Protein 7T1S (pdb70)

Solvent-accessible surface area: 22592 Å² total

Structure (mmCIF, N/CA/C/O backbone):
data_7T1S
#
_entry.id   7T1S
#
_cell.length_a   55.083
_cell.length_b   57.257
_cell.length_c   85.825
_cell.angle_alpha   90.00
_cell.angle_beta   97.26
_cell.angle_gamma   90.00
#
_symmetry.space_group_name_H-M   'P 1 21 1'
#
loop_
_entity.id
_entity.type
_entity.pdbx_description
1 polymer BstC
2 non-polymer DI(HYDROXYETHYL)ETHER
3 non-polymer 'CITRIC ACID'
4 water water
#
loop_
_atom_site.group_PDB
_atom_site.id
_atom_site.type_symbol
_atom_site.label_atom_id
_atom_site.label_alt_id
_atom_site.label_comp_id
_atom_site.label_asym_id
_atom_site.label_entity_id
_atom_site.label_seq_id
_atom_site.pdbx_PDB_ins_code
_atom_site.Cartn_x
_atom_site.Cartn_y
_atom_site.Cartn_z
_atom_site.occupancy
_atom_site.B_iso_or_equiv
_atom_site.auth_seq_id
_atom_site.auth_comp_id
_atom_site.auth_asym_id
_atom_site.auth_atom_id
_atom_site.pdbx_PDB_model_num
ATOM 1 N N . GLY A 1 13 ? -18.796 60.270 0.478 1.00 47.18 27 GLY A N 1
ATOM 2 C CA . GLY A 1 13 ? -18.823 59.040 -0.296 1.00 31.97 27 GLY A CA 1
ATOM 3 C C . GLY A 1 13 ? -18.213 59.248 -1.666 1.00 21.99 27 GLY A C 1
ATOM 4 O O . GLY A 1 13 ? -17.673 60.330 -1.940 1.00 29.74 27 GLY A O 1
ATOM 7 N N . PRO A 1 14 ? -18.287 58.237 -2.538 1.00 22.89 28 PRO A N 1
ATOM 8 C CA . PRO A 1 14 ? -17.684 58.386 -3.870 1.00 23.11 28 PRO A CA 1
ATOM 9 C C . PRO A 1 14 ? -18.209 59.644 -4.555 1.00 29.33 28 PRO A C 1
ATOM 10 O O . PRO A 1 14 ? -19.399 59.971 -4.473 1.00 22.34 28 PRO A O 1
ATOM 21 N N . SER A 1 15 ? -17.315 60.349 -5.243 1.00 23.41 29 SER A N 1
ATOM 22 C CA . SER A 1 15 ? -17.755 61.536 -5.966 1.00 30.26 29 SER A CA 1
ATOM 23 C C . SER A 1 15 ? -18.575 61.148 -7.198 1.00 30.71 29 SER A C 1
ATOM 24 O O . SER A 1 15 ? -18.572 60.000 -7.662 1.00 27.66 29 SER A O 1
ATOM 32 N N . ALA A 1 16 ? -19.258 62.148 -7.753 1.00 33.28 30 ALA A N 1
ATOM 33 C CA . ALA A 1 16 ? -20.257 61.887 -8.783 1.00 39.99 30 ALA A CA 1
ATOM 34 C C . ALA A 1 16 ? -19.639 61.401 -10.086 1.00 32.09 30 ALA A C 1
ATOM 35 O O . ALA A 1 16 ? -20.298 60.684 -10.848 1.00 41.43 30 ALA A O 1
ATOM 42 N N . GLY A 1 17 ? -18.397 61.772 -10.363 1.00 29.84 31 GLY A N 1
ATOM 43 C CA . GLY A 1 17 ? -17.737 61.338 -11.577 1.00 34.14 31 GLY A CA 1
ATOM 44 C C . GLY A 1 17 ? -17.076 59.972 -11.518 1.00 28.91 31 GLY A C 1
ATOM 45 O O . GLY A 1 17 ? -16.428 59.570 -12.483 1.00 26.20 31 GLY A O 1
ATOM 49 N N . CYS A 1 18 ? -17.225 59.234 -10.427 1.00 20.75 32 CYS A N 1
ATOM 50 C CA . CYS A 1 18 ? -16.573 57.937 -10.319 1.00 22.17 32 CYS A CA 1
ATOM 51 C C . CYS A 1 18 ? -17.258 56.880 -11.182 1.00 20.41 32 CYS A C 1
ATOM 52 O O . CYS A 1 18 ? -18.484 56.860 -11.287 1.00 16.97 32 CYS A O 1
ATOM 59 N N . PRO A 1 19 ? -16.489 55.954 -11.759 1.00 19.34 33 PRO A N 1
ATOM 60 C CA . PRO A 1 19 ? -17.105 54.822 -12.473 1.00 22.44 33 PRO A CA 1
ATOM 61 C C . PRO A 1 19 ? -18.037 54.038 -11.563 1.00 20.05 33 PRO A C 1
ATOM 62 O O . PRO A 1 19 ? -17.910 54.055 -10.334 1.00 20.48 33 PRO A O 1
ATOM 73 N N . ARG A 1 20 ? -18.999 53.355 -12.181 1.00 16.06 34 ARG A N 1
ATOM 74 C CA . ARG A 1 20 ? -19.823 52.428 -11.428 1.00 19.15 34 ARG A CA 1
ATOM 75 C C . ARG A 1 20 ? -18.922 51.398 -10.762 1.00 18.83 34 ARG A C 1
ATOM 76 O O . ARG A 1 20 ? -17.966 50.901 -11.372 1.00 18.81 34 ARG A O 1
ATOM 86 N N . LEU A 1 21 ? -19.185 51.107 -9.492 1.00 18.08 35 LEU A N 1
ATOM 87 C CA . LEU A 1 21 ? -18.303 50.196 -8.770 1.00 15.77 35 LEU A CA 1
ATOM 88 C C . LEU A 1 21 ? -19.131 49.232 -7.952 1.00 16.56 35 LEU A C 1
ATOM 89 O O . LEU A 1 21 ? -20.187 49.600 -7.438 1.00 18.52 35 LEU A O 1
ATOM 105 N N . THR A 1 22 ? -18.662 47.994 -7.849 1.00 17.83 36 THR A N 1
ATOM 106 C CA . THR A 1 22 ? -19.233 47.009 -6.948 1.00 16.58 36 THR A CA 1
ATOM 107 C C . THR A 1 22 ? -18.094 46.421 -6.138 1.00 13.16 36 THR A C 1
ATOM 108 O O . THR A 1 22 ? -16.930 46.516 -6.524 1.00 14.92 36 THR A O 1
ATOM 119 N N . ALA A 1 23 ? -18.420 45.813 -4.995 1.00 15.56 37 ALA A N 1
ATOM 120 C CA . ALA A 1 23 ? -17.369 45.202 -4.191 1.00 15.70 37 ALA A CA 1
ATOM 121 C C . ALA A 1 23 ? -16.663 44.096 -4.976 1.00 13.67 37 ALA A C 1
ATOM 122 O O . ALA A 1 23 ? -15.429 43.965 -4.930 1.00 13.34 37 ALA A O 1
ATOM 129 N N . ALA A 1 24 ? -17.427 43.296 -5.696 1.00 14.38 38 ALA A N 1
ATOM 130 C CA . ALA A 1 24 ? -16.822 42.213 -6.462 1.00 20.44 38 ALA A CA 1
ATOM 131 C C . ALA A 1 24 ? -15.817 42.754 -7.473 1.00 17.23 38 ALA A C 1
ATOM 132 O O . ALA A 1 24 ? -14.702 42.238 -7.573 1.00 14.00 38 ALA A O 1
ATOM 139 N N . ALA A 1 25 ? -16.177 43.830 -8.195 1.00 16.20 39 ALA A N 1
ATOM 140 C CA . ALA A 1 25 ? -15.268 44.396 -9.187 1.00 16.55 39 ALA A CA 1
ATOM 141 C C . ALA A 1 25 ? -14.034 44.993 -8.536 1.00 14.26 39 ALA A C 1
ATOM 142 O O . ALA A 1 25 ? -12.911 44.838 -9.039 1.00 12.84 39 ALA A O 1
ATOM 149 N N . LEU A 1 26 ? -14.212 45.677 -7.402 1.00 15.11 40 LEU A N 1
ATOM 150 C CA . LEU A 1 26 ? -13.055 46.235 -6.709 1.00 11.95 40 LEU A CA 1
ATOM 151 C C . LEU A 1 26 ? -12.110 45.144 -6.222 1.00 13.12 40 LEU A C 1
ATOM 152 O O . LEU A 1 26 ? -10.882 45.262 -6.341 1.00 13.49 40 LEU A O 1
ATOM 168 N N . SER A 1 27 ? -12.658 44.092 -5.621 1.00 15.48 41 SER A N 1
ATOM 169 C CA . SER A 1 27 ? -11.826 42.971 -5.191 1.00 13.83 41 SER A CA 1
ATOM 170 C C . SER A 1 27 ? -11.099 42.329 -6.372 1.00 12.49 41 SER A C 1
ATOM 171 O O . SER A 1 27 ? -9.879 42.126 -6.336 1.00 12.29 41 SER A O 1
ATOM 179 N N . ALA A 1 28 ? -11.830 42.045 -7.449 1.00 13.31 42 ALA A N 1
ATOM 180 C CA . ALA A 1 28 ? -11.203 41.418 -8.604 1.00 15.28 42 ALA A CA 1
ATOM 181 C C . ALA A 1 28 ? -10.121 42.309 -9.200 1.00 16.69 42 ALA A C 1
ATOM 182 O O . ALA A 1 28 ? -9.085 41.818 -9.672 1.00 15.13 42 ALA A O 1
ATOM 189 N N . GLY A 1 29 ? -10.333 43.618 -9.178 1.00 13.91 43 GLY A N 1
ATOM 190 C CA . GLY A 1 29 ? -9.426 44.567 -9.785 1.00 10.84 43 GLY A CA 1
ATOM 191 C C . GLY A 1 29 ? -8.458 45.249 -8.839 1.00 11.14 43 GLY A C 1
ATOM 192 O O . GLY A 1 29 ? -7.813 46.232 -9.238 1.00 10.35 43 GLY A O 1
ATOM 196 N N . GLN A 1 30 ? -8.307 44.751 -7.609 1.00 10.37 44 GLN A N 1
ATOM 197 C CA . GLN A 1 30 ? -7.649 45.547 -6.572 1.00 11.77 44 GLN A CA 1
ATOM 198 C C . GLN A 1 30 ? -6.207 45.860 -6.921 1.00 11.76 44 GLN A C 1
ATOM 199 O O . GLN A 1 30 ? -5.694 46.897 -6.496 1.00 10.13 44 GLN A O 1
ATOM 213 N N . ASP A 1 31 ? -5.542 45.006 -7.701 1.00 10.85 45 ASP A N 1
ATOM 214 C CA . ASP A 1 31 ? -4.146 45.244 -8.056 1.00 11.66 45 ASP A CA 1
ATOM 215 C C . ASP A 1 31 ? -3.958 46.161 -9.264 1.00 10.85 45 ASP A C 1
ATOM 216 O O . ASP A 1 31 ? -2.809 46.549 -9.559 1.00 11.65 45 ASP A O 1
ATOM 225 N N . ALA A 1 32 ? -5.044 46.551 -9.929 1.00 10.49 46 ALA A N 1
ATOM 226 C CA . ALA A 1 32 ? -5.005 47.610 -10.918 1.00 12.13 46 ALA A CA 1
ATOM 227 C C . ALA A 1 32 ? -4.897 48.978 -10.265 1.00 14.00 46 ALA A C 1
ATOM 228 O O . ALA A 1 32 ? -4.685 49.975 -10.959 1.00 16.74 46 ALA A O 1
ATOM 235 N N . LEU A 1 33 ? -5.080 49.061 -8.966 1.00 10.07 47 LEU A N 1
ATOM 236 C CA . LEU A 1 33 ? -4.874 50.309 -8.229 1.00 10.16 47 LEU A CA 1
ATOM 237 C C . LEU A 1 33 ? -3.512 50.250 -7.548 1.00 12.32 47 LEU A C 1
ATOM 238 O O . LEU A 1 33 ? -3.128 49.221 -6.971 1.00 9.10 47 LEU A O 1
ATOM 254 N N . GLY A 1 34 ? -2.776 51.338 -7.623 1.00 10.14 48 GLY A N 1
ATOM 255 C CA . GLY A 1 34 ? -1.451 51.351 -7.053 1.00 12.43 48 GLY A CA 1
ATOM 256 C C . GLY A 1 34 ? -0.838 52.714 -7.066 1.00 11.19 48 GLY A C 1
ATOM 257 O O . GLY A 1 34 ? -1.514 53.702 -7.373 1.00 9.13 48 GLY A O 1
ATOM 261 N N . PRO A 1 35 ? 0.462 52.800 -6.763 1.00 8.78 49 PRO A N 1
ATOM 262 C CA . PRO A 1 35 ? 1.126 54.117 -6.728 1.00 9.70 49 PRO A CA 1
ATOM 263 C C . PRO A 1 35 ? 1.050 54.872 -8.044 1.00 10.01 49 PRO A C 1
ATOM 264 O O . PRO A 1 35 ? 1.170 56.107 -8.039 1.00 11.44 49 PRO A O 1
ATOM 275 N N . SER A 1 36 ? 0.834 54.191 -9.171 1.00 8.77 50 SER A N 1
ATOM 276 C CA . SER A 1 36 ? 0.715 54.904 -10.437 1.00 11.91 50 SER A CA 1
ATOM 277 C C . SER A 1 36 ? -0.691 55.368 -10.733 1.00 12.28 50 SER A C 1
ATOM 278 O O . SER A 1 36 ? -0.874 56.128 -11.691 1.00 11.38 50 SER A O 1
ATOM 286 N N . SER A 1 37 ? -1.671 54.969 -9.928 1.00 9.03 51 SER A N 1
ATOM 287 C CA . SER A 1 37 ? -3.042 55.410 -10.158 1.00 11.20 51 SER A CA 1
ATOM 288 C C . SER A 1 37 ? -3.170 56.900 -9.862 1.00 12.05 51 SER A C 1
ATOM 289 O O . SER A 1 37 ? -2.542 57.414 -8.937 1.00 9.08 51 SER A O 1
ATOM 297 N N . GLU A 1 38 ? -4.032 57.588 -10.625 1.00 10.47 52 GLU A N 1
ATOM 298 C CA . GLU A 1 38 ? -4.321 58.982 -10.311 1.00 12.96 52 GLU A CA 1
ATOM 299 C C . GLU A 1 38 ? -5.137 59.086 -9.025 1.00 11.31 52 GLU A C 1
ATOM 300 O O . GLU A 1 38 ? -5.914 58.199 -8.682 1.00 9.92 52 GLU A O 1
ATOM 312 N N . THR A 1 39 ? -5.013 60.238 -8.352 1.00 9.44 53 THR A N 1
ATOM 313 C CA . THR A 1 39 ? -5.675 60.434 -7.065 1.00 9.50 53 THR A CA 1
ATOM 314 C C . THR A 1 39 ? -7.168 60.216 -7.171 1.00 10.13 53 THR A C 1
ATOM 315 O O . THR A 1 39 ? -7.772 59.643 -6.250 1.00 9.81 53 THR A O 1
ATOM 326 N N . GLN A 1 40 ? -7.779 60.655 -8.273 1.00 9.89 54 GLN A N 1
ATOM 327 C CA . GLN A 1 40 ? -9.234 60.535 -8.416 1.00 10.39 54 GLN A CA 1
ATOM 328 C C . GLN A 1 40 ? -9.639 59.046 -8.409 1.00 10.15 54 GLN A C 1
ATOM 329 O O . GLN A 1 40 ? -10.671 58.659 -7.840 1.00 10.34 54 GLN A O 1
ATOM 343 N N . GLU A 1 41 ? -8.880 58.215 -9.114 1.00 13.26 55 GLU A N 1
ATOM 344 C CA . GLU A 1 41 ? -9.135 56.765 -9.170 1.00 10.24 55 GLU A CA 1
ATOM 345 C C . GLU A 1 41 ? -9.026 56.127 -7.791 1.00 9.97 55 GLU A C 1
ATOM 346 O O . GLU A 1 41 ? -9.893 55.349 -7.368 1.00 11.87 55 GLU A O 1
ATOM 358 N N . LEU A 1 42 ? -7.963 56.456 -7.079 1.00 11.85 56 LEU A N 1
ATOM 359 C CA . LEU A 1 42 ? -7.734 55.914 -5.744 1.00 9.81 56 LEU A CA 1
ATOM 360 C C . LEU A 1 42 ? -8.849 56.312 -4.791 1.00 9.85 56 LEU A C 1
ATOM 361 O O . LEU A 1 42 ? -9.366 55.479 -4.040 1.00 9.94 56 LEU A O 1
ATOM 377 N N . GLU A 1 43 ? -9.262 57.581 -4.826 1.00 9.97 57 GLU A N 1
ATOM 378 C CA . GLU A 1 43 ? -10.310 58.030 -3.908 1.00 11.61 57 GLU A CA 1
ATOM 379 C C . GLU A 1 43 ? -11.677 57.457 -4.259 1.00 10.48 57 GLU A C 1
ATOM 380 O O . GLU A 1 43 ? -12.477 57.178 -3.352 1.00 12.68 57 GLU A O 1
ATOM 392 N N . CYS A 1 44 ? -11.957 57.233 -5.551 1.00 10.94 58 CYS A N 1
ATOM 393 C CA . CYS A 1 44 ? -13.213 56.566 -5.910 1.00 10.86 58 CYS A CA 1
ATOM 394 C C . CYS A 1 44 ? -13.309 55.215 -5.210 1.00 10.87 58 CYS A C 1
ATOM 395 O O . CYS A 1 44 ? -14.348 54.867 -4.629 1.00 11.14 58 CYS A O 1
ATOM 402 N N . ALA A 1 45 ? -12.217 54.471 -5.218 1.00 10.60 59 ALA A N 1
ATOM 403 C CA . ALA A 1 45 ? -12.189 53.142 -4.615 1.00 10.60 59 ALA A CA 1
ATOM 404 C C . ALA A 1 45 ? -12.203 53.212 -3.092 1.00 10.58 59 ALA A C 1
ATOM 405 O O . ALA A 1 45 ? -12.951 52.479 -2.429 1.00 10.78 59 ALA A O 1
ATOM 412 N N . LEU A 1 46 ? -11.377 54.087 -2.517 1.00 10.37 60 LEU A N 1
ATOM 413 C CA . LEU A 1 46 ? -11.371 54.269 -1.065 1.00 11.74 60 LEU A CA 1
ATOM 414 C C . LEU A 1 46 ? -12.738 54.699 -0.553 1.00 11.86 60 LEU A C 1
ATOM 415 O O . LEU A 1 46 ? -13.250 54.166 0.443 1.00 12.99 60 LEU A O 1
ATOM 431 N N . ASP A 1 47 ? -13.347 55.680 -1.218 1.00 12.66 61 ASP A N 1
ATOM 432 C CA . ASP A 1 47 ? -14.606 56.195 -0.688 1.00 13.61 61 ASP A CA 1
ATOM 433 C C . ASP A 1 47 ? -15.713 55.149 -0.797 1.00 14.47 61 ASP A C 1
ATOM 434 O O . ASP A 1 47 ? -16.637 55.108 0.034 1.00 14.92 61 ASP A O 1
ATOM 443 N N . PHE A 1 48 ? -15.662 54.326 -1.837 1.00 11.53 62 PHE A N 1
ATOM 444 C CA . PHE A 1 48 ? -16.591 53.208 -1.966 1.00 14.12 62 PHE A CA 1
ATOM 445 C C . PHE A 1 48 ? -16.440 52.213 -0.813 1.00 14.29 62 PHE A C 1
ATOM 446 O O . PHE A 1 48 ? -17.408 51.889 -0.114 1.00 12.14 62 PHE A O 1
ATOM 463 N N . LEU A 1 49 ? -15.220 51.722 -0.580 1.00 12.08 63 LEU A N 1
ATOM 464 C CA . LEU A 1 49 ? -15.073 50.648 0.405 1.00 15.12 63 LEU A CA 1
ATOM 465 C C . LEU A 1 49 ? -15.377 51.103 1.825 1.00 14.52 63 LEU A C 1
ATOM 466 O O . LEU A 1 49 ? -15.792 50.284 2.652 1.00 15.87 63 LEU A O 1
ATOM 473 N N . ARG A 1 50 ? -15.199 52.387 2.148 1.00 16.86 64 ARG A N 1
ATOM 474 C CA . ARG A 1 50 ? -15.580 52.815 3.489 1.00 18.84 64 ARG A CA 1
ATOM 475 C C . ARG A 1 50 ? -17.032 52.496 3.790 1.00 21.72 64 ARG A C 1
ATOM 476 O O . ARG A 1 50 ? -17.393 52.266 4.957 1.00 22.13 64 ARG A O 1
ATOM 497 N N . GLY A 1 51 ? -17.887 52.556 2.780 1.00 16.67 65 GLY A N 1
ATOM 498 C CA . GLY A 1 51 ? -19.313 52.282 2.921 1.00 19.91 65 GLY A CA 1
ATOM 499 C C . GLY A 1 51 ? -19.764 50.872 2.561 1.00 17.99 65 GLY A C 1
ATOM 500 O O . GLY A 1 51 ? -20.976 50.610 2.541 1.00 18.38 65 GLY A O 1
ATOM 504 N N . SER A 1 52 ? -18.841 49.966 2.262 1.00 12.77 66 SER A N 1
ATOM 505 C CA . SER A 1 52 ? -19.187 48.634 1.789 1.00 18.71 66 SER A CA 1
ATOM 506 C C . SER A 1 52 ? -19.321 47.679 2.969 1.00 18.94 66 SER A C 1
ATOM 507 O O . SER A 1 52 ? -18.510 47.703 3.898 1.00 18.54 66 SER A O 1
ATOM 515 N N . ASP A 1 53 ? -20.358 46.843 2.938 1.00 14.93 67 ASP A N 1
ATOM 516 C CA . ASP A 1 53 ? -20.491 45.772 3.921 1.00 19.07 67 ASP A CA 1
ATOM 517 C C . ASP A 1 53 ? -20.012 44.407 3.405 1.00 20.97 67 ASP A C 1
ATOM 518 O O . ASP A 1 53 ? -20.249 43.381 4.068 1.00 17.06 67 ASP A O 1
ATOM 527 N N . ASP A 1 54 ? -19.348 44.365 2.262 1.00 15.28 68 ASP A N 1
ATOM 528 C CA . ASP A 1 54 ? -18.793 43.118 1.719 1.00 16.17 68 ASP A CA 1
ATOM 529 C C . ASP A 1 54 ? -17.778 42.537 2.699 1.00 17.82 68 ASP A C 1
ATOM 530 O O . ASP A 1 54 ? -16.785 43.209 3.026 1.00 15.07 68 ASP A O 1
ATOM 539 N N . PRO A 1 55 ? -17.963 41.305 3.173 1.00 21.84 69 PRO A N 1
ATOM 540 C CA . PRO A 1 55 ? -17.058 40.794 4.226 1.00 24.97 69 PRO A CA 1
ATOM 541 C C . PRO A 1 55 ? -15.583 40.834 3.849 1.00 20.82 69 PRO A C 1
ATOM 542 O O . PRO A 1 55 ? -14.749 41.298 4.640 1.00 20.59 69 PRO A O 1
ATOM 553 N N . ALA A 1 56 ? -15.239 40.337 2.660 1.00 20.06 70 ALA A N 1
ATOM 554 C CA . ALA A 1 56 ? -13.854 40.375 2.203 1.00 19.56 70 ALA A CA 1
ATOM 555 C C . ALA A 1 56 ? -13.279 41.786 2.189 1.00 20.60 70 ALA A C 1
ATOM 556 O O . ALA A 1 56 ? -12.188 42.019 2.712 1.00 15.39 70 ALA A O 1
ATOM 563 N N . LEU A 1 57 ? -13.948 42.724 1.511 1.00 17.07 71 LEU A N 1
ATOM 564 C CA . LEU A 1 57 ? -13.411 44.080 1.441 1.00 16.34 71 LEU A CA 1
ATOM 565 C C . LEU A 1 57 ? -13.287 44.702 2.834 1.00 15.54 71 LEU A C 1
ATOM 566 O O . LEU A 1 57 ? -12.285 45.347 3.154 1.00 13.15 71 LEU A O 1
ATOM 582 N N . ARG A 1 58 ? -14.275 44.488 3.692 1.00 14.55 72 ARG A N 1
ATOM 583 C CA . ARG A 1 58 ? -14.215 45.034 5.044 1.00 18.00 72 ARG A CA 1
ATOM 584 C C . ARG A 1 58 ? -12.980 44.557 5.814 1.00 18.81 72 ARG A C 1
ATOM 585 O O . ARG A 1 58 ? -12.489 45.273 6.697 1.00 18.37 72 ARG A O 1
ATOM 606 N N . ARG A 1 59 ? -12.485 43.353 5.522 1.00 12.86 73 ARG A N 1
ATOM 607 C CA . ARG A 1 59 ? -11.297 42.800 6.168 1.00 13.90 73 ARG A CA 1
ATOM 608 C C . ARG A 1 59 ? -10.009 43.089 5.413 1.00 12.28 73 ARG A C 1
ATOM 609 O O . ARG A 1 59 ? -8.925 42.774 5.922 1.00 14.77 73 ARG A O 1
ATOM 630 N N . SER A 1 60 ? -10.100 43.653 4.216 1.00 11.36 74 SER A N 1
ATOM 631 C CA . SER A 1 60 ? -8.969 43.818 3.325 1.00 11.27 74 SER A CA 1
ATOM 632 C C . SER A 1 60 ? -8.074 44.967 3.756 1.00 10.73 74 SER A C 1
ATOM 633 O O . SER A 1 60 ? -8.501 45.910 4.420 1.00 11.61 74 SER A O 1
ATOM 641 N N . SER A 1 61 ? -6.814 44.884 3.328 1.00 13.16 75 SER A N 1
ATOM 642 C CA . SER A 1 61 ? -5.834 45.949 3.500 1.00 12.32 75 SER A CA 1
ATOM 643 C C . SER A 1 61 ? -5.983 47.053 2.469 1.00 10.51 75 SER A C 1
ATOM 644 O O . SER A 1 61 ? -5.285 48.069 2.575 1.00 11.53 75 SER A O 1
ATOM 652 N N . LEU A 1 62 ? -6.889 46.883 1.510 1.00 10.58 76 LEU A N 1
ATOM 653 C CA . LEU A 1 62 ? -6.941 47.770 0.352 1.00 11.68 76 LEU A CA 1
ATOM 654 C C . LEU A 1 62 ? -7.138 49.223 0.760 1.00 10.94 76 LEU A C 1
ATOM 655 O O . LEU A 1 62 ? -6.442 50.113 0.268 1.00 10.10 76 LEU A O 1
ATOM 671 N N . GLY A 1 63 ? -8.110 49.488 1.636 1.00 12.39 77 GLY A N 1
ATOM 672 C CA . GLY A 1 63 ? -8.369 50.865 2.036 1.00 9.88 77 GLY A CA 1
ATOM 673 C C . GLY A 1 63 ? -7.163 51.508 2.681 1.00 9.47 77 GLY A C 1
ATOM 674 O O . GLY A 1 63 ? -6.826 52.664 2.399 1.00 9.41 77 GLY A O 1
ATOM 678 N N . SER A 1 64 ? -6.476 50.760 3.532 1.00 9.34 78 SER A N 1
ATOM 679 C CA . SER A 1 64 ? -5.290 51.291 4.177 1.00 9.14 78 SER A CA 1
ATOM 680 C C . SER A 1 64 ? -4.176 51.504 3.169 1.00 8.92 78 SER A C 1
ATOM 681 O O . SER A 1 64 ? -3.472 52.525 3.219 1.00 8.95 78 SER A O 1
ATOM 689 N N . ARG A 1 65 ? -4.027 50.580 2.229 1.00 8.87 79 ARG A N 1
ATOM 690 C CA . ARG A 1 65 ? -3.001 50.751 1.211 1.00 8.71 79 ARG A CA 1
ATOM 691 C C . ARG A 1 65 ? -3.265 51.988 0.362 1.00 8.77 79 ARG A C 1
ATOM 692 O O . ARG A 1 65 ? -2.341 52.731 0.043 1.00 8.65 79 ARG A O 1
ATOM 713 N N . ILE A 1 66 ? -4.524 52.210 -0.025 1.00 8.97 80 ILE A N 1
ATOM 714 C CA . ILE A 1 66 ? -4.852 53.369 -0.832 1.00 9.04 80 ILE A CA 1
ATOM 715 C C . ILE A 1 66 ? -4.466 54.637 -0.095 1.00 9.01 80 ILE A C 1
ATOM 716 O O . ILE A 1 66 ? -3.899 55.568 -0.684 1.00 8.97 80 ILE A O 1
ATOM 732 N N . CYS A 1 67 ? -4.802 54.703 1.190 1.00 9.08 81 CYS A N 1
ATOM 733 C CA . CYS A 1 67 ? -4.401 55.844 2.002 1.00 9.08 81 CYS A CA 1
ATOM 734 C C . CYS A 1 67 ? -2.891 56.041 1.991 1.00 9.35 81 CYS A C 1
ATOM 735 O O . CYS A 1 67 ? -2.409 57.186 1.944 1.00 8.87 81 CYS A O 1
ATOM 743 N N . LEU A 1 68 ? -2.127 54.964 2.033 1.00 8.71 82 LEU A N 1
ATOM 744 C CA . LEU A 1 68 ? -0.661 55.147 1.984 1.00 8.54 82 LEU A CA 1
ATOM 745 C C . LEU A 1 68 ? -0.228 55.699 0.627 1.00 8.50 82 LEU A C 1
ATOM 746 O O . LEU A 1 68 ? 0.629 56.584 0.558 1.00 10.21 82 LEU A O 1
ATOM 762 N N . HIS A 1 69 ? -0.815 55.210 -0.467 1.00 8.54 83 HIS A N 1
ATOM 763 C CA . HIS A 1 69 ? -0.501 55.783 -1.773 1.00 8.85 83 HIS A CA 1
ATOM 764 C C . HIS A 1 69 ? -0.786 57.291 -1.781 1.00 12.00 83 HIS A C 1
ATOM 765 O O . HIS A 1 69 ? -0.014 58.095 -2.338 1.00 9.67 83 HIS A O 1
ATOM 779 N N . LEU A 1 70 ? -1.909 57.697 -1.192 1.00 8.79 84 LEU A N 1
ATOM 780 C CA . LEU A 1 70 ? -2.229 59.117 -1.156 1.00 8.92 84 LEU A CA 1
ATOM 781 C C . LEU A 1 70 ? -1.270 59.883 -0.244 1.00 8.89 84 LEU A C 1
ATOM 782 O O . LEU A 1 70 ? -0.853 61.000 -0.568 1.00 8.94 84 LEU A O 1
ATOM 798 N N . ALA A 1 71 ? -0.900 59.299 0.892 1.00 8.83 85 ALA A N 1
ATOM 799 C CA . ALA A 1 71 ? 0.054 59.963 1.776 1.00 8.82 85 ALA A CA 1
ATOM 800 C C . ALA A 1 71 ? 1.388 60.168 1.071 1.00 9.95 85 ALA A C 1
ATOM 801 O O . ALA A 1 71 ? 1.936 61.281 1.057 1.00 10.78 85 ALA A O 1
ATOM 808 N N . GLU A 1 72 ? 1.892 59.119 0.425 1.00 8.56 86 GLU A N 1
ATOM 809 C CA . GLU A 1 72 ? 3.243 59.171 -0.122 1.00 8.88 86 GLU A CA 1
ATOM 810 C C . GLU A 1 72 ? 3.377 60.227 -1.201 1.00 12.89 86 GLU A C 1
ATOM 811 O O . GLU A 1 72 ? 4.468 60.778 -1.403 1.00 10.01 86 GLU A O 1
ATOM 823 N N . ARG A 1 73 ? 2.293 60.489 -1.944 1.00 10.31 87 ARG A N 1
ATOM 824 C CA . ARG A 1 73 ? 2.349 61.431 -3.044 1.00 10.88 87 ARG A CA 1
ATOM 825 C C . ARG A 1 73 ? 2.269 62.876 -2.607 1.00 13.28 87 ARG A C 1
ATOM 826 O O . ARG A 1 73 ? 2.388 63.752 -3.461 1.00 12.32 87 ARG A O 1
ATOM 847 N N . ASN A 1 74 ? 2.049 63.155 -1.327 1.00 9.14 88 ASN A N 1
ATOM 848 C CA . ASN A 1 74 ? 1.865 64.515 -0.835 1.00 11.27 88 ASN A CA 1
ATOM 849 C C . ASN A 1 74 ? 3.116 64.988 -0.114 1.00 13.63 88 ASN A C 1
ATOM 850 O O . ASN A 1 74 ? 3.504 64.436 0.928 1.00 12.42 88 ASN A O 1
ATOM 861 N N . SER A 1 75 ? 3.759 65.988 -0.701 1.00 10.19 89 SER A N 1
ATOM 862 C CA . SER A 1 75 ? 5.007 66.516 -0.175 1.00 13.85 89 SER A CA 1
ATOM 863 C C . SER A 1 75 ? 4.785 67.359 1.075 1.00 14.13 89 SER A C 1
ATOM 864 O O . SER A 1 75 ? 5.662 67.411 1.950 1.00 13.69 89 SER A O 1
ATOM 872 N N . ASP A 1 76 ? 3.634 67.999 1.208 1.00 12.17 90 ASP A N 1
ATOM 873 C CA . ASP A 1 76 ? 3.379 68.767 2.429 1.00 12.30 90 ASP A CA 1
ATOM 874 C C . ASP A 1 76 ? 3.270 67.822 3.621 1.00 11.35 90 ASP A C 1
ATOM 875 O O . ASP A 1 76 ? 2.497 66.865 3.566 1.00 11.48 90 ASP A O 1
ATOM 884 N N . PRO A 1 77 ? 3.996 68.062 4.718 1.00 10.57 91 PRO A N 1
ATOM 885 C CA . PRO A 1 77 ? 3.971 67.075 5.822 1.00 10.08 91 PRO A CA 1
ATOM 886 C C . PRO A 1 77 ? 2.612 66.936 6.489 1.00 12.71 91 PRO A C 1
ATOM 887 O O . PRO A 1 77 ? 2.192 65.818 6.827 1.00 11.96 91 PRO A O 1
ATOM 898 N N . ALA A 1 78 ? 1.907 68.040 6.696 1.00 10.52 92 ALA A N 1
ATOM 899 C CA . ALA A 1 78 ? 0.614 67.964 7.352 1.00 11.21 92 ALA A CA 1
ATOM 900 C C . ALA A 1 78 ? -0.389 67.226 6.477 1.00 10.19 92 ALA A C 1
ATOM 901 O O . ALA A 1 78 ? -1.193 66.432 6.975 1.00 12.69 92 ALA A O 1
ATOM 908 N N . GLU A 1 79 ? -0.354 67.462 5.165 1.00 10.11 93 GLU A N 1
ATOM 909 C CA . GLU A 1 79 ? -1.298 66.815 4.263 1.00 10.00 93 GLU A CA 1
ATOM 910 C C . GLU A 1 79 ? -0.997 65.314 4.166 1.00 10.10 93 GLU A C 1
ATOM 911 O O . GLU A 1 79 ? -1.912 64.477 4.192 1.00 10.31 93 GLU A O 1
ATOM 923 N N . ARG A 1 80 ? 0.290 64.956 4.108 1.00 9.55 94 ARG A N 1
ATOM 924 C CA . ARG A 1 80 ? 0.682 63.559 4.099 1.00 12.43 94 ARG A CA 1
ATOM 925 C C . ARG A 1 80 ? 0.229 62.863 5.376 1.00 9.89 94 ARG A C 1
ATOM 926 O O . ARG A 1 80 ? -0.312 61.746 5.337 1.00 10.05 94 ARG A O 1
ATOM 947 N N . ALA A 1 81 ? 0.443 63.515 6.530 1.00 9.50 95 ALA A N 1
ATOM 948 C CA . ALA A 1 81 ? 0.064 62.900 7.796 1.00 11.73 95 ALA A CA 1
ATOM 949 C C . ALA A 1 81 ? -1.443 62.706 7.879 1.00 10.63 95 ALA A C 1
ATOM 950 O O . ALA A 1 81 ? -1.919 61.754 8.516 1.00 11.09 95 ALA A O 1
ATOM 957 N N . ARG A 1 82 ? -2.206 63.630 7.289 1.00 11.12 96 ARG A N 1
ATOM 958 C CA . ARG A 1 82 ? -3.669 63.522 7.282 1.00 13.01 96 ARG A CA 1
ATOM 959 C C . ARG A 1 82 ? -4.123 62.241 6.581 1.00 12.10 96 ARG A C 1
ATOM 960 O O . ARG A 1 82 ? -4.958 61.484 7.098 1.00 14.23 96 ARG A O 1
ATOM 981 N N . PHE A 1 83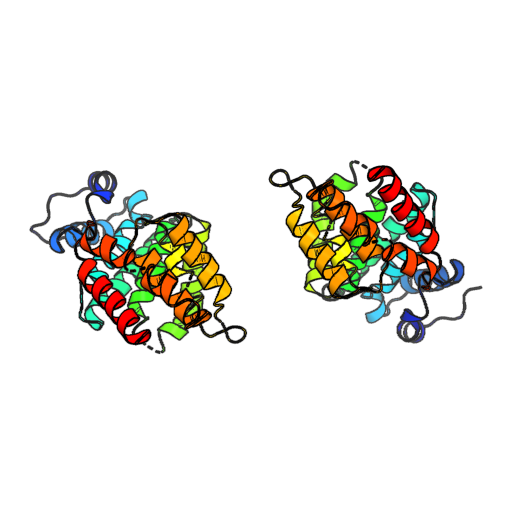 ? -3.585 61.980 5.395 1.00 9.67 97 PHE A N 1
ATOM 982 C CA . PHE A 1 83 ? -3.912 60.743 4.699 1.00 9.52 97 PHE A CA 1
ATOM 983 C C . PHE A 1 83 ? -3.403 59.509 5.439 1.00 9.37 97 PHE A C 1
ATOM 984 O O . PHE A 1 83 ? -4.110 58.497 5.545 1.00 9.39 97 PHE A O 1
ATOM 1001 N N . ALA A 1 84 ? -2.186 59.578 5.981 1.00 9.25 98 ALA A N 1
ATOM 1002 C CA . ALA A 1 84 ? -1.672 58.484 6.790 1.00 9.32 98 ALA A CA 1
ATOM 1003 C C . ALA A 1 84 ? -2.584 58.188 7.972 1.00 10.83 98 ALA A C 1
ATOM 1004 O O . ALA A 1 84 ? -2.807 57.020 8.284 1.00 9.82 98 ALA A O 1
ATOM 1011 N N . ARG A 1 85 ? -3.111 59.221 8.657 1.00 11.03 99 ARG A N 1
ATOM 1012 C CA . ARG A 1 85 ? -4.041 58.959 9.763 1.00 10.00 99 ARG A CA 1
ATOM 1013 C C . ARG A 1 85 ? -5.296 58.251 9.271 1.00 14.48 99 ARG A C 1
ATOM 1014 O O . ARG A 1 85 ? -5.816 57.359 9.953 1.00 9.95 99 ARG A O 1
ATOM 1035 N N . GLU A 1 86 ? -5.807 58.633 8.097 1.00 11.74 100 GLU A N 1
ATOM 1036 C CA . GLU A 1 86 ? -6.914 57.876 7.507 1.00 10.63 100 GLU A CA 1
ATOM 1037 C C . GLU A 1 86 ? -6.522 56.420 7.257 1.00 10.19 100 GLU A C 1
ATOM 1038 O O . GLU A 1 86 ? -7.342 55.507 7.411 1.00 12.64 100 GLU A O 1
ATOM 1050 N N . GLY A 1 87 ? -5.299 56.155 6.808 1.00 11.44 101 GLY A N 1
ATOM 1051 C CA . GLY A 1 87 ? -4.844 54.762 6.574 1.00 9.30 101 GLY A CA 1
ATOM 1052 C C . GLY A 1 87 ? -4.828 53.962 7.875 1.00 9.72 101 GLY A C 1
ATOM 1053 O O . GLY A 1 87 ? -5.257 52.832 7.903 1.00 10.20 101 GLY A O 1
ATOM 1057 N N . VAL A 1 88 ? -4.381 54.575 8.960 1.00 9.37 102 VAL A N 1
ATOM 1058 C CA . VAL A 1 88 ? -4.366 53.898 10.290 1.00 10.83 102 VAL A CA 1
ATOM 1059 C C . VAL A 1 88 ? -5.829 53.483 10.586 1.00 12.78 102 VAL A C 1
ATOM 1060 O O . VAL A 1 88 ? -6.063 52.338 10.941 1.00 13.26 102 VAL A O 1
ATOM 1073 N N . GLU A 1 89 ? -6.773 54.409 10.447 1.00 13.74 103 GLU A N 1
ATOM 1074 C CA . GLU A 1 89 ? -8.228 54.167 10.731 1.00 13.15 103 GLU A CA 1
ATOM 1075 C C . GLU A 1 89 ? -8.731 53.002 9.847 1.00 13.62 103 GLU A C 1
ATOM 1076 O O . GLU A 1 89 ? -9.425 52.131 10.350 1.00 11.56 103 GLU A O 1
ATOM 1088 N N . ARG A 1 90 ? -8.361 52.990 8.567 1.00 11.90 104 ARG A N 1
ATOM 1089 C CA . ARG A 1 90 ? -8.814 51.939 7.607 1.00 13.64 104 ARG A CA 1
ATOM 1090 C C . ARG A 1 90 ? -8.253 50.562 8.040 1.00 12.98 104 ARG A C 1
ATOM 1091 O O . ARG A 1 90 ? -8.983 49.565 7.982 1.00 10.07 104 ARG A O 1
ATOM 1112 N N . ALA A 1 91 ? -6.994 50.501 8.455 1.00 10.56 105 ALA A N 1
ATOM 1113 C CA . ALA A 1 91 ? -6.361 49.223 8.888 1.00 10.85 105 ALA A CA 1
ATOM 1114 C C . ALA A 1 91 ? -7.013 48.774 10.217 1.00 10.02 105 ALA A C 1
ATOM 1115 O O . ALA A 1 91 ? -7.306 47.600 10.358 1.00 10.99 105 ALA A O 1
ATOM 1122 N N . GLU A 1 92 ? -7.205 49.686 11.167 1.00 10.18 106 GLU A N 1
ATOM 1123 C CA . GLU A 1 92 ? -7.845 49.384 12.479 1.00 15.65 106 GLU A CA 1
ATOM 1124 C C . GLU A 1 92 ? -9.247 48.807 12.171 1.00 18.77 106 GLU A C 1
ATOM 1125 O O . GLU A 1 92 ? -9.606 47.778 12.731 1.00 14.84 106 GLU A O 1
ATOM 1137 N N . ALA A 1 93 ? -9.998 49.447 11.276 1.00 12.74 107 ALA A N 1
ATOM 1138 C CA . ALA A 1 93 ? -11.354 48.991 10.871 1.00 14.90 107 ALA A CA 1
ATOM 1139 C C . ALA A 1 93 ? -11.240 47.544 10.339 1.00 14.20 107 ALA A C 1
ATOM 1140 O O . ALA A 1 93 ? -12.055 46.688 10.703 1.00 12.93 107 ALA A O 1
ATOM 1147 N N . ALA A 1 94 ? -10.256 47.281 9.475 1.00 11.54 108 ALA A N 1
ATOM 1148 C CA . ALA A 1 94 ? -10.064 45.950 8.850 1.00 15.06 108 ALA A CA 1
ATOM 1149 C C . ALA A 1 94 ? -9.807 44.929 9.970 1.00 12.90 108 ALA A C 1
ATOM 1150 O O . ALA A 1 94 ? -10.445 43.917 9.956 1.00 13.67 108 ALA A O 1
ATOM 1157 N N . LEU A 1 95 ? -8.960 45.258 10.944 1.00 11.92 109 LEU A N 1
ATOM 1158 C CA . LEU A 1 95 ? -8.610 44.349 12.073 1.00 15.22 109 LEU A CA 1
ATOM 1159 C C . LEU A 1 95 ? -9.873 44.065 12.920 1.00 18.10 109 LEU A C 1
ATOM 1160 O O . LEU A 1 95 ? -10.056 42.941 13.342 1.00 15.18 109 LEU A O 1
ATOM 1176 N N . ALA A 1 96 ? -10.700 45.071 13.179 1.00 15.84 110 ALA A N 1
ATOM 1177 C CA . ALA A 1 96 ? -11.943 44.931 13.987 1.00 17.84 110 ALA A CA 1
ATOM 1178 C C . ALA A 1 96 ? -12.948 44.043 13.228 1.00 16.44 110 ALA A C 1
ATOM 1179 O O . ALA A 1 96 ? -13.791 43.432 13.892 1.00 18.79 110 ALA A O 1
ATOM 1186 N N . GLN A 1 97 ? -12.915 44.029 11.895 1.00 13.91 111 GLN A N 1
ATOM 1187 C CA . GLN A 1 97 ? -13.880 43.264 11.045 1.00 15.44 111 GLN A CA 1
ATOM 1188 C C . GLN A 1 97 ? -13.334 41.846 10.788 1.00 17.84 111 GLN A C 1
ATOM 1189 O O . GLN A 1 97 ? -14.016 41.125 10.042 1.00 18.05 111 GLN A O 1
ATOM 1203 N N . GLY A 1 98 ? -12.178 41.455 11.356 1.00 14.16 112 GLY A N 1
ATOM 1204 C CA . GLY A 1 98 ? -11.676 40.107 11.225 1.00 23.67 112 GLY A CA 1
ATOM 1205 C C . GLY A 1 98 ? -10.450 39.908 10.354 1.00 20.56 112 GLY A C 1
ATOM 1206 O O . GLY A 1 98 ? -10.178 38.763 9.968 1.00 19.14 112 GLY A O 1
ATOM 1210 N N . GLY A 1 99 ? -9.719 40.970 10.028 1.00 13.40 113 GLY A N 1
ATOM 1211 C CA . GLY A 1 99 ? -8.516 40.871 9.212 1.00 14.23 113 GLY A CA 1
ATOM 1212 C C . GLY A 1 99 ? -7.224 40.601 9.961 1.00 14.78 113 GLY A C 1
ATOM 1213 O O . GLY A 1 99 ? -6.140 40.797 9.410 1.00 13.07 113 GLY A O 1
ATOM 1217 N N . GLU A 1 100 ? -7.310 40.072 11.189 1.00 13.29 114 GLU A N 1
ATOM 1218 C CA . GLU A 1 100 ? -6.129 39.968 12.045 1.00 14.92 114 GLU A CA 1
ATOM 1219 C C . GLU A 1 100 ? -5.075 39.023 11.483 1.00 15.33 114 GLU A C 1
ATOM 1220 O O . GLU A 1 100 ? -3.894 39.206 11.743 1.00 12.01 114 GLU A O 1
ATOM 1232 N N . ASP A 1 101 ? -5.471 37.988 10.735 1.00 13.68 115 ASP A N 1
ATOM 1233 C CA . ASP A 1 101 ? -4.499 37.063 10.178 1.00 15.16 115 ASP A CA 1
ATOM 1234 C C . ASP A 1 101 ? -3.845 37.557 8.883 1.00 17.57 115 ASP A C 1
ATOM 1235 O O . ASP A 1 101 ? -2.969 36.869 8.354 1.00 16.45 115 ASP A O 1
ATOM 1244 N N . ASP A 1 102 ? -4.274 38.698 8.344 1.00 14.57 116 ASP A N 1
ATOM 1245 C CA . ASP A 1 102 ? -3.756 39.230 7.103 1.00 13.92 116 ASP A CA 1
ATOM 1246 C C . ASP A 1 102 ? -2.552 40.098 7.425 1.00 11.98 116 ASP A C 1
ATOM 1247 O O . ASP A 1 102 ? -2.691 41.204 7.951 1.00 12.73 116 ASP A O 1
ATOM 1256 N N . GLY A 1 103 ? -1.360 39.600 7.104 1.00 12.76 117 GLY A N 1
ATOM 1257 C CA . GLY A 1 103 ? -0.157 40.395 7.329 1.00 10.54 117 GLY A CA 1
ATOM 1258 C C . GLY A 1 103 ? -0.181 41.755 6.644 1.00 9.81 117 GLY A C 1
ATOM 1259 O O . GLY A 1 103 ? 0.384 42.729 7.154 1.00 10.15 117 GLY A O 1
ATOM 1263 N N . ALA A 1 104 ? -0.847 41.860 5.505 1.00 9.23 118 ALA A N 1
ATOM 1264 C CA . ALA A 1 104 ? -0.893 43.156 4.813 1.00 8.87 118 ALA A CA 1
ATOM 1265 C C . ALA A 1 104 ? -1.704 44.203 5.567 1.00 10.72 118 ALA A C 1
ATOM 1266 O O . ALA A 1 104 ? -1.417 45.400 5.469 1.00 9.35 118 ALA A O 1
ATOM 1273 N N . VAL A 1 105 ? -2.710 43.799 6.335 1.00 8.79 119 VAL A N 1
ATOM 1274 C CA . VAL A 1 105 ? -3.424 44.782 7.138 1.00 8.89 119 VAL A CA 1
ATOM 1275 C C . VAL A 1 105 ? -2.512 45.368 8.194 1.00 9.29 119 VAL A C 1
ATOM 1276 O O . VAL A 1 105 ? -2.452 46.594 8.371 1.00 10.61 119 VAL A O 1
ATOM 1289 N N . HIS A 1 106 ? -1.774 44.508 8.916 1.00 8.84 120 HIS A N 1
ATOM 1290 C CA . HIS A 1 106 ? -0.844 45.024 9.912 1.00 8.54 120 HIS A CA 1
ATOM 1291 C C . HIS A 1 106 ? 0.245 45.855 9.270 1.00 8.35 120 HIS A C 1
ATOM 1292 O O . HIS A 1 106 ? 0.659 46.879 9.828 1.00 8.32 120 HIS A O 1
ATOM 1307 N N . TYR A 1 107 ? 0.758 45.404 8.117 1.00 8.71 121 TYR A N 1
ATOM 1308 C CA . TYR A 1 107 ? 1.779 46.156 7.398 1.00 9.16 121 TYR A CA 1
ATOM 1309 C C . TYR A 1 107 ? 1.329 47.581 7.107 1.00 8.89 121 TYR A C 1
ATOM 1310 O O . TYR A 1 107 ? 2.055 48.536 7.375 1.00 8.11 121 TYR A O 1
ATOM 1328 N N . TYR A 1 108 ? 0.155 47.744 6.479 1.00 11.87 122 TYR A N 1
ATOM 1329 C CA . TYR A 1 108 ? -0.280 49.103 6.138 1.00 10.19 122 TYR A CA 1
ATOM 1330 C C . TYR A 1 108 ? -0.681 49.911 7.361 1.00 8.51 122 TYR A C 1
ATOM 1331 O O . TYR A 1 108 ? -0.545 51.144 7.352 1.00 8.49 122 TYR A O 1
ATOM 1349 N N . LEU A 1 109 ? -1.087 49.253 8.451 1.00 8.59 123 LEU A N 1
ATOM 1350 C CA . LEU A 1 109 ? -1.361 49.979 9.730 1.00 9.04 123 LEU A CA 1
ATOM 1351 C C . LEU A 1 109 ? -0.015 50.583 10.166 1.00 9.76 123 LEU A C 1
ATOM 1352 O O . LEU A 1 109 ? -0.016 51.682 10.539 1.00 8.94 123 LEU A O 1
ATOM 1368 N N . ALA A 1 110 ? 1.060 49.799 10.223 1.00 8.50 124 ALA A N 1
ATOM 1369 C CA . ALA A 1 110 ? 2.365 50.274 10.679 1.00 10.14 124 ALA A CA 1
ATOM 1370 C C . ALA A 1 110 ? 2.976 51.282 9.703 1.00 11.04 124 ALA A C 1
ATOM 1371 O O . ALA A 1 110 ? 3.607 52.273 10.119 1.00 9.01 124 ALA A O 1
ATOM 1378 N N . ALA A 1 111 ? 2.814 51.049 8.402 1.00 11.11 125 ALA A N 1
ATOM 1379 C CA . ALA A 1 111 ? 3.387 51.971 7.431 1.00 10.95 125 ALA A CA 1
ATOM 1380 C C . ALA A 1 111 ? 2.712 53.337 7.522 1.00 11.38 125 ALA A C 1
ATOM 1381 O O . ALA A 1 111 ? 3.393 54.364 7.526 1.00 11.48 125 ALA A O 1
ATOM 1388 N N . ASN A 1 112 ? 1.361 53.366 7.570 1.00 8.39 126 ASN A N 1
ATOM 1389 C CA . ASN A 1 112 ? 0.640 54.626 7.696 1.00 8.56 126 ASN A CA 1
ATOM 1390 C C . ASN A 1 112 ? 0.928 55.294 9.041 1.00 11.61 126 ASN A C 1
ATOM 1391 O O . ASN A 1 112 ? 1.077 56.528 9.123 1.00 11.41 126 ASN A O 1
ATOM 1402 N N . LEU A 1 113 ? 0.959 54.504 10.112 1.00 10.77 127 LEU A N 1
ATOM 1403 C CA . LEU A 1 113 ? 1.251 55.054 11.424 1.00 12.03 127 LEU A CA 1
ATOM 1404 C C . LEU A 1 113 ? 2.631 55.704 11.430 1.00 9.73 127 LEU A C 1
ATOM 1405 O O . LEU A 1 113 ? 2.808 56.820 11.930 1.00 11.86 127 LEU A O 1
ATOM 1421 N N . GLY A 1 114 ? 3.605 55.041 10.818 1.00 11.04 128 GLY A N 1
ATOM 1422 C CA . GLY A 1 114 ? 4.922 55.641 10.702 1.00 15.41 128 GLY A CA 1
ATOM 1423 C C . GLY A 1 114 ? 4.895 56.982 9.990 1.00 12.93 128 GLY A C 1
ATOM 1424 O O . GLY A 1 114 ? 5.495 57.943 10.452 1.00 10.73 128 GLY A O 1
ATOM 1428 N N . LEU A 1 115 ? 4.195 57.065 8.848 1.00 12.32 129 LEU A N 1
ATOM 1429 C CA . LEU A 1 115 ? 4.142 58.343 8.146 1.00 11.62 129 LEU A CA 1
ATOM 1430 C C . LEU A 1 115 ? 3.434 59.385 8.978 1.00 11.63 129 LEU A C 1
ATOM 1431 O O . LEU A 1 115 ? 3.804 60.565 8.961 1.00 14.97 129 LEU A O 1
ATOM 1447 N N . ALA A 1 116 ? 2.404 58.972 9.705 1.00 9.67 130 ALA A N 1
ATOM 1448 C CA . ALA A 1 116 ? 1.647 59.917 10.487 1.00 11.63 130 ALA A CA 1
ATOM 1449 C C . ALA A 1 116 ? 2.434 60.513 11.654 1.00 12.22 130 ALA A C 1
ATOM 1450 O O . ALA A 1 116 ? 2.096 61.628 12.079 1.00 15.01 130 ALA A O 1
ATOM 1457 N N . VAL A 1 117 ? 3.478 59.841 12.149 1.00 12.60 131 VAL A N 1
ATOM 1458 C CA . VAL A 1 117 ? 4.166 60.293 13.353 1.00 13.62 131 VAL A CA 1
ATOM 1459 C C . VAL A 1 117 ? 5.627 60.632 13.133 1.00 15.74 131 VAL A C 1
ATOM 1460 O O . VAL A 1 117 ? 6.225 61.312 13.991 1.00 18.87 131 VAL A O 1
ATOM 1473 N N . ARG A 1 118 ? 6.240 60.231 12.028 1.00 15.34 132 ARG A N 1
ATOM 1474 C CA . ARG A 1 118 ? 7.697 60.252 11.993 1.00 23.75 132 ARG A CA 1
ATOM 1475 C C . ARG A 1 118 ? 8.260 61.662 11.843 1.00 25.37 132 ARG A C 1
ATOM 1476 O O . ARG A 1 118 ? 9.450 61.870 12.121 1.00 22.79 132 ARG A O 1
ATOM 1497 N N . ASP A 1 119 ? 7.442 62.647 11.488 1.00 19.76 133 ASP A N 1
ATOM 1498 C CA . ASP A 1 119 ? 7.928 64.010 11.479 1.00 22.68 133 ASP A CA 1
ATOM 1499 C C . ASP A 1 119 ? 7.677 64.724 12.807 1.00 29.23 133 ASP A C 1
ATOM 1500 O O . ASP A 1 119 ? 8.010 65.901 12.917 1.00 26.95 133 ASP A O 1
ATOM 1509 N N . ASP A 1 120 ? 7.147 64.034 13.825 1.00 20.95 134 ASP A N 1
ATOM 1510 C CA . ASP A 1 120 ? 6.824 64.635 15.112 1.00 21.14 134 ASP A CA 1
ATOM 1511 C C . ASP A 1 120 ? 7.414 63.733 16.188 1.00 23.36 134 ASP A C 1
ATOM 1512 O O . ASP A 1 120 ? 6.920 62.618 16.394 1.00 19.53 134 ASP A O 1
ATOM 1538 N N . THR A 1 122 ? 7.435 63.701 19.501 1.00 21.12 136 THR A N 1
ATOM 1539 C CA . THR A 1 122 ? 6.548 63.311 20.584 1.00 19.05 136 THR A CA 1
ATOM 1540 C C . THR A 1 122 ? 5.618 62.184 20.150 1.00 22.67 136 THR A C 1
AT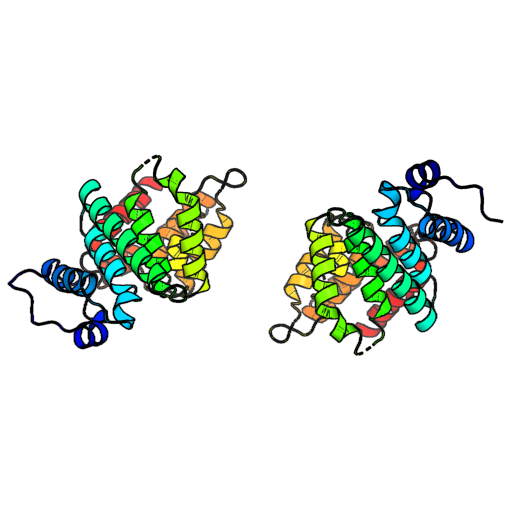OM 1541 O O . THR A 1 122 ? 5.441 61.187 20.867 1.00 16.69 136 THR A O 1
ATOM 1552 N N . ALA A 1 123 ? 4.990 62.336 18.988 1.00 18.54 137 ALA A N 1
ATOM 1553 C CA . ALA A 1 123 ? 4.083 61.304 18.502 1.00 18.48 137 ALA A CA 1
ATOM 1554 C C . ALA A 1 123 ? 4.828 60.022 18.164 1.00 14.83 137 ALA A C 1
ATOM 1555 O O . ALA A 1 123 ? 4.312 58.922 18.376 1.00 17.57 137 ALA A O 1
ATOM 1562 N N . ALA A 1 124 ? 6.020 60.146 17.577 1.00 15.40 138 ALA A N 1
ATOM 1563 C CA . ALA A 1 124 ? 6.791 58.956 17.240 1.00 16.91 138 ALA A CA 1
ATOM 1564 C C . ALA A 1 124 ? 7.099 58.146 18.486 1.00 20.27 138 ALA A C 1
ATOM 1565 O O . ALA A 1 124 ? 6.968 56.914 18.483 1.00 13.82 138 ALA A O 1
ATOM 1572 N N . LEU A 1 125 ? 7.527 58.820 19.561 1.00 16.30 139 LEU A N 1
ATOM 1573 C CA . LEU A 1 125 ? 7.849 58.112 20.795 1.00 18.49 139 LEU A CA 1
ATOM 1574 C C . LEU A 1 125 ? 6.596 57.549 21.432 1.00 16.67 139 LEU A C 1
ATOM 1575 O O . LEU A 1 125 ? 6.602 56.418 21.938 1.00 19.07 139 LEU A O 1
ATOM 1591 N N . ALA A 1 126 ? 5.489 58.277 21.326 1.00 14.53 140 ALA A N 1
ATOM 1592 C CA . ALA A 1 126 ? 4.263 57.815 21.950 1.00 17.70 140 ALA A CA 1
ATOM 1593 C C . ALA A 1 126 ? 3.699 56.584 21.255 1.00 19.20 140 ALA A C 1
ATOM 1594 O O . ALA A 1 126 ? 2.982 55.794 21.879 1.00 18.63 140 ALA A O 1
ATOM 1601 N N . ASN A 1 127 ? 4.030 56.383 19.995 1.00 16.38 141 ASN A N 1
ATOM 1602 C CA . ASN A 1 127 ? 3.481 55.276 19.217 1.00 19.32 141 ASN A CA 1
ATOM 1603 C C . ASN A 1 127 ? 4.458 54.155 18.926 1.00 16.82 141 ASN A C 1
ATOM 1604 O O . ASN A 1 127 ? 4.151 53.289 18.100 1.00 15.47 141 ASN A O 1
ATOM 1615 N N . LEU A 1 128 ? 5.603 54.129 19.605 1.00 17.19 142 LEU A N 1
ATOM 1616 C CA . LEU A 1 128 ? 6.655 53.172 19.285 1.00 19.26 142 LEU A CA 1
ATOM 1617 C C . LEU A 1 128 ? 6.240 51.742 19.631 1.00 18.99 142 LEU A C 1
ATOM 1618 O O . LEU A 1 128 ? 6.572 50.804 18.901 1.00 16.43 142 LEU A O 1
ATOM 1634 N N . HIS A 1 129 ? 5.517 51.543 20.727 1.00 16.29 143 HIS A N 1
ATOM 1635 C CA . HIS A 1 129 ? 5.083 50.184 21.050 1.00 20.88 143 HIS A CA 1
ATOM 1636 C C . HIS A 1 129 ? 4.078 49.651 20.020 1.00 17.80 143 HIS A C 1
ATOM 1637 O O . HIS A 1 129 ? 4.145 48.477 19.613 1.00 16.33 143 HIS A O 1
ATOM 1651 N N . ARG A 1 130 ? 3.155 50.512 19.604 1.00 13.11 144 ARG A N 1
ATOM 1652 C CA . ARG A 1 130 ? 2.116 50.136 18.623 1.00 15.05 144 ARG A CA 1
ATOM 1653 C C . ARG A 1 130 ? 2.829 49.849 17.288 1.00 13.16 144 ARG A C 1
ATOM 1654 O O . ARG A 1 130 ? 2.426 48.954 16.637 1.00 11.14 144 ARG A O 1
ATOM 1675 N N . LEU A 1 131 ? 3.729 50.718 16.831 1.00 10.43 145 LEU A N 1
ATOM 1676 C CA . LEU A 1 131 ? 4.550 50.468 15.648 1.00 11.74 145 LEU A CA 1
ATOM 1677 C C . LEU A 1 131 ? 5.294 49.136 15.740 1.00 14.77 145 LEU A C 1
ATOM 1678 O O . LEU A 1 131 ? 5.377 48.383 14.761 1.00 12.25 145 LEU A O 1
ATOM 1694 N N . GLU A 1 132 ? 5.913 48.861 16.887 1.00 12.42 146 GLU A N 1
ATOM 1695 C CA . GLU A 1 132 ? 6.647 47.610 17.046 1.00 13.12 146 GLU A CA 1
ATOM 1696 C C . GLU A 1 132 ? 5.707 46.415 16.947 1.00 14.23 146 GLU A C 1
ATOM 1697 O O . GLU A 1 132 ? 5.987 45.434 16.252 1.00 12.46 146 GLU A O 1
ATOM 1709 N N . HIS A 1 133 ? 4.572 46.482 17.631 1.00 11.06 147 HIS A N 1
ATOM 1710 C CA . HIS A 1 133 ? 3.633 45.365 17.595 1.00 12.62 147 HIS A CA 1
ATOM 1711 C C . HIS A 1 133 ? 3.125 45.107 16.176 1.00 12.34 147 HIS A C 1
ATOM 1712 O O . HIS A 1 133 ? 3.062 43.955 15.724 1.00 9.59 147 HIS A O 1
ATOM 1726 N N . GLU A 1 134 ? 2.785 46.163 15.451 1.00 9.30 148 GLU A N 1
ATOM 1727 C CA . GLU A 1 134 ? 2.203 45.968 14.129 1.00 8.42 148 GLU A CA 1
ATOM 1728 C C . GLU A 1 134 ? 3.257 45.566 13.112 1.00 9.74 148 GLU A C 1
ATOM 1729 O O . GLU A 1 134 ? 2.993 44.710 12.259 1.00 8.66 148 GLU A O 1
ATOM 1741 N N . SER A 1 135 ? 4.466 46.119 13.220 1.00 8.05 149 SER A N 1
ATOM 1742 C CA . SER A 1 135 ? 5.537 45.698 12.316 1.00 7.91 149 SER A CA 1
ATOM 1743 C C . SER A 1 135 ? 5.923 44.243 12.552 1.00 9.17 149 SER A C 1
ATOM 1744 O O . SER A 1 135 ? 6.128 43.488 11.597 1.00 8.15 149 SER A O 1
ATOM 1752 N N . GLU A 1 136 ? 6.007 43.821 13.820 1.00 9.34 150 GLU A N 1
ATOM 1753 C CA . GLU A 1 136 ? 6.261 42.412 14.117 1.00 9.96 150 GLU A CA 1
ATOM 1754 C C . GLU A 1 136 ? 5.158 41.504 13.585 1.00 9.11 150 GLU A C 1
ATOM 1755 O O . GLU A 1 136 ? 5.441 40.430 13.046 1.00 9.74 150 GLU A O 1
ATOM 1767 N N . ALA A 1 137 ? 3.891 41.901 13.732 1.00 10.16 151 ALA A N 1
ATOM 1768 C CA . ALA A 1 137 ? 2.809 41.084 13.197 1.00 10.42 151 ALA A CA 1
ATOM 1769 C C . ALA A 1 137 ? 2.929 40.930 11.683 1.00 9.56 151 ALA A C 1
ATOM 1770 O O . ALA A 1 137 ? 2.733 39.826 11.139 1.00 11.31 151 ALA A O 1
ATOM 1777 N N . ALA A 1 138 ? 3.248 42.027 10.985 1.00 8.31 152 ALA A N 1
ATOM 1778 C CA . ALA A 1 138 ? 3.441 41.967 9.541 1.00 10.59 152 ALA A CA 1
ATOM 1779 C C . ALA A 1 138 ? 4.600 41.050 9.166 1.00 12.01 152 ALA A C 1
ATOM 1780 O O . ALA A 1 138 ? 4.504 40.276 8.200 1.00 7.99 152 ALA A O 1
ATOM 1787 N N . VAL A 1 139 ? 5.727 41.163 9.884 1.00 10.99 153 VAL A N 1
ATOM 1788 C CA . VAL A 1 139 ? 6.872 40.303 9.595 1.00 9.23 153 VAL A CA 1
ATOM 1789 C C . VAL A 1 139 ? 6.524 38.846 9.867 1.00 11.46 153 VAL A C 1
ATOM 1790 O O . VAL A 1 139 ? 6.931 37.939 9.130 1.00 9.32 153 VAL A O 1
ATOM 1803 N N . LYS A 1 140 ? 5.771 38.584 10.938 1.00 12.42 154 LYS A N 1
ATOM 1804 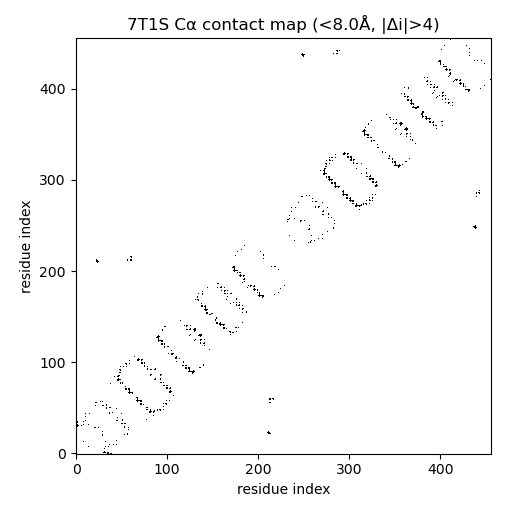C CA . LYS A 1 140 ? 5.383 37.203 11.203 1.00 11.69 154 LYS A CA 1
ATOM 1805 C C . LYS A 1 140 ? 4.480 36.655 10.110 1.00 9.28 154 LYS A C 1
ATOM 1806 O O . LYS A 1 140 ? 4.654 35.511 9.670 1.00 9.95 154 LYS A O 1
ATOM 1825 N N . LEU A 1 141 ? 3.497 37.446 9.659 1.00 10.86 155 LEU A N 1
ATOM 1826 C CA . LEU A 1 141 ? 2.434 36.906 8.814 1.00 9.56 155 LEU A CA 1
ATOM 1827 C C . LEU A 1 141 ? 2.764 36.934 7.321 1.00 11.54 155 LEU A C 1
ATOM 1828 O O . LEU A 1 141 ? 2.537 35.944 6.627 1.00 12.28 155 LEU A O 1
ATOM 1844 N N . SER A 1 142 ? 3.340 38.035 6.820 1.00 10.86 156 SER A N 1
ATOM 1845 C CA . SER A 1 142 ? 3.614 38.169 5.399 1.00 9.27 156 SER A CA 1
ATOM 1846 C C . SER A 1 142 ? 4.904 39.020 5.205 1.00 11.14 156 SER A C 1
ATOM 1847 O O . SER A 1 142 ? 4.856 40.123 4.682 1.00 9.51 156 SER A O 1
ATOM 1855 N N . PRO A 1 143 ? 6.029 38.419 5.597 1.00 9.11 157 PRO A N 1
ATOM 1856 C CA . PRO A 1 143 ? 7.293 39.205 5.518 1.00 9.93 157 PRO A CA 1
ATOM 1857 C C . PRO A 1 143 ? 7.677 39.632 4.120 1.00 8.53 157 PRO A C 1
ATOM 1858 O O . PRO A 1 143 ? 8.381 40.641 3.969 1.00 9.17 157 PRO A O 1
ATOM 1869 N N . ASP A 1 144 ? 7.233 38.926 3.095 1.00 8.08 158 ASP A N 1
ATOM 1870 C CA . ASP A 1 144 ? 7.591 39.261 1.721 1.00 9.97 158 ASP A CA 1
ATOM 1871 C C . ASP A 1 144 ? 6.698 40.310 1.089 1.00 11.40 158 ASP A C 1
ATOM 1872 O O . ASP A 1 144 ? 7.045 40.793 0.011 1.00 8.32 158 ASP A O 1
ATOM 1881 N N . PHE A 1 145 ? 5.587 40.670 1.726 1.00 9.02 159 PHE A N 1
ATOM 1882 C CA . PHE A 1 145 ? 4.614 41.546 1.107 1.00 8.32 159 PHE A CA 1
ATOM 1883 C C . PHE A 1 145 ? 5.266 42.860 0.699 1.00 12.14 159 PHE A C 1
ATOM 1884 O O . PHE A 1 145 ? 6.132 43.378 1.400 1.00 10.00 159 PHE A O 1
ATOM 1901 N N . ASP A 1 146 ? 4.902 43.360 -0.493 1.00 10.16 160 ASP A N 1
ATOM 1902 C CA . ASP A 1 146 ? 5.400 44.650 -0.988 1.00 12.26 160 ASP A CA 1
ATOM 1903 C C . ASP A 1 146 ? 6.918 44.616 -1.110 1.00 11.36 160 ASP A C 1
ATOM 1904 O O . ASP A 1 146 ? 7.633 45.550 -0.727 1.00 11.25 160 ASP A O 1
ATOM 1913 N N . ASP A 1 147 ? 7.419 43.506 -1.628 1.00 9.55 161 ASP A N 1
ATOM 1914 C CA . ASP A 1 147 ? 8.849 43.322 -1.787 1.00 12.12 161 ASP A CA 1
ATOM 1915 C C . ASP A 1 147 ? 9.594 43.456 -0.472 1.00 10.94 161 ASP A C 1
ATOM 1916 O O . ASP A 1 147 ? 10.601 44.157 -0.397 1.00 11.73 161 ASP A O 1
ATOM 1925 N N . GLY A 1 148 ? 9.065 42.844 0.580 1.00 10.64 162 GLY A N 1
ATOM 1926 C CA . GLY A 1 148 ? 9.733 42.875 1.865 1.00 11.57 162 GLY A CA 1
ATOM 1927 C C . GLY A 1 148 ? 9.446 44.087 2.697 1.00 11.72 162 GLY A C 1
ATOM 1928 O O . GLY A 1 148 ? 10.246 44.430 3.575 1.00 9.84 162 GLY A O 1
ATOM 1932 N N . GLY A 1 149 ? 8.326 44.760 2.453 1.00 10.85 163 GLY A N 1
ATOM 1933 C CA . GLY A 1 149 ? 7.953 45.926 3.221 1.00 10.20 163 GLY A CA 1
ATOM 1934 C C . GLY A 1 149 ? 7.971 45.749 4.736 1.00 11.73 163 GLY A C 1
ATOM 1935 O O . GLY A 1 149 ? 8.479 46.603 5.485 1.00 10.62 163 GLY A O 1
ATOM 1939 N N . PRO A 1 150 ? 7.412 44.646 5.233 1.00 10.36 164 PRO A N 1
ATOM 1940 C CA . PRO A 1 150 ? 7.450 44.438 6.700 1.00 9.28 164 PRO A CA 1
ATOM 1941 C C . PRO A 1 150 ? 8.866 44.352 7.259 1.00 7.64 164 PRO A C 1
ATOM 1942 O O . PRO A 1 150 ? 9.141 44.918 8.315 1.00 7.63 164 PRO A O 1
ATOM 1953 N N . LEU A 1 151 ? 9.805 43.769 6.525 1.00 8.31 165 LEU A N 1
ATOM 1954 C CA . LEU A 1 151 ? 11.199 43.816 6.961 1.00 9.34 165 LEU A CA 1
ATOM 1955 C C . LEU A 1 151 ? 11.733 45.241 6.982 1.00 9.58 165 LEU A C 1
ATOM 1956 O O . LEU A 1 151 ? 12.508 45.611 7.876 1.00 9.13 165 LEU A O 1
ATOM 1972 N N . ARG A 1 152 ? 11.381 46.042 5.969 1.00 8.52 166 ARG A N 1
ATOM 1973 C CA . ARG A 1 152 ? 11.750 47.457 5.970 1.00 8.82 166 ARG A CA 1
ATOM 1974 C C . ARG A 1 152 ? 11.274 48.174 7.226 1.00 9.28 166 ARG A C 1
ATOM 1975 O O . ARG A 1 152 ? 12.050 48.881 7.887 1.00 10.39 166 ARG A O 1
ATOM 1996 N N . LEU A 1 153 ? 9.982 48.046 7.546 1.00 7.68 167 LEU A N 1
ATOM 1997 C CA . LEU A 1 153 ? 9.422 48.743 8.689 1.00 8.59 167 LEU A CA 1
ATOM 1998 C C . LEU A 1 153 ? 10.076 48.296 9.996 1.00 9.61 167 LEU A C 1
ATOM 1999 O O . LEU A 1 153 ? 10.502 49.126 10.797 1.00 10.67 167 LEU A O 1
ATOM 2015 N N . LEU A 1 154 ? 10.160 46.986 10.235 1.00 7.68 168 LEU A N 1
ATOM 2016 C CA . LEU A 1 154 ? 10.714 46.503 11.494 1.00 7.69 168 LEU A CA 1
ATOM 2017 C C . LEU A 1 154 ? 12.198 46.824 11.583 1.00 9.66 168 LEU A C 1
ATOM 2018 O O . LEU A 1 154 ? 12.697 47.180 12.649 1.00 8.08 168 LEU A O 1
ATOM 2034 N N . GLY A 1 155 ? 12.930 46.665 10.477 1.00 9.72 169 GLY A N 1
ATOM 2035 C CA . GLY A 1 155 ? 14.343 46.973 10.519 1.00 10.57 169 GLY A CA 1
ATOM 2036 C C . GLY A 1 155 ? 14.595 48.442 10.811 1.00 12.26 169 GLY A C 1
ATOM 2037 O O . GLY A 1 155 ? 15.543 48.795 11.525 1.00 10.39 169 GLY A O 1
ATOM 2058 N N . LEU A 1 157 ? 12.663 50.424 12.426 1.00 9.96 171 LEU A N 1
ATOM 2059 C CA . LEU A 1 157 ? 12.352 50.628 13.837 1.00 10.39 171 LEU A CA 1
ATOM 2060 C C . LEU A 1 157 ? 13.501 50.196 14.732 1.00 8.81 171 LEU A C 1
ATOM 2061 O O . LEU A 1 157 ? 13.795 50.861 15.718 1.00 12.45 171 LEU A O 1
ATOM 2077 N N . TYR A 1 158 ? 14.138 49.066 14.428 1.00 10.84 172 TYR A N 1
ATOM 2078 C CA . TYR A 1 158 ? 15.326 48.680 15.189 1.00 12.33 172 TYR A CA 1
ATOM 2079 C C . TYR A 1 158 ? 16.447 49.687 15.039 1.00 12.17 172 TYR A C 1
ATOM 2080 O O . TYR A 1 158 ? 17.285 49.825 15.941 1.00 12.70 172 TYR A O 1
ATOM 2098 N N . LEU A 1 159 ? 16.504 50.370 13.899 1.00 12.11 173 LEU A N 1
ATOM 2099 C CA . LEU A 1 159 ? 17.545 51.366 13.674 1.00 15.78 173 LEU A CA 1
ATOM 2100 C C . LEU A 1 159 ? 17.236 52.679 14.366 1.00 15.55 173 LEU A C 1
ATOM 2101 O O . LEU A 1 159 ? 18.164 53.349 14.832 1.00 17.03 173 LEU A O 1
ATOM 2117 N N . LYS A 1 160 ? 15.956 53.054 14.446 1.00 13.42 174 LYS A N 1
ATOM 2118 C CA . LYS A 1 160 ? 15.556 54.392 14.879 1.00 17.28 174 LYS A CA 1
ATOM 2119 C C . LYS A 1 160 ? 15.010 54.450 16.302 1.00 16.57 174 LYS A C 1
ATOM 2120 O O . LYS A 1 160 ? 15.021 55.526 16.902 1.00 15.02 174 LYS A O 1
ATOM 2139 N N . ALA A 1 161 ? 14.539 53.343 16.867 1.00 15.59 175 ALA A N 1
ATOM 2140 C CA . ALA A 1 161 ? 13.980 53.405 18.215 1.00 17.22 175 ALA A CA 1
ATOM 2141 C C . ALA A 1 161 ? 15.084 53.688 19.235 1.00 15.68 175 ALA A C 1
ATOM 2142 O O . ALA A 1 161 ? 16.262 53.407 18.984 1.00 14.05 175 ALA A O 1
ATOM 2149 N N . PRO A 1 162 ? 14.723 54.226 20.404 1.00 15.16 176 PRO A N 1
ATOM 2150 C CA . PRO A 1 162 ? 15.728 54.443 21.455 1.00 20.57 176 PRO A CA 1
ATOM 2151 C C . PRO A 1 162 ? 16.572 53.196 21.676 1.00 14.28 176 PRO A C 1
ATOM 2152 O O . PRO A 1 162 ? 16.066 52.084 21.738 1.00 13.68 176 PRO A O 1
ATOM 2163 N N . ALA A 1 163 ? 17.882 53.392 21.783 1.00 17.49 177 ALA A N 1
ATOM 2164 C CA . ALA A 1 163 ? 18.791 52.257 21.751 1.00 14.96 177 ALA A CA 1
ATOM 2165 C C . ALA A 1 163 ? 18.680 51.408 23.012 1.00 15.49 177 ALA A C 1
ATOM 2166 O O . ALA A 1 163 ? 18.513 51.933 24.114 1.00 15.18 177 ALA A O 1
ATOM 2173 N N . TRP A 1 164 ? 18.805 50.095 22.832 1.00 13.83 178 TRP A N 1
ATOM 2174 C CA . TRP A 1 164 ? 18.815 49.167 23.949 1.00 16.37 178 TRP A CA 1
ATOM 2175 C C . TRP A 1 164 ? 19.905 49.577 24.937 1.00 12.75 178 TRP A C 1
ATOM 2176 O O . TRP A 1 164 ? 21.033 49.886 24.532 1.00 13.30 178 TRP A O 1
ATOM 2197 N N . PRO A 1 165 ? 19.625 49.583 26.234 1.00 16.29 179 PRO A N 1
ATOM 2198 C CA . PRO A 1 165 ? 18.429 49.047 26.903 1.00 11.15 179 PRO A CA 1
ATOM 2199 C C . PRO A 1 165 ? 17.247 49.992 27.102 1.00 16.02 179 PRO A C 1
ATOM 2200 O O . PRO A 1 165 ? 16.205 49.585 27.629 1.00 15.35 179 PRO A O 1
ATOM 2211 N N . ALA A 1 166 ? 17.387 51.253 26.703 1.00 15.49 180 ALA A N 1
ATOM 2212 C CA . ALA A 1 166 ? 16.314 52.231 26.854 1.00 15.82 180 ALA A CA 1
ATOM 2213 C C . ALA A 1 166 ? 15.096 51.902 25.999 1.00 16.29 180 ALA A C 1
ATOM 2214 O O . ALA A 1 166 ? 13.973 52.188 26.400 1.00 17.67 180 ALA A O 1
ATOM 2221 N N . GLY A 1 167 ? 15.293 51.320 24.827 1.00 18.98 181 GLY A N 1
ATOM 2222 C CA . GLY A 1 167 ? 14.183 50.825 24.021 1.00 17.99 181 GLY A CA 1
ATOM 2223 C C . GLY A 1 167 ? 14.620 49.629 23.199 1.00 16.27 181 GLY A C 1
ATOM 2224 O O . GLY A 1 167 ? 15.610 48.976 23.520 1.00 15.03 181 GLY A O 1
ATOM 2245 N N . GLY A 1 169 ? 15.904 49.647 20.222 1.00 12.86 183 GLY A N 1
ATOM 2246 C CA . GLY A 1 169 ? 16.918 49.951 19.240 1.00 13.88 183 GLY A CA 1
ATOM 2247 C C . GLY A 1 169 ? 18.066 48.975 19.266 1.00 14.31 183 GLY A C 1
ATOM 2248 O O . GLY A 1 169 ? 18.643 48.727 20.330 1.00 12.63 183 GLY A O 1
ATOM 2252 N N . ASP A 1 170 ? 18.403 48.410 18.107 1.00 11.76 184 ASP A N 1
ATOM 2253 C CA . ASP A 1 170 ? 19.463 47.407 18.008 1.00 16.57 184 ASP A CA 1
ATOM 2254 C C . ASP A 1 170 ? 19.970 47.397 16.567 1.00 16.71 184 ASP A C 1
ATOM 2255 O O . ASP A 1 170 ? 19.274 46.924 15.664 1.00 10.16 184 ASP A O 1
ATOM 2264 N N . GLY A 1 171 ? 21.163 47.947 16.363 1.00 15.29 185 GLY A N 1
ATOM 2265 C CA . GLY A 1 171 ? 21.696 48.078 15.015 1.00 17.99 185 GLY A CA 1
ATOM 2266 C C . GLY A 1 171 ? 21.983 46.757 14.339 1.00 15.40 185 GLY A C 1
ATOM 2267 O O . GLY A 1 171 ? 21.892 46.650 13.103 1.00 16.54 185 GLY A O 1
ATOM 2271 N N . ASP A 1 172 ? 22.325 45.731 15.118 1.00 17.31 186 ASP A N 1
ATOM 2272 C CA . ASP A 1 172 ? 22.585 44.427 14.530 1.00 16.82 186 ASP A CA 1
ATOM 2273 C C . ASP A 1 172 ? 21.304 43.811 14.006 1.00 16.64 186 ASP A C 1
ATOM 2274 O O . ASP A 1 172 ? 21.297 43.212 12.933 1.00 14.31 186 ASP A O 1
ATOM 2283 N N . LYS A 1 173 ? 20.195 43.963 14.745 1.00 14.77 187 LYS A N 1
ATOM 2284 C CA . LYS A 1 173 ? 18.930 43.459 14.235 1.00 15.84 187 LYS A CA 1
ATOM 2285 C C . LYS A 1 173 ? 18.479 44.261 13.030 1.00 15.87 187 LYS A C 1
ATOM 2286 O O . LYS A 1 173 ? 17.859 43.704 12.113 1.00 11.43 187 LYS A O 1
ATOM 2305 N N . ALA A 1 174 ? 18.729 45.584 13.047 1.00 11.93 188 ALA A N 1
ATOM 2306 C CA . ALA A 1 174 ? 18.409 46.405 11.884 1.00 11.90 188 ALA A CA 1
ATOM 2307 C C . ALA A 1 174 ? 19.128 45.881 10.654 1.00 13.29 188 ALA A C 1
ATOM 2308 O O . ALA A 1 174 ? 18.524 45.688 9.593 1.00 11.02 188 ALA A O 1
ATOM 2315 N N . LEU A 1 175 ? 20.433 45.659 10.787 1.00 11.73 189 LEU A N 1
ATOM 2316 C CA . LEU A 1 175 ? 21.233 45.135 9.693 1.00 13.87 189 LEU A CA 1
ATOM 2317 C C . LEU A 1 175 ? 20.775 43.746 9.260 1.00 12.91 189 LEU A C 1
ATOM 2318 O O . LEU A 1 175 ? 20.770 43.438 8.068 1.00 10.74 189 LEU A O 1
ATOM 2334 N N . ASP A 1 176 ? 20.372 42.902 10.217 1.00 14.38 190 ASP A N 1
ATOM 2335 C CA . ASP A 1 176 ? 19.898 41.574 9.867 1.00 13.75 190 ASP A CA 1
ATOM 2336 C C . ASP A 1 176 ? 18.641 41.656 9.024 1.00 13.03 190 ASP A C 1
ATOM 2337 O O . ASP A 1 176 ? 18.572 41.047 7.953 1.00 9.82 190 ASP A O 1
ATOM 2346 N N . LEU A 1 177 ? 17.663 42.454 9.465 1.00 9.48 191 LEU A N 1
ATOM 2347 C CA . LEU A 1 177 ? 16.383 42.532 8.764 1.00 10.77 191 LEU A CA 1
ATOM 2348 C C . LEU A 1 177 ? 16.499 43.245 7.420 1.00 10.48 191 LEU A C 1
ATOM 2349 O O . LEU A 1 177 ? 15.923 42.791 6.421 1.00 10.68 191 LEU A O 1
ATOM 2365 N N . LEU A 1 178 ? 17.221 44.367 7.373 1.00 10.68 192 LEU A N 1
ATOM 2366 C CA . LEU A 1 178 ? 17.304 45.117 6.128 1.00 11.26 192 LEU A CA 1
ATOM 2367 C C . LEU A 1 178 ? 18.227 44.418 5.136 1.00 14.92 192 LEU A C 1
ATOM 2368 O O . LEU A 1 178 ? 17.983 44.480 3.924 1.00 11.67 192 LEU A O 1
ATOM 2384 N N . GLY A 1 179 ? 19.265 43.721 5.626 1.00 11.76 193 GLY A N 1
ATOM 2385 C CA . GLY A 1 179 ? 20.050 42.854 4.741 1.00 11.46 193 GLY A CA 1
ATOM 2386 C C . GLY A 1 179 ? 19.224 41.722 4.164 1.00 12.59 193 GLY A C 1
ATOM 2387 O O . GLY A 1 179 ? 19.337 41.381 2.972 1.00 13.23 193 GLY A O 1
ATOM 2391 N N . GLN A 1 180 ? 18.340 41.155 4.981 1.00 14.06 194 GLN A N 1
ATOM 2392 C CA . GLN A 1 180 ? 17.457 40.114 4.481 1.00 11.94 194 GLN A CA 1
ATOM 2393 C C . GLN A 1 180 ? 16.481 40.659 3.431 1.00 11.24 194 GLN A C 1
ATOM 2394 O O . GLN A 1 180 ? 16.166 39.971 2.453 1.00 10.74 194 GLN A O 1
ATOM 2408 N N . ALA A 1 181 ? 15.984 41.881 3.619 1.00 10.66 195 ALA A N 1
ATOM 2409 C CA . ALA A 1 181 ? 15.135 42.493 2.595 1.00 9.35 195 ALA A CA 1
ATOM 2410 C C . ALA A 1 181 ? 15.869 42.641 1.268 1.00 11.21 195 ALA A C 1
ATOM 2411 O O . ALA A 1 181 ? 15.327 42.304 0.209 1.00 11.42 195 ALA A O 1
ATOM 2418 N N . VAL A 1 182 ? 17.117 43.122 1.308 1.00 11.20 196 VAL A N 1
ATOM 2419 C CA . VAL A 1 182 ? 17.889 43.281 0.093 1.00 12.79 196 VAL A CA 1
ATOM 2420 C C . VAL A 1 182 ? 18.162 41.930 -0.551 1.00 14.51 196 VAL A C 1
ATOM 2421 O O . VAL A 1 182 ? 18.043 41.772 -1.769 1.00 15.16 196 VAL A O 1
ATOM 2434 N N . GLU A 1 183 ? 18.571 40.944 0.255 1.00 12.05 197 GLU A N 1
ATOM 2435 C CA . GLU A 1 183 ? 18.890 39.621 -0.280 1.00 13.41 197 GLU A CA 1
ATOM 2436 C C . GLU A 1 183 ? 17.660 38.978 -0.915 1.00 15.41 197 GLU A C 1
ATOM 2437 O O . GLU A 1 183 ? 17.716 38.447 -2.027 1.00 12.58 197 GLU A O 1
ATOM 2449 N N . ARG A 1 184 ? 16.529 39.030 -0.234 1.00 11.12 198 ARG A N 1
ATOM 2450 C CA . ARG A 1 184 ? 15.370 38.280 -0.685 1.00 13.11 198 ARG A CA 1
ATOM 2451 C C . ARG A 1 184 ? 14.502 39.047 -1.652 1.00 13.33 198 ARG A C 1
ATOM 2452 O O . ARG A 1 184 ? 13.742 38.422 -2.402 1.00 11.73 198 ARG A O 1
ATOM 2473 N N . HIS A 1 185 ? 14.612 40.370 -1.680 1.00 12.58 199 HIS A N 1
ATOM 2474 C CA . HIS A 1 185 ? 13.761 41.217 -2.516 1.00 12.54 199 HIS A CA 1
ATOM 2475 C C . HIS A 1 185 ? 14.583 42.346 -3.083 1.00 13.87 199 HIS A C 1
ATOM 2476 O O . HIS A 1 185 ? 14.390 43.526 -2.744 1.00 9.77 199 HIS A O 1
ATOM 2490 N N . PRO A 1 186 ? 15.513 42.027 -3.975 1.00 12.62 200 PRO A N 1
ATOM 2491 C CA . PRO A 1 186 ? 16.454 43.047 -4.481 1.00 15.61 200 PRO A CA 1
ATOM 2492 C C . PRO A 1 186 ? 15.834 44.064 -5.431 1.00 14.00 200 PRO A C 1
ATOM 2493 O O . PRO A 1 186 ? 16.499 45.066 -5.748 1.00 11.70 200 PRO A O 1
ATOM 2504 N N . GLY A 1 187 ? 14.578 43.875 -5.858 1.00 12.72 201 GLY A N 1
ATOM 2505 C CA . GLY A 1 187 ? 13.974 44.781 -6.795 1.00 13.88 201 GLY A CA 1
ATOM 2506 C C . GLY A 1 187 ? 13.432 46.089 -6.227 1.00 13.97 201 GLY A C 1
ATOM 2507 O O . GLY A 1 187 ? 13.085 46.978 -7.016 1.00 13.75 201 GLY A O 1
ATOM 2511 N N . HIS A 1 188 ? 13.352 46.238 -4.912 1.00 8.74 202 HIS A N 1
ATOM 2512 C CA . HIS A 1 188 ? 12.725 47.430 -4.323 1.00 11.88 202 HIS A CA 1
ATOM 2513 C C . HIS A 1 188 ? 13.771 48.496 -3.967 1.00 8.53 202 HIS A C 1
ATOM 2514 O O . HIS A 1 188 ? 14.714 48.216 -3.221 1.00 8.61 202 HIS A O 1
ATOM 2528 N N . PRO A 1 189 ? 13.605 49.731 -4.425 1.00 8.44 203 PRO A N 1
ATOM 2529 C CA . PRO A 1 189 ? 14.617 50.764 -4.108 1.00 12.69 203 PRO A CA 1
ATOM 2530 C C . PRO A 1 189 ? 14.859 50.991 -2.619 1.00 9.10 203 PRO A C 1
ATOM 2531 O O . PRO A 1 189 ? 15.999 51.241 -2.187 1.00 8.44 203 PRO A O 1
ATOM 2542 N N . LEU A 1 190 ? 13.803 50.948 -1.808 1.00 8.21 204 LEU A N 1
ATOM 2543 C CA . LEU A 1 190 ? 13.987 51.275 -0.404 1.00 9.90 204 LEU A CA 1
ATOM 2544 C C . LEU A 1 190 ? 14.677 50.169 0.403 1.00 9.44 204 LEU A C 1
ATOM 2545 O O . LEU A 1 190 ? 15.132 50.449 1.524 1.00 8.10 204 LEU A O 1
ATOM 2561 N N . ASN A 1 191 ? 14.650 48.905 -0.061 1.00 8.76 205 ASN A N 1
ATOM 2562 C CA . ASN A 1 191 ? 15.410 47.880 0.632 1.00 10.02 205 ASN A CA 1
ATOM 2563 C C . ASN A 1 191 ? 16.879 48.241 0.608 1.00 9.64 205 ASN A C 1
ATOM 2564 O O . ASN A 1 191 ? 17.553 48.201 1.641 1.00 11.01 205 ASN A O 1
ATOM 2575 N N . HIS A 1 192 ? 17.365 48.698 -0.555 1.00 9.74 206 HIS A N 1
ATOM 2576 C CA . HIS A 1 192 ? 18.754 49.121 -0.688 1.00 8.74 206 HIS A CA 1
ATOM 2577 C C . HIS A 1 192 ? 19.013 50.420 0.073 1.00 9.16 206 HIS A C 1
ATOM 2578 O O . HIS A 1 192 ? 20.042 50.550 0.741 1.00 10.42 206 HIS A O 1
ATOM 2593 N N . LEU A 1 193 ? 18.096 51.385 0.001 1.00 9.68 207 LEU A N 1
ATOM 2594 C CA . LEU A 1 193 ? 18.335 52.658 0.688 1.00 10.88 207 LEU A CA 1
ATOM 2595 C C . LEU A 1 193 ? 18.435 52.450 2.196 1.00 9.72 207 LEU A C 1
ATOM 2596 O O . LEU A 1 193 ? 19.359 52.955 2.856 1.00 10.24 207 LEU A O 1
ATOM 2612 N N . PHE A 1 194 ? 17.495 51.693 2.755 1.00 10.38 208 PHE A N 1
ATOM 2613 C CA . PHE A 1 194 ? 17.412 51.530 4.197 1.00 9.72 208 PHE A CA 1
ATOM 2614 C C . PHE A 1 194 ? 18.561 50.672 4.717 1.00 10.36 208 PHE A C 1
ATOM 2615 O O . PHE A 1 194 ? 19.136 50.946 5.786 1.00 11.84 208 PHE A O 1
ATOM 2632 N N . TYR A 1 195 ? 18.925 49.646 3.957 1.00 11.43 209 TYR A N 1
ATOM 2633 C CA . TYR A 1 195 ? 20.090 48.857 4.312 1.00 10.46 209 TYR A CA 1
ATOM 2634 C C . TYR A 1 195 ? 21.321 49.738 4.320 1.00 9.78 209 TYR A C 1
ATOM 2635 O O . TYR A 1 195 ? 22.094 49.710 5.279 1.00 9.86 209 TYR A O 1
ATOM 2653 N N . ALA A 1 196 ? 21.456 50.605 3.306 1.00 9.52 210 ALA A N 1
ATOM 2654 C CA . ALA A 1 196 ? 22.579 51.535 3.251 1.00 9.73 210 ALA A CA 1
ATOM 2655 C C . ALA A 1 196 ? 22.603 52.447 4.470 1.00 15.57 210 ALA A C 1
ATOM 2656 O O . ALA A 1 196 ? 23.664 52.687 5.054 1.00 10.99 210 ALA A O 1
ATOM 2663 N N . GLU A 1 197 ? 21.440 52.958 4.877 1.00 11.97 211 GLU A N 1
ATOM 2664 C CA . GLU A 1 197 ? 21.416 53.799 6.060 1.00 10.26 211 GLU A CA 1
ATOM 2665 C C . GLU A 1 197 ? 21.883 53.036 7.297 1.00 10.67 211 GLU A C 1
ATOM 2666 O O . GLU A 1 197 ? 22.627 53.584 8.119 1.00 14.04 211 GLU A O 1
ATOM 2678 N N . ALA A 1 198 ? 21.438 51.787 7.458 1.00 12.34 212 ALA A N 1
ATOM 2679 C CA . ALA A 1 198 ? 21.828 50.982 8.613 1.00 12.33 212 ALA A CA 1
ATOM 2680 C C . ALA A 1 198 ? 23.329 50.726 8.615 1.00 12.80 212 ALA A C 1
ATOM 2681 O O . ALA A 1 198 ? 23.993 50.838 9.655 1.00 13.29 212 ALA A O 1
ATOM 2688 N N . LEU A 1 199 ? 23.875 50.386 7.448 1.00 13.97 213 LEU A N 1
ATOM 2689 C CA . LEU A 1 199 ? 25.303 50.115 7.345 1.00 13.56 213 LEU A CA 1
ATOM 2690 C C . LEU A 1 199 ? 26.103 51.325 7.805 1.00 15.57 213 LEU A C 1
ATOM 2691 O O . LEU A 1 199 ? 27.071 51.196 8.557 1.00 15.52 213 LEU A O 1
ATOM 2707 N N . TRP A 1 200 ? 25.702 52.511 7.351 1.00 12.93 214 TRP A N 1
ATOM 2708 C CA . TRP A 1 200 ? 26.381 53.746 7.715 1.00 13.98 214 TRP A CA 1
ATOM 2709 C C . TRP A 1 200 ? 26.236 54.038 9.202 1.00 21.64 214 TRP A C 1
ATOM 2710 O O . TRP A 1 200 ? 27.209 54.387 9.870 1.00 13.94 214 TRP A O 1
ATOM 2731 N N . GLU A 1 201 ? 25.013 53.945 9.727 1.00 13.63 215 GLU A N 1
ATOM 2732 C CA . GLU A 1 201 ? 24.785 54.405 11.085 1.00 13.68 215 GLU A CA 1
ATOM 2733 C C . GLU A 1 201 ? 25.310 53.416 12.098 1.00 16.08 215 GLU A C 1
ATOM 2734 O O . GLU A 1 201 ? 25.720 53.824 13.184 1.00 14.79 215 GLU A O 1
ATOM 2746 N N . VAL A 1 202 ? 25.322 52.127 11.770 1.00 13.80 216 VAL A N 1
ATOM 2747 C CA . VAL A 1 202 ? 25.798 51.125 12.709 1.00 17.51 216 VAL A CA 1
ATOM 2748 C C . VAL A 1 202 ? 27.302 50.908 12.560 1.00 27.48 216 VAL A C 1
ATOM 2749 O O . VAL A 1 202 ? 28.011 50.780 13.561 1.00 24.57 216 VAL A O 1
ATOM 2762 N N . ASN A 1 203 ? 27.826 50.901 11.327 1.00 19.06 217 ASN A N 1
ATOM 2763 C CA . ASN A 1 203 ? 29.225 50.554 11.096 1.00 25.22 217 ASN A CA 1
ATOM 2764 C C . ASN A 1 203 ? 30.088 51.724 10.660 1.00 24.89 217 ASN A C 1
ATOM 2765 O O . ASN A 1 203 ? 31.293 51.702 10.897 1.00 32.77 217 ASN A O 1
ATOM 2776 N N . GLY A 1 204 ? 29.522 52.731 10.009 1.00 25.24 218 GLY A N 1
ATOM 2777 C CA . GLY A 1 204 ? 30.287 53.928 9.713 1.00 24.93 218 GLY A CA 1
ATOM 2778 C C . GLY A 1 204 ? 31.171 53.833 8.473 1.00 29.82 218 GLY A C 1
ATOM 2779 O O . GLY A 1 204 ? 30.899 53.095 7.514 1.00 19.08 218 GLY A O 1
ATOM 2783 N N . GLU A 1 205 ? 32.263 54.606 8.521 1.00 23.27 219 GLU A N 1
ATOM 2784 C CA . GLU A 1 205 ? 33.193 54.798 7.405 1.00 27.68 219 GLU A CA 1
ATOM 2785 C C . GLU A 1 205 ? 33.686 53.470 6.839 1.00 24.33 219 GLU A C 1
ATOM 2786 O O . GLU A 1 205 ? 33.978 53.374 5.644 1.00 25.37 219 GLU A O 1
ATOM 2798 N N . SER A 1 206 ? 33.772 52.436 7.663 1.00 21.79 220 SER A N 1
ATOM 2799 C CA . SER A 1 206 ? 34.296 51.161 7.182 1.00 24.33 220 SER A CA 1
ATOM 2800 C C . SER A 1 206 ? 33.381 50.496 6.171 1.00 27.16 220 SER A C 1
ATOM 2801 O O . SER A 1 206 ? 33.823 49.575 5.477 1.00 28.00 220 SER A O 1
ATOM 2809 N N . GLU A 1 207 ? 32.102 50.883 6.122 1.00 22.86 221 GLU A N 1
ATOM 2810 C CA . GLU A 1 207 ? 31.152 50.364 5.151 1.00 16.74 221 GLU A CA 1
ATOM 2811 C C . GLU A 1 207 ? 30.839 51.359 4.027 1.00 17.45 221 GLU A C 1
ATOM 2812 O O . GLU A 1 207 ? 29.850 51.164 3.313 1.00 15.51 221 GLU A O 1
ATOM 2824 N N . SER A 1 208 ? 31.626 52.440 3.884 1.00 13.40 222 SER A N 1
ATOM 2825 C CA . SER A 1 208 ? 31.320 53.486 2.909 1.00 17.67 222 SER A CA 1
ATOM 2826 C C . SER A 1 208 ? 31.104 52.944 1.504 1.00 16.52 222 SER A C 1
ATOM 2827 O O . SER A 1 208 ? 30.214 53.408 0.791 1.00 15.35 222 SER A O 1
ATOM 2835 N N . ARG A 1 209 ? 31.990 52.055 1.034 1.00 16.89 223 ARG A N 1
ATOM 2836 C CA . ARG A 1 209 ? 31.861 51.536 -0.334 1.00 16.31 223 ARG A CA 1
ATOM 2837 C C . ARG A 1 209 ? 30.534 50.805 -0.502 1.00 14.53 223 ARG A C 1
ATOM 2838 O O . ARG A 1 209 ? 29.823 51.002 -1.488 1.00 15.35 223 ARG A O 1
ATOM 2859 N N . ARG A 1 210 ? 30.195 49.954 0.466 1.00 15.36 224 ARG A N 1
ATOM 2860 C CA . ARG A 1 210 ? 28.950 49.200 0.413 1.00 14.44 224 ARG A CA 1
ATOM 2861 C C . ARG A 1 210 ? 27.746 50.131 0.527 1.00 16.29 224 ARG A C 1
ATOM 2862 O O . ARG A 1 210 ? 26.775 49.998 -0.221 1.00 13.93 224 ARG A O 1
ATOM 2883 N N . VAL A 1 211 ? 27.799 51.093 1.449 1.00 14.77 225 VAL A N 1
ATOM 2884 C CA . VAL A 1 211 ? 26.738 52.080 1.552 1.00 14.43 225 VAL A CA 1
ATOM 2885 C C . VAL A 1 211 ? 26.527 52.743 0.213 1.00 16.15 225 VAL A C 1
ATOM 2886 O O . VAL A 1 211 ? 25.402 52.842 -0.270 1.00 12.62 225 VAL A O 1
ATOM 2899 N N . GLU A 1 212 ? 27.616 53.165 -0.440 1.00 11.18 226 GLU A N 1
ATOM 2900 C CA . GLU A 1 212 ? 27.466 53.866 -1.697 1.00 13.80 226 GLU A CA 1
ATOM 2901 C C . GLU A 1 212 ? 26.919 52.952 -2.786 1.00 13.86 226 GLU A C 1
ATOM 2902 O O . GLU A 1 212 ? 26.084 53.376 -3.600 1.00 12.49 226 GLU A O 1
ATOM 2914 N N . GLU A 1 213 ? 27.409 51.715 -2.861 1.00 17.50 227 GLU A N 1
ATOM 2915 C CA . GLU A 1 213 ? 26.899 50.813 -3.889 1.00 16.02 227 GLU A CA 1
ATOM 2916 C C . GLU A 1 213 ? 25.421 50.497 -3.660 1.00 13.28 227 GLU A C 1
ATOM 2917 O O . GLU A 1 213 ? 24.652 50.361 -4.612 1.00 12.65 227 GLU A O 1
ATOM 2929 N N . GLU A 1 214 ? 25.003 50.371 -2.407 1.00 14.77 228 GLU A N 1
ATOM 2930 C CA . GLU A 1 214 ? 23.593 50.089 -2.142 1.00 12.53 228 GLU A CA 1
ATOM 2931 C C . GLU A 1 214 ? 22.712 51.282 -2.502 1.00 12.26 228 GLU A C 1
ATOM 2932 O O . GLU A 1 214 ? 21.633 51.111 -3.079 1.00 13.89 228 GLU A O 1
ATOM 2961 N N . ALA A 1 216 ? 23.463 53.479 -4.809 1.00 14.47 230 ALA A N 1
ATOM 2962 C CA . ALA A 1 216 ? 23.438 53.568 -6.260 1.00 14.95 230 ALA A CA 1
ATOM 2963 C C . ALA A 1 216 ? 22.462 52.551 -6.841 1.00 14.94 230 ALA A C 1
ATOM 2964 O O . ALA A 1 216 ? 21.759 52.833 -7.816 1.00 11.48 230 ALA A O 1
ATOM 2971 N N . ALA A 1 217 ? 22.454 51.325 -6.305 1.00 13.14 231 ALA A N 1
ATOM 2972 C CA . ALA A 1 217 ? 21.528 50.324 -6.841 1.00 12.82 231 ALA A CA 1
ATOM 2973 C C . ALA A 1 217 ? 20.076 50.733 -6.585 1.00 15.04 231 ALA A C 1
ATOM 2974 O O . ALA A 1 217 ? 19.206 50.600 -7.459 1.00 11.20 231 ALA A O 1
ATOM 2981 N N . GLY A 1 218 ? 19.784 51.217 -5.376 1.00 12.07 232 GLY A N 1
ATOM 2982 C CA . GLY A 1 218 ? 18.437 51.688 -5.100 1.00 11.17 232 GLY A CA 1
ATOM 2983 C C . GLY A 1 218 ? 18.029 52.812 -6.035 1.00 10.52 232 GLY A C 1
ATOM 2984 O O . GLY A 1 218 ? 16.897 52.851 -6.520 1.00 10.22 232 GLY A O 1
ATOM 2988 N N . TRP A 1 219 ? 18.952 53.732 -6.306 1.00 12.21 233 TRP A N 1
ATOM 2989 C CA . TRP A 1 219 ? 18.633 54.855 -7.190 1.00 14.68 233 TRP A CA 1
ATOM 2990 C C . TRP A 1 219 ? 18.339 54.375 -8.595 1.00 16.00 233 TRP A C 1
ATOM 2991 O O . TRP A 1 219 ? 17.447 54.906 -9.256 1.00 13.84 233 TRP A O 1
ATOM 3012 N N . ARG A 1 220 ? 19.149 53.439 -9.095 1.00 16.25 234 ARG A N 1
ATOM 3013 C CA . ARG A 1 220 ? 18.919 52.870 -10.425 1.00 19.31 234 ARG A CA 1
ATOM 3014 C C . ARG A 1 220 ? 17.529 52.257 -10.496 1.00 16.16 234 ARG A C 1
ATOM 3015 O O . ARG A 1 220 ? 16.798 52.455 -11.465 1.00 19.10 234 ARG A O 1
ATOM 3036 N N . LEU A 1 221 ? 17.151 51.492 -9.469 1.00 16.73 235 LEU A N 1
ATOM 3037 C CA . LEU A 1 221 ? 15.810 50.907 -9.455 1.00 17.70 235 LEU A CA 1
ATOM 3038 C C . LEU A 1 221 ? 14.744 51.990 -9.371 1.00 20.16 235 LEU A C 1
ATOM 3039 O O . LEU A 1 221 ? 13.688 51.900 -10.013 1.00 18.73 235 LEU A O 1
ATOM 3055 N N . LEU A 1 222 ? 15.005 53.024 -8.578 1.00 15.76 236 LEU A N 1
ATOM 3056 C CA . LEU A 1 222 ? 14.062 54.127 -8.471 1.00 18.33 236 LEU A CA 1
ATOM 3057 C C . LEU A 1 222 ? 13.870 54.790 -9.828 1.00 20.70 236 LEU A C 1
ATOM 3058 O O . LEU A 1 222 ? 12.745 55.095 -10.238 1.00 16.74 236 LEU A O 1
ATOM 3074 N N . GLU A 1 223 ? 14.953 54.960 -10.566 1.00 17.48 237 GLU A N 1
ATOM 3075 C CA . GLU A 1 223 ? 14.848 55.724 -11.801 1.00 28.54 237 GLU A CA 1
ATOM 3076 C C . GLU A 1 223 ? 14.288 54.885 -12.936 1.00 30.63 237 GLU A C 1
ATOM 3077 O O . GLU A 1 223 ? 13.592 55.413 -13.807 1.00 39.00 237 GLU A O 1
ATOM 3089 N N . SER A 1 224 ? 14.561 53.586 -12.940 1.00 28.72 238 SER A N 1
ATOM 3090 C CA . SER A 1 224 ? 14.153 52.727 -14.050 1.00 34.59 238 SER A CA 1
ATOM 3091 C C . SER A 1 224 ? 12.813 52.048 -13.824 1.00 32.73 238 SER A C 1
ATOM 3092 O O . SER A 1 224 ? 12.123 51.720 -14.793 1.00 37.68 238 SER A O 1
ATOM 3100 N N . GLY A 1 225 ? 12.444 51.797 -12.574 1.00 30.90 239 GLY A N 1
ATOM 3101 C CA . GLY A 1 225 ? 11.260 51.030 -12.263 1.00 26.57 239 GLY A CA 1
ATOM 3102 C C . GLY A 1 225 ? 10.016 51.877 -12.371 1.00 29.76 239 GLY A C 1
ATOM 3103 O O . GLY A 1 225 ? 10.051 53.047 -12.741 1.00 30.15 239 GLY A O 1
ATOM 3107 N N . SER A 1 226 ? 8.894 51.281 -11.993 1.00 29.21 240 SER A N 1
ATOM 3108 C CA . SER A 1 226 ? 7.596 51.924 -12.140 1.00 30.31 240 SER A CA 1
ATOM 3109 C C . SER A 1 226 ? 7.013 52.080 -10.735 1.00 22.98 240 SER A C 1
ATOM 3110 O O . SER A 1 226 ? 6.215 51.270 -10.267 1.00 23.42 240 SER A O 1
ATOM 3118 N N . TRP A 1 227 ? 7.375 53.191 -10.095 1.00 17.58 241 TRP A N 1
ATOM 3119 C CA . TRP A 1 227 ? 7.020 53.482 -8.717 1.00 16.79 241 TRP A CA 1
ATOM 3120 C C . TRP A 1 227 ? 6.009 54.611 -8.644 1.00 16.93 241 TRP A C 1
ATOM 3121 O O . TRP A 1 227 ? 5.614 55.012 -7.546 1.00 11.21 241 TRP A O 1
ATOM 3142 N N . GLY A 1 228 ? 5.523 55.050 -9.806 1.00 13.18 242 GLY A N 1
ATOM 3143 C CA . GLY A 1 228 ? 4.456 56.015 -9.887 1.00 14.57 242 GLY A CA 1
ATOM 3144 C C . GLY A 1 228 ? 4.745 57.232 -9.076 1.00 12.08 242 GLY A C 1
ATOM 3145 O O . GLY A 1 228 ? 5.848 57.782 -9.091 1.00 10.16 242 GLY A O 1
ATOM 3149 N N . TYR A 1 229 ? 3.731 57.645 -8.332 1.00 10.78 243 TYR A N 1
ATOM 3150 C CA . TYR A 1 229 ? 3.809 58.864 -7.557 1.00 11.16 243 TYR A CA 1
ATOM 3151 C C . TYR A 1 229 ? 4.485 58.673 -6.218 1.00 10.17 243 TYR A C 1
ATOM 3152 O O . TYR A 1 229 ? 4.476 59.584 -5.397 1.00 11.33 243 TYR A O 1
ATOM 3170 N N . ASN A 1 230 ? 5.104 57.526 -5.988 1.00 8.46 244 ASN A N 1
ATOM 3171 C CA . ASN A 1 230 ? 5.986 57.368 -4.850 1.00 9.91 244 ASN A CA 1
ATOM 3172 C C . ASN A 1 230 ? 7.383 57.900 -5.132 1.00 11.43 244 ASN A C 1
ATOM 3173 O O . ASN A 1 230 ? 8.198 58.027 -4.209 1.00 11.88 244 ASN A O 1
ATOM 3184 N N . LYS A 1 231 ? 7.702 58.169 -6.391 1.00 11.32 245 LYS A N 1
ATOM 3185 C CA . LYS A 1 231 ? 9.085 58.463 -6.735 1.00 13.27 245 LYS A CA 1
ATOM 3186 C C . LYS A 1 231 ? 9.590 59.721 -6.033 1.00 13.25 245 LYS A C 1
ATOM 3187 O O . LYS A 1 231 ? 10.713 59.731 -5.538 1.00 12.75 245 LYS A O 1
ATOM 3206 N N . GLN A 1 232 ? 8.778 60.782 -5.933 1.00 15.18 246 GLN A N 1
ATOM 3207 C CA . GLN A 1 232 ? 9.325 62.031 -5.400 1.00 13.92 246 GLN A CA 1
ATOM 3208 C C . GLN A 1 232 ? 9.685 61.914 -3.912 1.00 13.60 246 GLN A C 1
ATOM 3209 O O . GLN A 1 232 ? 10.749 62.386 -3.475 1.00 15.39 246 GLN A O 1
ATOM 3223 N N . ILE A 1 233 ? 8.819 61.315 -3.100 1.00 13.49 247 ILE A N 1
ATOM 3224 C CA . ILE A 1 233 ? 9.161 61.188 -1.682 1.00 11.25 247 ILE A CA 1
ATOM 3225 C C . ILE A 1 233 ? 10.356 60.253 -1.493 1.00 12.29 247 ILE A C 1
ATOM 3226 O O . ILE A 1 233 ? 11.248 60.527 -0.674 1.00 9.62 247 ILE A O 1
ATOM 3242 N N . TRP A 1 234 ? 10.440 59.165 -2.271 1.00 10.91 248 TRP A N 1
ATOM 3243 C CA . TRP A 1 234 ? 11.622 58.303 -2.137 1.00 12.67 248 TRP A CA 1
ATOM 3244 C C . TRP A 1 234 ? 12.909 59.038 -2.571 1.00 11.76 248 TRP A C 1
ATOM 3245 O O . TRP A 1 234 ? 13.968 58.896 -1.942 1.00 11.03 248 TRP A O 1
ATOM 3266 N N . LYS A 1 235 ? 12.826 59.846 -3.620 1.00 12.36 249 LYS A N 1
ATOM 3267 C CA . LYS A 1 235 ? 13.979 60.636 -4.033 1.00 16.01 249 LYS A CA 1
ATOM 3268 C C . LYS A 1 235 ? 14.448 61.553 -2.909 1.00 11.76 249 LYS A C 1
ATOM 3269 O O . LYS A 1 235 ? 15.654 61.761 -2.743 1.00 12.23 249 LYS A O 1
ATOM 3288 N N . ARG A 1 236 ? 13.513 62.147 -2.148 1.00 10.57 250 ARG A N 1
ATOM 3289 C CA . ARG A 1 236 ? 13.905 62.986 -1.016 1.00 10.29 250 ARG A CA 1
ATOM 3290 C C . ARG A 1 236 ? 14.636 62.166 0.045 1.00 13.34 250 ARG A C 1
ATOM 3291 O O . ARG A 1 236 ? 15.580 62.638 0.687 1.00 12.07 250 ARG A O 1
ATOM 3312 N N . GLU A 1 237 ? 14.198 60.936 0.258 1.00 12.06 251 GLU A N 1
ATOM 3313 C CA . GLU A 1 237 ? 14.846 60.081 1.250 1.00 10.51 251 GLU A CA 1
ATOM 3314 C C . GLU A 1 237 ? 16.260 59.694 0.810 1.00 12.66 251 GLU A C 1
ATOM 3315 O O . GLU A 1 237 ? 17.174 59.632 1.633 1.00 12.85 251 GLU A O 1
ATOM 3327 N N . PHE A 1 238 ? 16.449 59.428 -0.481 1.00 11.95 252 PHE A N 1
ATOM 3328 C CA . PHE A 1 238 ? 17.783 59.203 -1.025 1.00 10.17 252 PHE A CA 1
ATOM 3329 C C . PHE A 1 238 ? 18.668 60.416 -0.796 1.00 14.43 252 PHE A C 1
ATOM 3330 O O . PHE A 1 238 ? 19.815 60.281 -0.352 1.00 11.86 252 PHE A O 1
ATOM 3347 N N . ALA A 1 239 ? 18.146 61.621 -1.061 1.00 12.88 253 ALA A N 1
ATOM 3348 C CA . ALA A 1 239 ? 18.947 62.825 -0.847 1.00 16.26 253 ALA A CA 1
ATOM 3349 C C . ALA A 1 239 ? 19.327 62.969 0.614 1.00 16.55 253 ALA A C 1
ATOM 3350 O O . ALA A 1 239 ? 20.440 63.409 0.930 1.00 16.49 253 ALA A O 1
ATOM 3357 N N . ASP A 1 240 ? 18.403 62.633 1.520 1.00 15.65 254 ASP A N 1
ATOM 3358 C CA . ASP A 1 240 ? 18.704 62.714 2.944 1.00 16.13 254 ASP A CA 1
ATOM 3359 C C . ASP A 1 240 ? 19.926 61.875 3.290 1.00 17.74 254 ASP A C 1
ATOM 3360 O O . ASP A 1 240 ? 20.777 62.301 4.083 1.00 16.73 254 ASP A O 1
ATOM 3369 N N . LEU A 1 241 ? 20.000 60.650 2.758 1.00 14.10 255 LEU A N 1
ATOM 3370 C CA . LEU A 1 241 ? 21.127 59.781 3.100 1.00 14.38 255 LEU A CA 1
ATOM 3371 C C . LEU A 1 241 ? 22.415 60.307 2.485 1.00 18.31 255 LEU A C 1
ATOM 3372 O O . LEU A 1 241 ? 23.474 60.271 3.127 1.00 18.12 255 LEU A O 1
ATOM 3388 N N . ARG A 1 242 ? 22.328 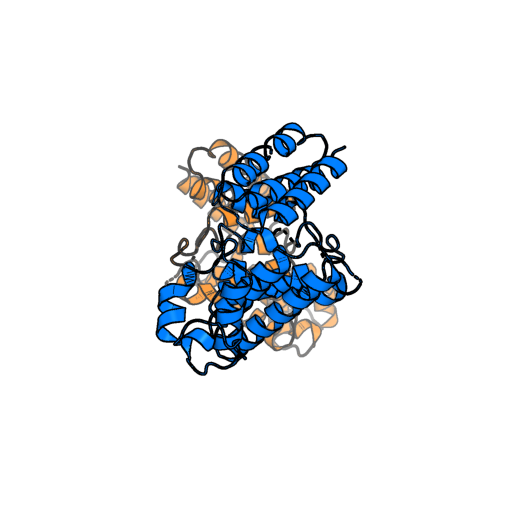60.837 1.258 1.00 16.51 256 ARG A N 1
ATOM 3389 C CA . ARG A 1 242 ? 23.487 61.459 0.621 1.00 19.45 256 ARG A CA 1
ATOM 3390 C C . ARG A 1 242 ? 24.033 62.563 1.515 1.00 23.54 256 ARG A C 1
ATOM 3391 O O . ARG A 1 242 ? 25.251 62.684 1.711 1.00 20.07 256 ARG A O 1
ATOM 3412 N N . GLN A 1 243 ? 23.148 63.351 2.110 1.00 20.34 257 GLN A N 1
ATOM 3413 C CA . GLN A 1 243 ? 23.645 64.468 2.903 1.00 24.83 257 GLN A CA 1
ATOM 3414 C C . GLN A 1 243 ? 24.182 63.988 4.233 1.00 25.64 257 GLN A C 1
ATOM 3415 O O . GLN A 1 243 ? 25.193 64.506 4.728 1.00 24.89 257 GLN A O 1
ATOM 3429 N N . GLU A 1 244 ? 23.548 62.951 4.793 1.00 16.88 258 GLU A N 1
ATOM 3430 C CA . GLU A 1 244 ? 24.016 62.340 6.027 1.00 23.23 258 GLU A CA 1
ATOM 3431 C C . GLU A 1 244 ? 25.431 61.783 5.890 1.00 23.22 258 GLU A C 1
ATOM 3432 O O . GLU A 1 244 ? 26.229 61.895 6.824 1.00 24.47 258 GLU A O 1
ATOM 3444 N N . ILE A 1 245 ? 25.741 61.116 4.770 1.00 21.05 259 ILE A N 1
ATOM 3445 C CA . ILE A 1 245 ? 27.076 60.548 4.595 1.00 20.64 259 ILE A CA 1
ATOM 3446 C C . ILE A 1 245 ? 28.084 61.607 4.201 1.00 27.01 259 ILE A C 1
ATOM 3447 O O . ILE A 1 245 ? 29.272 61.293 4.083 1.00 29.78 259 ILE A O 1
ATOM 3463 N N . GLY A 1 246 ? 27.629 62.818 3.919 1.00 24.36 260 GLY A N 1
ATOM 3464 C CA . GLY A 1 246 ? 28.500 63.924 3.604 1.00 32.55 260 GLY A CA 1
ATOM 3465 C C . GLY A 1 246 ? 28.907 64.037 2.158 1.00 35.87 260 GLY A C 1
ATOM 3466 O O . GLY A 1 246 ? 29.816 64.814 1.862 1.00 48.41 260 GLY A O 1
ATOM 3470 N N . GLY B 1 17 ? 19.972 8.223 64.180 1.00 28.42 31 GLY B N 1
ATOM 3471 C CA . GLY B 1 17 ? 21.408 8.390 63.979 1.00 31.72 31 GLY B CA 1
ATOM 3472 C C . GLY B 1 17 ? 21.756 9.622 63.156 1.00 36.30 31 GLY B C 1
ATOM 3473 O O . GLY B 1 17 ? 22.923 9.872 62.852 1.00 35.79 31 GLY B O 1
ATOM 3476 N N . CYS B 1 18 ? 20.733 10.373 62.750 1.00 25.52 32 CYS B N 1
ATOM 3477 C CA . CYS B 1 18 ? 20.964 11.630 62.059 1.00 23.49 32 CYS B CA 1
ATOM 3478 C C . CYS B 1 18 ? 21.311 12.713 63.072 1.00 23.64 32 CYS B C 1
ATOM 3479 O O . CYS B 1 18 ? 20.744 12.731 64.161 1.00 20.38 32 CYS B O 1
ATOM 3486 N N . PRO B 1 19 ? 22.209 13.635 62.740 1.00 22.32 33 PRO B N 1
ATOM 3487 C CA . PRO B 1 19 ? 22.422 14.786 63.620 1.00 22.97 33 PRO B CA 1
ATOM 3488 C C . PRO B 1 19 ? 21.123 15.557 63.836 1.00 22.40 33 PRO B C 1
ATOM 3489 O O . PRO B 1 19 ? 20.255 15.623 62.960 1.00 22.99 33 PRO B O 1
ATOM 3500 N N . ARG B 1 20 ? 21.000 16.171 65.008 1.00 22.57 34 ARG B N 1
ATOM 3501 C CA . ARG B 1 20 ? 19.885 17.087 65.244 1.00 24.85 34 ARG B CA 1
ATOM 3502 C C . ARG B 1 20 ? 19.917 18.205 64.213 1.00 25.02 34 ARG B C 1
ATOM 3503 O O . ARG B 1 20 ? 20.970 18.796 63.969 1.00 27.11 34 ARG B O 1
ATOM 3524 N N . LEU B 1 21 ? 18.757 18.514 63.638 1.00 17.77 35 LEU B N 1
ATOM 3525 C CA . LEU B 1 21 ? 18.641 19.465 62.534 1.00 18.94 35 LEU B CA 1
ATOM 3526 C C . LEU B 1 21 ? 17.520 20.438 62.852 1.00 20.04 35 LEU B C 1
ATOM 3527 O O . LEU B 1 21 ? 16.542 20.066 63.491 1.00 24.00 35 LEU B O 1
ATOM 3543 N N . THR B 1 22 ? 17.691 21.692 62.450 1.00 19.29 36 THR B N 1
ATOM 3544 C CA . THR B 1 22 ? 16.632 22.687 62.435 1.00 21.70 36 THR B CA 1
ATOM 3545 C C . THR B 1 22 ? 16.629 23.281 61.035 1.00 15.10 36 THR B C 1
ATOM 3546 O O . THR B 1 22 ? 17.626 23.199 60.317 1.00 17.03 36 THR B O 1
ATOM 3557 N N . ALA B 1 23 ? 15.512 23.896 60.652 1.00 21.81 37 ALA B N 1
ATOM 3558 C CA . ALA B 1 23 ? 15.428 24.512 59.327 1.00 21.09 37 ALA B CA 1
ATOM 3559 C C . ALA B 1 23 ? 16.484 25.589 59.160 1.00 18.14 37 ALA B C 1
ATOM 3560 O O . ALA B 1 23 ? 17.102 25.710 58.093 1.00 15.28 37 ALA B O 1
ATOM 3567 N N . ALA B 1 24 ? 16.683 26.404 60.199 1.00 18.58 38 ALA B N 1
ATOM 3568 C CA . ALA B 1 24 ? 17.678 27.476 60.130 1.00 17.90 38 ALA B CA 1
ATOM 3569 C C . ALA B 1 24 ? 19.075 26.918 59.861 1.00 20.81 38 ALA B C 1
ATOM 3570 O O . ALA B 1 24 ? 19.792 27.420 58.984 1.00 18.43 38 ALA B O 1
ATOM 3577 N N . ALA B 1 25 ? 19.443 25.827 60.543 1.00 18.87 39 ALA B N 1
ATOM 3578 C CA . ALA B 1 25 ? 20.767 25.231 60.354 1.00 17.11 39 ALA B CA 1
ATOM 3579 C C . ALA B 1 25 ? 20.935 24.617 58.965 1.00 16.39 39 ALA B C 1
ATOM 3580 O O . ALA B 1 25 ? 21.995 24.749 58.346 1.00 15.00 39 ALA B O 1
ATOM 3587 N N . LEU B 1 26 ? 19.906 23.937 58.455 1.00 16.16 40 LEU B N 1
ATOM 3588 C CA . LEU B 1 26 ? 20.001 23.364 57.119 1.00 15.77 40 LEU B CA 1
ATOM 3589 C C . LEU B 1 26 ? 20.120 24.450 56.054 1.00 18.15 40 LEU B C 1
ATOM 3590 O O . LEU B 1 26 ? 20.926 24.339 55.122 1.00 14.30 40 LEU B O 1
ATOM 3606 N N . SER B 1 27 ? 19.324 25.504 56.174 1.00 17.82 41 SER B N 1
ATOM 3607 C CA . SER B 1 27 ? 19.413 26.608 55.221 1.00 15.20 41 SER B CA 1
ATOM 3608 C C . SER B 1 27 ? 20.788 27.259 55.266 1.00 18.42 41 SER B C 1
ATOM 3609 O O . SER B 1 27 ? 21.412 27.494 54.229 1.00 16.51 41 SER B O 1
ATOM 3617 N N . ALA B 1 28 ? 21.270 27.573 56.471 1.00 14.09 42 ALA B N 1
ATOM 3618 C CA . ALA B 1 28 ? 22.588 28.183 56.586 1.00 19.56 42 ALA B CA 1
ATOM 3619 C C . ALA B 1 28 ? 23.683 27.250 56.083 1.00 20.49 42 ALA B C 1
ATOM 3620 O O . ALA B 1 28 ? 24.683 27.717 55.518 1.00 15.49 42 ALA B O 1
ATOM 3627 N N . GLY B 1 29 ? 23.507 25.937 56.252 1.00 15.81 43 GLY B N 1
ATOM 3628 C CA . GLY B 1 29 ? 24.535 24.986 55.895 1.00 14.51 43 GLY B CA 1
ATOM 3629 C C . GLY B 1 29 ? 24.369 24.323 54.546 1.00 15.18 43 GLY B C 1
ATOM 3630 O O . GLY B 1 29 ? 25.134 23.401 54.233 1.00 12.89 43 GLY B O 1
ATOM 3634 N N . GLN B 1 30 ? 23.437 24.795 53.712 1.00 14.68 44 GLN B N 1
ATOM 3635 C CA . GLN B 1 30 ? 22.977 23.972 52.591 1.00 15.28 44 GLN B CA 1
ATOM 3636 C C . GLN B 1 30 ? 24.091 23.660 51.609 1.00 15.09 44 GLN B C 1
ATOM 3637 O O . GLN B 1 30 ? 24.046 22.627 50.935 1.00 14.09 44 GLN B O 1
ATOM 3651 N N . ASP B 1 31 ? 25.090 24.531 51.503 1.00 16.12 45 ASP B N 1
ATOM 3652 C CA . ASP B 1 31 ? 26.193 24.285 50.583 1.00 13.90 45 ASP B CA 1
ATOM 3653 C C . ASP B 1 31 ? 27.270 23.381 51.170 1.00 17.93 45 ASP B C 1
ATOM 3654 O O . ASP B 1 31 ? 28.228 23.044 50.467 1.00 16.31 45 ASP B O 1
ATOM 3663 N N . ALA B 1 32 ? 27.161 23.005 52.446 1.00 12.56 46 ALA B N 1
ATOM 3664 C CA . ALA B 1 32 ? 28.006 21.952 52.976 1.00 15.33 46 ALA B CA 1
ATOM 3665 C C . ALA B 1 32 ? 27.569 20.571 52.503 1.00 18.51 46 ALA B C 1
ATOM 3666 O O . ALA B 1 32 ? 28.296 19.593 52.754 1.00 21.19 46 ALA B O 1
ATOM 3673 N N . LEU B 1 33 ? 26.387 20.461 51.889 1.00 12.34 47 LEU B N 1
ATOM 3674 C CA . LEU B 1 33 ? 25.887 19.222 51.306 1.00 15.80 47 LEU B CA 1
ATOM 3675 C C . LEU B 1 33 ? 26.163 19.300 49.820 1.00 17.05 47 LEU B C 1
ATOM 3676 O O . LEU B 1 33 ? 25.936 20.350 49.199 1.00 11.78 47 LEU B O 1
ATOM 3692 N N . GLY B 1 34 ? 26.655 18.201 49.254 1.00 14.91 48 GLY B N 1
ATOM 3693 C CA . GLY B 1 34 ? 26.973 18.148 47.845 1.00 13.60 48 GLY B CA 1
ATOM 3694 C C . GLY B 1 34 ? 27.362 16.764 47.385 1.00 14.43 48 GLY B C 1
ATOM 3695 O O . GLY B 1 34 ? 27.228 15.774 48.127 1.00 14.49 48 GLY B O 1
ATOM 3699 N N . PRO B 1 35 ? 27.892 16.672 46.157 1.00 13.61 49 PRO B N 1
ATOM 3700 C CA . PRO B 1 35 ? 28.286 15.361 45.622 1.00 14.45 49 PRO B CA 1
ATOM 3701 C C . PRO B 1 35 ? 29.325 14.625 46.457 1.00 14.53 49 PRO B C 1
ATOM 3702 O O . PRO B 1 35 ? 29.429 13.397 46.333 1.00 15.01 49 PRO B O 1
ATOM 3713 N N . SER B 1 36 ? 30.105 15.302 47.298 1.00 14.53 50 SER B N 1
ATOM 3714 C CA . SER B 1 36 ? 31.061 14.594 48.141 1.00 13.97 50 SER B CA 1
ATOM 3715 C C . SER B 1 36 ? 30.459 14.128 49.458 1.00 16.81 50 SER B C 1
ATOM 3716 O O . SER B 1 36 ? 31.135 13.429 50.209 1.00 15.82 50 SER B O 1
ATOM 3724 N N . SER B 1 37 ? 29.216 14.497 49.742 1.00 16.18 51 SER B N 1
ATOM 3725 C CA . SER B 1 37 ? 28.548 14.072 50.962 1.00 17.07 51 SER B CA 1
ATOM 3726 C C . SER B 1 37 ? 28.249 12.575 50.883 1.00 12.71 51 SER B C 1
ATOM 3727 O O . SER B 1 37 ? 27.983 12.039 49.801 1.00 12.37 51 SER B O 1
ATOM 3735 N N . GLU B 1 38 ? 28.327 11.895 52.035 1.00 13.78 52 GLU B N 1
ATOM 3736 C CA . GLU B 1 38 ? 27.925 10.492 52.123 1.00 16.79 52 GLU B CA 1
ATOM 3737 C C . GLU B 1 38 ? 26.407 10.376 52.027 1.00 14.91 52 GLU B C 1
ATOM 3738 O O . GLU B 1 38 ? 25.667 11.288 52.391 1.00 12.86 52 GLU B O 1
ATOM 3750 N N . THR B 1 39 ? 25.941 9.219 51.550 1.00 12.83 53 THR B N 1
ATOM 3751 C CA . THR B 1 39 ? 24.505 9.043 51.315 1.00 13.60 53 THR B CA 1
ATOM 3752 C C . THR B 1 39 ? 23.690 9.263 52.580 1.00 14.09 53 THR B C 1
ATOM 3753 O O . THR B 1 39 ? 22.615 9.892 52.543 1.00 13.29 53 THR B O 1
ATOM 3764 N N . GLN B 1 40 ? 24.197 8.770 53.703 1.00 13.24 54 GLN B N 1
ATOM 3765 C CA . GLN B 1 40 ? 23.493 8.915 54.969 1.00 13.91 54 GLN B CA 1
ATOM 3766 C C . GLN B 1 40 ? 23.334 10.390 55.321 1.00 13.42 54 GLN B C 1
ATOM 3767 O O . GLN B 1 40 ? 22.291 10.814 55.822 1.00 14.45 54 GLN B O 1
ATOM 3781 N N . GLU B 1 41 ? 24.376 11.186 55.110 1.00 13.69 55 GLU B N 1
ATOM 3782 C CA . GLU B 1 41 ? 24.267 12.633 55.363 1.00 16.30 55 GLU B CA 1
ATOM 3783 C C . GLU B 1 41 ? 23.189 13.276 54.496 1.00 16.46 55 GLU B C 1
ATOM 3784 O O . GLU B 1 41 ? 22.402 14.120 54.957 1.00 14.35 55 GLU B O 1
ATOM 3796 N N . LEU B 1 42 ? 23.198 12.958 53.211 1.00 13.99 56 LEU B N 1
ATOM 3797 C CA . LEU B 1 42 ? 22.226 13.543 52.294 1.00 14.90 56 LEU B CA 1
ATOM 3798 C C . LEU B 1 42 ? 20.797 13.160 52.662 1.00 14.90 56 LEU B C 1
ATOM 3799 O O . LEU B 1 42 ? 19.891 14.006 52.637 1.00 13.45 56 LEU B O 1
ATOM 3815 N N . GLU B 1 43 ? 20.582 11.894 53.026 1.00 12.93 57 GLU B N 1
ATOM 3816 C CA . GLU B 1 43 ? 19.250 11.412 53.367 1.00 15.27 57 GLU B CA 1
ATOM 3817 C C . GLU B 1 43 ? 18.753 11.980 54.689 1.00 13.39 57 GLU B C 1
ATOM 3818 O O . GLU B 1 43 ? 17.550 12.233 54.837 1.00 13.71 57 GLU B O 1
ATOM 3830 N N . CYS B 1 44 ? 19.648 12.231 55.639 1.00 14.10 58 CYS B N 1
ATOM 3831 C CA . CYS B 1 44 ? 19.229 12.900 56.863 1.00 15.17 58 CYS B CA 1
ATOM 3832 C C . CYS B 1 44 ? 18.619 14.257 56.543 1.00 14.40 58 CYS B C 1
ATOM 3833 O O . CYS B 1 44 ? 17.565 14.613 57.071 1.00 15.00 58 CYS B O 1
ATOM 3840 N N . ALA B 1 45 ? 19.249 15.008 55.648 1.00 14.83 59 ALA B N 1
ATOM 3841 C CA . ALA B 1 45 ? 18.772 16.340 55.289 1.00 14.75 59 ALA B CA 1
ATOM 3842 C C . ALA B 1 45 ? 17.504 16.283 54.450 1.00 13.86 59 ALA B C 1
ATOM 3843 O O . ALA B 1 45 ? 16.534 17.003 54.727 1.00 15.44 59 ALA B O 1
ATOM 3850 N N . LEU B 1 46 ? 17.489 15.410 53.433 1.00 13.92 60 LEU B N 1
ATOM 3851 C CA . LEU B 1 46 ? 16.311 15.219 52.596 1.00 14.72 60 LEU B CA 1
ATOM 3852 C C . LEU B 1 46 ? 15.103 14.823 53.430 1.00 16.90 60 LEU B C 1
ATOM 3853 O O . LEU B 1 46 ? 13.999 15.354 53.240 1.00 14.29 60 LEU B O 1
ATOM 3869 N N . ASP B 1 47 ? 15.288 13.871 54.349 1.00 13.50 61 ASP B N 1
ATOM 3870 C CA . ASP B 1 47 ? 14.149 13.395 55.122 1.00 14.82 61 ASP B CA 1
ATOM 3871 C C . ASP B 1 47 ? 13.646 14.459 56.092 1.00 18.91 61 ASP B C 1
ATOM 3872 O O . ASP B 1 47 ? 12.441 14.563 56.329 1.00 16.41 61 ASP B O 1
ATOM 3881 N N . PHE B 1 48 ? 14.546 15.268 56.638 1.00 17.86 62 PHE B N 1
ATOM 3882 C CA . PHE B 1 48 ? 14.123 16.440 57.408 1.00 20.77 62 PHE B CA 1
ATOM 3883 C C . PHE B 1 48 ? 13.281 17.381 56.551 1.00 16.68 62 PHE B C 1
ATOM 3884 O O . PHE B 1 48 ? 12.192 17.810 56.949 1.00 18.57 62 PHE B O 1
ATOM 3901 N N . LEU B 1 49 ? 13.750 17.686 55.348 1.00 17.18 63 LEU B N 1
ATOM 3902 C CA . LEU B 1 49 ? 13.020 18.606 54.492 1.00 17.38 63 LEU B CA 1
ATOM 3903 C C . LEU B 1 49 ? 11.619 18.096 54.173 1.00 22.68 63 LEU B C 1
ATOM 3904 O O . LEU B 1 49 ? 10.657 18.874 54.128 1.00 22.14 63 LEU B O 1
ATOM 3920 N N . ARG B 1 50 ? 11.481 16.781 53.979 1.00 17.00 64 ARG B N 1
ATOM 3921 C CA . ARG B 1 50 ? 10.173 16.211 53.687 1.00 19.32 64 ARG B CA 1
ATOM 3922 C C . ARG B 1 50 ? 9.180 16.556 54.787 1.00 26.94 64 ARG B C 1
ATOM 3923 O O . ARG B 1 50 ? 8.007 16.822 54.511 1.00 26.16 64 ARG B O 1
ATOM 3944 N N . GLY B 1 51 ? 9.637 16.587 56.043 1.00 27.58 65 GLY B N 1
ATOM 3945 C CA . GLY B 1 51 ? 8.743 16.879 57.142 1.00 23.92 65 GLY B CA 1
ATOM 3946 C C . GLY B 1 51 ? 8.688 18.320 57.591 1.00 25.77 65 GLY B C 1
ATOM 3947 O O . GLY B 1 51 ? 7.989 18.632 58.560 1.00 30.62 65 GLY B O 1
ATOM 3951 N N . SER B 1 52 ? 9.374 19.220 56.905 1.00 25.31 66 SER B N 1
ATOM 3952 C CA . SER B 1 52 ? 9.516 20.594 57.364 1.00 31.58 66 SER B CA 1
ATOM 3953 C C . SER B 1 52 ? 8.439 21.508 56.797 1.00 29.86 66 SER B C 1
ATOM 3954 O O . SER B 1 52 ? 8.132 21.471 55.606 1.00 28.69 66 SER B O 1
ATOM 3962 N N . ASP B 1 53 ? 7.920 22.379 57.656 1.00 29.75 67 ASP B N 1
ATOM 3963 C CA . ASP B 1 53 ? 6.995 23.422 57.244 1.00 38.23 67 ASP B CA 1
ATOM 3964 C C . ASP B 1 53 ? 7.670 24.774 57.040 1.00 35.91 67 ASP B C 1
ATOM 3965 O O . ASP B 1 53 ? 6.981 25.762 56.772 1.00 34.36 67 ASP B O 1
ATOM 3974 N N . ASP B 1 54 ? 8.987 24.836 57.116 1.00 30.09 68 ASP B N 1
ATOM 3975 C CA . ASP B 1 54 ? 9.697 26.096 56.961 1.00 29.87 68 ASP B CA 1
ATOM 3976 C C . ASP B 1 54 ? 9.447 26.689 55.579 1.00 31.54 68 ASP B C 1
ATOM 3977 O O . ASP B 1 54 ? 9.725 26.027 54.565 1.00 29.84 68 ASP B O 1
ATOM 3986 N N . PRO B 1 55 ? 8.950 27.926 55.487 1.00 32.79 69 PRO B N 1
ATOM 3987 C CA . PRO B 1 55 ? 8.574 28.454 54.155 1.00 38.08 69 PRO B CA 1
ATOM 3988 C C . PRO B 1 55 ? 9.723 28.438 53.150 1.00 29.97 69 PRO B C 1
ATOM 3989 O O . PRO B 1 55 ? 9.609 27.840 52.068 1.00 28.26 69 PRO B O 1
ATOM 4000 N N . ALA B 1 56 ? 10.865 29.024 53.521 1.00 25.56 70 ALA B N 1
ATOM 4001 C CA . ALA B 1 56 ? 12.027 29.035 52.645 1.00 25.02 70 ALA B CA 1
ATOM 4002 C C . ALA B 1 56 ? 12.400 27.634 52.182 1.00 27.16 70 ALA B C 1
ATOM 4003 O O . ALA B 1 56 ? 12.540 27.386 50.975 1.00 24.34 70 ALA B O 1
ATOM 4010 N N . LEU B 1 57 ? 12.585 26.700 53.125 1.00 23.64 71 LEU B N 1
ATOM 4011 C CA . LEU B 1 57 ? 12.998 25.359 52.723 1.00 24.06 71 LEU B CA 1
ATOM 4012 C C . LEU B 1 57 ? 11.961 24.705 51.813 1.00 22.78 71 LEU B C 1
ATOM 4013 O O . LEU B 1 57 ? 12.319 24.018 50.864 1.00 18.65 71 LEU B O 1
ATOM 4029 N N . ARG B 1 58 ? 10.668 24.882 52.107 1.00 25.98 72 ARG B N 1
ATOM 4030 C CA . ARG B 1 58 ? 9.620 24.279 51.283 1.00 25.86 72 ARG B CA 1
ATOM 4031 C C . ARG B 1 58 ? 9.682 24.752 49.832 1.00 17.51 72 ARG B C 1
ATOM 4032 O O . ARG B 1 58 ? 9.281 24.009 48.924 1.00 23.99 72 ARG B O 1
ATOM 4053 N N . ARG B 1 59 ? 10.181 25.971 49.598 1.00 17.83 73 ARG B N 1
ATOM 4054 C CA . ARG B 1 59 ? 10.334 26.552 48.266 1.00 19.48 73 ARG B CA 1
ATOM 4055 C C . ARG B 1 59 ? 11.712 26.320 47.659 1.00 19.28 73 ARG B C 1
ATOM 4056 O O . ARG B 1 59 ? 11.946 26.714 46.501 1.00 17.78 73 ARG B O 1
ATOM 4077 N N . SER B 1 60 ? 12.634 25.747 48.424 1.00 17.53 74 SER B N 1
ATOM 4078 C CA . SER B 1 60 ? 14.022 25.594 48.030 1.00 14.82 74 SER B CA 1
ATOM 4079 C C . SER B 1 60 ? 14.176 24.447 47.031 1.00 15.45 74 SER B C 1
ATOM 4080 O O . SER B 1 60 ? 13.389 23.492 47.015 1.00 15.04 74 SER B O 1
ATOM 4088 N N . SER B 1 61 ? 15.262 24.522 46.247 1.00 14.57 75 SER B N 1
ATOM 4089 C CA . SER B 1 61 ? 15.697 23.447 45.371 1.00 13.78 75 SER B CA 1
ATOM 4090 C C . SER B 1 61 ? 16.482 22.366 46.106 1.00 13.73 75 SER B C 1
ATOM 4091 O O . SER B 1 61 ? 16.818 21.340 45.490 1.00 14.72 75 SER B O 1
ATOM 4099 N N . LEU B 1 62 ? 16.771 22.571 47.387 1.00 12.93 76 LEU B N 1
ATOM 4100 C CA . LEU B 1 62 ? 17.706 21.695 48.092 1.00 15.68 76 LEU B CA 1
ATOM 4101 C C . LEU B 1 62 ? 17.261 20.241 48.031 1.00 11.63 76 LEU B C 1
ATOM 4102 O O . LEU B 1 62 ? 18.060 19.349 47.749 1.00 11.78 76 LEU B O 1
ATOM 4118 N N . GLY B 1 63 ? 15.994 19.967 48.315 1.00 14.96 77 GLY B N 1
ATOM 4119 C CA . GLY B 1 63 ? 15.545 18.579 48.298 1.00 11.89 77 GLY B CA 1
ATOM 4120 C C . GLY B 1 63 ? 15.733 17.935 46.933 1.00 12.23 77 GLY B C 1
ATOM 4121 O O . GLY B 1 63 ? 16.180 16.785 46.824 1.00 12.85 77 GLY B O 1
ATOM 4125 N N . SER B 1 64 ? 15.431 18.683 45.873 1.00 11.43 78 SER B N 1
ATOM 4126 C CA . SER B 1 64 ? 15.593 18.153 44.530 1.00 13.48 78 SER B CA 1
ATOM 4127 C C . SER B 1 64 ? 17.060 17.934 44.217 1.00 11.08 78 SER B C 1
ATOM 4128 O O . SER B 1 64 ? 17.427 16.910 43.619 1.00 11.90 78 SER B O 1
ATOM 4136 N N . ARG B 1 65 ? 17.910 18.872 44.635 1.00 11.04 79 ARG B N 1
ATOM 4137 C CA . ARG B 1 65 ? 19.341 18.739 44.400 1.00 12.74 79 ARG B CA 1
ATOM 4138 C C . ARG B 1 65 ? 19.897 17.509 45.095 1.00 11.12 79 ARG B C 1
ATOM 4139 O O . ARG B 1 65 ? 20.651 16.743 44.497 1.00 11.57 79 ARG B O 1
ATOM 4160 N N . ILE B 1 66 ? 19.486 17.281 46.336 1.00 12.48 80 ILE B N 1
ATOM 4161 C CA . ILE B 1 66 ? 19.948 16.115 47.079 1.00 12.28 80 ILE B CA 1
ATOM 4162 C C . ILE B 1 66 ? 19.577 14.848 46.332 1.00 12.72 80 ILE B C 1
ATOM 4163 O O . ILE B 1 66 ? 20.387 13.909 46.203 1.00 11.57 80 ILE B O 1
ATOM 4179 N N . CYS B 1 67 ? 18.341 14.795 45.834 1.00 11.74 81 CYS B N 1
ATOM 4180 C CA . CYS B 1 67 ? 17.905 13.634 45.069 1.00 11.54 81 CYS B CA 1
ATOM 4181 C C . CYS B 1 67 ? 18.777 13.418 43.839 1.00 12.58 81 CYS B C 1
ATOM 4182 O O . CYS B 1 67 ? 19.036 12.274 43.447 1.00 12.71 81 CYS B O 1
ATOM 4190 N N . LEU B 1 68 ? 19.205 14.490 43.196 1.00 11.96 82 LEU B N 1
ATOM 4191 C CA . LEU B 1 68 ? 20.088 14.340 42.046 1.00 10.97 82 LEU B CA 1
ATOM 4192 C C . LEU B 1 68 ? 21.444 13.793 42.479 1.00 11.54 82 LEU B C 1
ATOM 4193 O O . LEU B 1 68 ? 22.032 12.962 41.778 1.00 13.07 82 LEU B O 1
ATOM 4209 N N . HIS B 1 69 ? 21.961 14.260 43.618 1.00 12.22 83 HIS B N 1
ATOM 4210 C CA . HIS B 1 69 ? 23.225 13.733 44.120 1.00 11.88 83 HIS B CA 1
ATOM 4211 C C . HIS B 1 69 ? 23.121 12.231 44.343 1.00 14.36 83 HIS B C 1
ATOM 4212 O O . HIS B 1 69 ? 24.071 11.482 44.072 1.00 12.80 83 HIS B O 1
ATOM 4226 N N . LEU B 1 70 ? 21.976 11.788 44.886 1.00 12.45 84 LEU B N 1
ATOM 4227 C CA . LEU B 1 70 ? 21.754 10.372 45.141 1.00 13.11 84 LEU B CA 1
ATOM 4228 C C . LEU B 1 70 ? 21.594 9.599 43.838 1.00 11.74 84 LEU B C 1
ATOM 4229 O O . LEU B 1 70 ? 22.100 8.488 43.707 1.00 11.88 84 LEU B O 1
ATOM 4245 N N . ALA B 1 71 ? 20.896 10.184 42.867 1.00 11.57 85 ALA B N 1
ATOM 4246 C CA . ALA B 1 71 ? 20.745 9.539 41.575 1.00 12.47 85 ALA B CA 1
ATOM 4247 C C . ALA B 1 71 ? 22.095 9.332 40.910 1.00 13.63 85 ALA B C 1
ATOM 4248 O O . ALA B 1 71 ? 22.421 8.223 40.459 1.00 11.64 85 ALA B O 1
ATOM 4255 N N . GLU B 1 72 ? 22.889 10.400 40.838 1.00 12.16 86 GLU B N 1
ATOM 4256 C CA . GLU B 1 72 ? 24.116 10.356 40.054 1.00 13.50 86 GLU B CA 1
ATOM 4257 C C . GLU B 1 72 ? 25.087 9.308 40.556 1.00 15.53 86 GLU B C 1
ATOM 4258 O O . GLU B 1 72 ? 25.856 8.740 39.762 1.00 13.19 86 GLU B O 1
ATOM 4270 N N . ARG B 1 73 ? 25.085 9.036 41.866 1.00 12.48 87 ARG B N 1
ATOM 4271 C CA . ARG B 1 73 ? 26.029 8.078 42.428 1.00 15.86 87 ARG B CA 1
ATOM 4272 C C . ARG B 1 73 ? 25.614 6.637 42.246 1.00 16.00 87 ARG B C 1
ATOM 4273 O O . ARG B 1 73 ? 26.380 5.730 42.612 1.00 14.33 87 ARG B O 1
ATOM 4294 N N . ASN B 1 74 ? 24.423 6.375 41.740 1.00 12.94 88 ASN B N 1
ATOM 4295 C CA . ASN B 1 74 ? 23.943 5.002 41.647 1.00 15.73 88 ASN B CA 1
ATOM 4296 C C . ASN B 1 74 ? 24.089 4.497 40.220 1.00 16.11 88 ASN B C 1
ATOM 4297 O O . ASN B 1 74 ? 23.409 4.988 39.314 1.00 15.40 88 ASN B O 1
ATOM 4308 N N . SER B 1 75 ? 24.961 3.500 40.032 1.00 13.66 89 SER B N 1
ATOM 4309 C CA . SER B 1 75 ? 25.249 3.008 38.698 1.00 15.98 89 SER B CA 1
ATOM 4310 C C . SER B 1 75 ? 24.099 2.200 38.122 1.00 15.52 89 SER B C 1
ATOM 4311 O O . SER B 1 75 ? 23.915 2.155 36.893 1.00 14.11 89 SER B O 1
ATOM 4319 N N . ASP B 1 76 ? 23.351 1.524 38.951 1.00 14.12 90 ASP B N 1
ATOM 4320 C CA . ASP B 1 76 ? 22.233 0.738 38.421 1.00 15.42 90 ASP B CA 1
ATOM 4321 C C . ASP B 1 76 ? 21.199 1.682 37.827 1.00 15.35 90 ASP B C 1
ATOM 4322 O O . ASP B 1 76 ? 20.780 2.621 38.521 1.00 14.33 90 ASP B O 1
ATOM 4331 N N . PRO B 1 77 ? 20.745 1.460 36.571 1.00 12.89 91 PRO B N 1
ATOM 4332 C CA . PRO B 1 77 ? 19.832 2.430 35.932 1.00 14.47 91 PRO B CA 1
ATOM 4333 C C . PRO B 1 77 ? 18.504 2.592 36.624 1.00 16.39 91 PRO B C 1
ATOM 4334 O O . PRO B 1 77 ? 18.004 3.728 36.728 1.00 15.18 91 PRO B O 1
ATOM 4345 N N . ALA B 1 78 ? 17.916 1.498 37.100 1.00 13.19 92 ALA B N 1
ATOM 4346 C CA . ALA B 1 78 ? 16.614 1.584 37.744 1.00 13.79 92 ALA B CA 1
ATOM 4347 C C . ALA B 1 78 ? 16.724 2.322 39.066 1.00 12.99 92 ALA B C 1
ATOM 4348 O O . ALA B 1 78 ? 15.859 3.140 39.398 1.00 13.36 92 ALA B O 1
ATOM 4355 N N . GLU B 1 79 ? 17.770 2.029 39.851 1.00 13.55 93 GLU B N 1
ATOM 4356 C CA . GLU B 1 79 ? 17.922 2.690 41.148 1.00 14.81 93 GLU B CA 1
ATOM 4357 C C . GLU B 1 79 ? 18.199 4.180 40.944 1.00 13.39 93 GLU B C 1
ATOM 4358 O O . GLU B 1 79 ? 17.653 5.032 41.658 1.00 14.92 93 GLU B O 1
ATOM 4370 N N . ARG B 1 80 ? 19.005 4.514 39.938 1.00 14.72 94 ARG B N 1
ATOM 4371 C CA . ARG B 1 80 ? 19.270 5.921 39.639 1.00 14.32 94 ARG B CA 1
ATOM 4372 C C . ARG B 1 80 ? 17.983 6.641 39.260 1.00 16.53 94 ARG B C 1
ATOM 4373 O O . ARG B 1 80 ? 17.719 7.769 39.715 1.00 12.70 94 ARG B O 1
ATOM 4394 N N . ALA B 1 81 ? 17.179 6.005 38.397 1.00 15.00 95 ALA B N 1
ATOM 4395 C CA . ALA B 1 81 ? 15.928 6.609 37.971 1.00 14.66 95 ALA B CA 1
ATOM 4396 C C . ALA B 1 81 ? 14.971 6.758 39.150 1.00 16.16 95 ALA B C 1
ATOM 4397 O O . ALA B 1 81 ? 14.228 7.739 39.219 1.00 15.32 95 ALA B O 1
ATOM 4404 N N . ARG B 1 82 ? 14.994 5.807 40.099 1.00 14.22 96 ARG B N 1
ATOM 4405 C CA . ARG B 1 82 ? 14.165 5.911 41.299 1.00 15.09 96 ARG B CA 1
ATOM 4406 C C . ARG B 1 82 ? 14.455 7.185 42.097 1.00 14.90 96 ARG B C 1
ATOM 4407 O O . ARG B 1 82 ? 13.536 7.931 42.465 1.00 14.76 96 ARG B O 1
ATOM 4428 N N . PHE B 1 83 ? 15.725 7.466 42.374 1.00 13.55 97 PHE B N 1
ATOM 4429 C CA . PHE B 1 83 ? 16.044 8.702 43.078 1.00 12.54 97 PHE B CA 1
ATOM 4430 C C . PHE B 1 83 ? 15.720 9.939 42.216 1.00 12.22 97 PHE B C 1
ATOM 4431 O O . PHE B 1 83 ? 15.222 10.948 42.726 1.00 14.06 97 PHE B O 1
ATOM 4448 N N . ALA B 1 84 ? 16.004 9.875 40.917 1.00 11.67 98 ALA B N 1
ATOM 4449 C CA . ALA B 1 84 ? 15.687 10.980 40.010 1.00 14.49 98 ALA B CA 1
ATOM 4450 C C . ALA B 1 84 ? 14.194 11.300 40.017 1.00 16.93 98 ALA B C 1
ATOM 4451 O O . ALA B 1 84 ? 13.807 12.469 40.011 1.00 12.79 98 ALA B O 1
ATOM 4458 N N . ARG B 1 85 ? 13.337 10.270 40.020 1.00 16.73 99 ARG B N 1
ATOM 4459 C CA . ARG B 1 85 ? 11.908 10.524 40.127 1.00 16.16 99 ARG B CA 1
ATOM 4460 C C . ARG B 1 85 ? 11.571 11.198 41.455 1.00 19.80 99 ARG B C 1
ATOM 4461 O O . ARG B 1 85 ? 10.699 12.075 41.501 1.00 15.21 99 ARG B O 1
ATOM 4482 N N . GLU B 1 86 ? 12.224 10.792 42.557 1.00 15.23 100 GLU B N 1
ATOM 4483 C CA . GLU B 1 86 ? 12.028 11.524 43.816 1.00 16.62 100 GLU B CA 1
ATOM 4484 C C . GLU B 1 86 ? 12.440 12.992 43.659 1.00 15.56 100 GLU B C 1
ATOM 4485 O O . GLU B 1 86 ? 11.811 13.901 44.228 1.00 16.27 100 GLU B O 1
ATOM 4497 N N . GLY B 1 87 ? 13.503 13.242 42.894 1.00 14.49 101 GLY B N 1
ATOM 4498 C CA . GLY B 1 87 ? 13.948 14.612 42.695 1.00 11.97 101 GLY B CA 1
ATOM 4499 C C . GLY B 1 87 ? 12.937 15.441 41.928 1.00 13.26 101 GLY B C 1
ATOM 4500 O O . GLY B 1 87 ? 12.761 16.627 42.196 1.00 12.59 101 GLY B O 1
ATOM 4504 N N . VAL B 1 88 ? 12.283 14.840 40.941 1.00 13.12 102 VAL B N 1
ATOM 4505 C CA . VAL B 1 88 ? 11.226 15.546 40.216 1.00 16.87 102 VAL B CA 1
ATOM 4506 C C . VAL B 1 88 ? 10.101 15.929 41.168 1.00 14.46 102 VAL B C 1
ATOM 4507 O O . VAL B 1 88 ? 9.595 17.063 41.154 1.00 12.76 102 VAL B O 1
ATOM 4520 N N . GLU B 1 89 ? 9.700 14.985 42.005 1.00 12.43 103 GLU B N 1
ATOM 4521 C CA . GLU B 1 89 ? 8.643 15.237 42.979 1.00 18.13 103 GLU B CA 1
ATOM 4522 C C . GLU B 1 89 ? 9.034 16.347 43.947 1.00 17.30 103 GLU B C 1
ATOM 4523 O O . GLU B 1 89 ? 8.195 17.167 44.340 1.00 13.86 103 GLU B O 1
ATOM 4535 N N . ARG B 1 90 ? 10.292 16.366 44.383 1.00 16.61 104 ARG B N 1
ATOM 4536 C CA . ARG B 1 90 ? 10.707 17.416 45.307 1.00 15.28 104 ARG B CA 1
ATOM 4537 C C . ARG B 1 90 ? 10.687 18.777 44.639 1.00 14.71 104 ARG B C 1
ATOM 4538 O O . ARG B 1 90 ? 10.205 19.754 45.220 1.00 14.95 104 ARG B O 1
ATOM 4559 N N . ALA B 1 91 ? 11.175 18.860 43.407 1.00 11.96 105 ALA B N 1
ATOM 4560 C CA . ALA B 1 91 ? 11.163 20.139 42.703 1.00 14.21 105 ALA B CA 1
ATOM 4561 C C . ALA B 1 91 ? 9.737 20.618 42.428 1.00 14.03 105 ALA B C 1
ATOM 4562 O O . ALA B 1 91 ? 9.418 21.792 42.625 1.00 17.29 105 ALA B O 1
ATOM 4569 N N . GLU B 1 92 ? 8.871 19.732 41.948 1.00 16.50 106 GLU B N 1
ATOM 4570 C CA . GLU B 1 92 ? 7.481 20.108 41.725 1.00 19.46 106 GLU B CA 1
ATOM 4571 C C . GLU B 1 92 ? 6.839 20.632 43.007 1.00 20.23 106 GLU B C 1
ATOM 4572 O O . GLU B 1 92 ? 6.165 21.674 42.995 1.00 21.53 106 GLU B O 1
ATOM 4584 N N . ALA B 1 93 ? 7.085 19.964 44.134 1.00 18.75 107 ALA B N 1
ATOM 4585 C CA . ALA B 1 93 ? 6.574 20.450 45.414 1.00 18.32 107 ALA B CA 1
ATOM 4586 C C . ALA B 1 93 ? 7.072 21.863 45.721 1.00 20.75 107 ALA B C 1
ATOM 4587 O O . ALA B 1 93 ? 6.308 22.717 46.193 1.00 19.90 107 ALA B O 1
ATOM 4594 N N . ALA B 1 94 ? 8.354 22.133 45.461 1.00 17.32 108 ALA B N 1
ATOM 4595 C CA . ALA B 1 94 ? 8.887 23.461 45.727 1.00 18.69 108 ALA B CA 1
ATOM 4596 C C . ALA B 1 94 ? 8.231 24.510 44.822 1.00 15.32 108 ALA B C 1
ATOM 4597 O O . ALA B 1 94 ? 7.975 25.644 45.244 1.00 16.64 108 ALA B O 1
ATOM 4604 N N . LEU B 1 95 ? 7.964 24.156 43.575 1.00 13.85 109 LEU B N 1
ATOM 4605 C CA . LEU B 1 95 ? 7.277 25.087 42.683 1.00 18.94 109 LEU B CA 1
ATOM 4606 C C . LEU B 1 95 ? 5.881 25.387 43.192 1.00 23.55 109 LEU B C 1
ATOM 4607 O O . LEU B 1 95 ? 5.481 26.552 43.263 1.00 20.08 109 LEU B O 1
ATOM 4623 N N . ALA B 1 96 ? 5.158 24.358 43.628 1.00 18.29 110 ALA B N 1
ATOM 4624 C CA . ALA B 1 96 ? 3.812 24.571 44.147 1.00 23.97 110 ALA B CA 1
ATOM 4625 C C . ALA B 1 96 ? 3.806 25.391 45.432 1.00 25.09 110 ALA B C 1
ATOM 4626 O O . ALA B 1 96 ? 2.803 26.042 45.734 1.00 25.15 110 ALA B O 1
ATOM 4633 N N . GLN B 1 97 ? 4.888 25.377 46.209 1.00 20.62 111 GLN B N 1
ATOM 4634 C CA . GLN B 1 97 ? 4.962 26.190 47.421 1.00 19.89 111 GLN B CA 1
ATOM 4635 C C . GLN B 1 97 ? 5.469 27.598 47.160 1.00 22.09 111 GLN B C 1
ATOM 4636 O O . GLN B 1 97 ? 5.678 28.346 48.113 1.00 24.41 111 GLN B O 1
ATOM 4650 N N . GLY B 1 98 ? 5.689 27.968 45.910 1.00 22.76 112 GLY B N 1
ATOM 4651 C CA . GLY B 1 98 ? 6.062 29.321 45.559 1.00 24.86 112 GLY B CA 1
ATOM 4652 C C . GLY B 1 98 ? 7.490 29.543 45.089 1.00 24.00 112 GLY B C 1
ATOM 4653 O O . GLY B 1 98 ? 7.930 30.704 45.043 1.00 22.30 112 GLY B O 1
ATOM 4657 N N . GLY B 1 99 ? 8.213 28.491 44.721 1.00 21.02 113 GLY B N 1
ATOM 4658 C CA . GLY B 1 99 ? 9.584 28.630 44.255 1.00 18.04 113 GLY B CA 1
ATOM 4659 C C . GLY B 1 99 ? 9.740 28.876 42.767 1.00 18.40 113 GLY B C 1
ATOM 4660 O O . GLY B 1 99 ? 10.812 28.637 42.204 1.00 15.60 113 GLY B O 1
ATOM 4664 N N . GLU B 1 100 ? 8.702 29.368 42.089 1.00 16.80 114 GLU B N 1
ATOM 4665 C CA . GLU B 1 100 ? 8.791 29.444 40.624 1.00 17.35 114 GLU B CA 1
ATOM 4666 C C . GLU B 1 100 ? 9.845 30.446 40.152 1.00 15.19 114 GLU B C 1
ATOM 4667 O O . GLU B 1 100 ? 10.360 30.304 39.047 1.00 12.80 114 GLU B O 1
ATOM 4679 N N . ASP B 1 101 ? 10.171 31.474 40.947 1.00 15.98 115 ASP B N 1
ATOM 4680 C CA . ASP B 1 101 ? 11.173 32.438 40.479 1.00 15.47 115 ASP B CA 1
ATOM 4681 C C . ASP B 1 101 ? 12.609 31.955 40.666 1.00 16.79 115 ASP B C 1
ATOM 4682 O O . ASP B 1 101 ? 13.536 32.612 40.179 1.00 15.44 115 ASP B O 1
ATOM 4691 N N . ASP B 1 102 ? 12.813 30.830 41.355 1.00 14.82 116 ASP B N 1
ATOM 4692 C CA . ASP B 1 102 ? 14.140 30.298 41.644 1.00 16.16 116 ASP B CA 1
ATOM 4693 C C . ASP B 1 102 ? 14.592 29.415 40.482 1.00 14.28 116 ASP B C 1
ATOM 4694 O O . ASP B 1 102 ? 14.104 28.296 40.318 1.00 13.72 116 ASP B O 1
ATOM 4703 N N . GLY B 1 103 ? 15.560 29.899 39.687 1.00 12.24 117 GLY B N 1
ATOM 4704 C CA . GLY B 1 103 ? 16.088 29.081 38.589 1.00 15.02 117 GLY B CA 1
ATOM 4705 C C . GLY B 1 103 ? 16.638 27.722 39.006 1.00 13.24 117 GLY B C 1
ATOM 4706 O O . GLY B 1 103 ? 16.614 26.757 38.223 1.00 11.56 117 GLY B O 1
ATOM 4710 N N . ALA B 1 104 ? 17.163 27.618 40.221 1.00 14.19 118 ALA B N 1
ATOM 4711 C CA . ALA B 1 104 ? 17.725 26.338 40.653 1.00 10.48 118 ALA B CA 1
ATOM 4712 C C . ALA B 1 104 ? 16.659 25.278 40.868 1.00 11.33 118 ALA B C 1
ATOM 4713 O O . ALA B 1 104 ? 16.941 24.092 40.705 1.00 12.73 118 ALA B O 1
ATOM 4720 N N . VAL B 1 105 ? 15.441 25.661 41.233 1.00 12.84 119 VAL B N 1
ATOM 4721 C CA . VAL B 1 105 ? 14.359 24.687 41.323 1.00 10.44 119 VAL B CA 1
ATOM 4722 C C . VAL B 1 105 ? 14.034 24.113 39.950 1.00 12.31 119 VAL B C 1
ATOM 4723 O O . VAL B 1 105 ? 13.888 22.898 39.787 1.00 11.94 119 VAL B O 1
ATOM 4736 N N . HIS B 1 106 ? 13.893 24.979 38.941 1.00 13.88 120 HIS B N 1
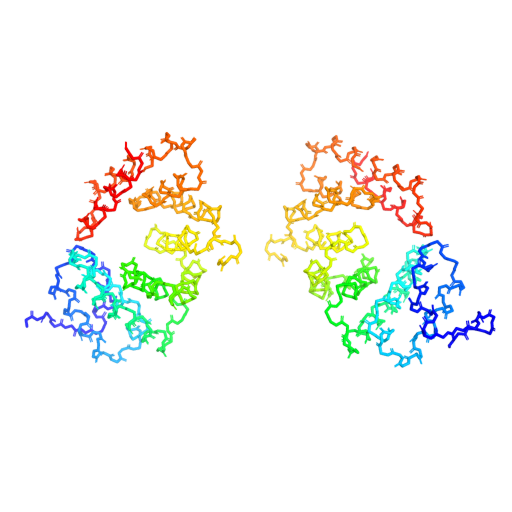ATOM 4737 C CA . HIS B 1 106 ? 13.639 24.483 37.599 1.00 10.43 120 HIS B CA 1
ATOM 4738 C C . HIS B 1 106 ? 14.797 23.651 37.088 1.00 13.58 120 HIS B C 1
ATOM 4739 O O . HIS B 1 106 ? 14.593 22.648 36.374 1.00 12.89 120 HIS B O 1
ATOM 4754 N N . TYR B 1 107 ? 16.022 24.083 37.391 1.00 12.43 121 TYR B N 1
ATOM 4755 C CA . TYR B 1 107 ? 17.202 23.337 36.971 1.00 11.41 121 TYR B CA 1
ATOM 4756 C C . TYR B 1 107 ? 17.156 21.911 37.487 1.00 9.85 121 TYR B C 1
ATOM 4757 O O . TYR B 1 107 ? 17.313 20.965 36.716 1.00 9.89 121 TYR B O 1
ATOM 4775 N N . TYR B 1 108 ? 16.965 21.732 38.806 1.00 11.91 122 TYR B N 1
ATOM 4776 C CA . TYR B 1 108 ? 16.986 20.373 39.362 1.00 12.24 122 TYR B CA 1
ATOM 4777 C C . TYR B 1 108 ? 15.752 19.565 38.982 1.00 10.28 122 TYR B C 1
ATOM 4778 O O . TYR B 1 108 ? 15.845 18.328 38.863 1.00 10.37 122 TYR B O 1
ATOM 4796 N N . LEU B 1 109 ? 14.627 20.230 38.695 1.00 11.53 123 LEU B N 1
ATOM 4797 C CA . LEU B 1 109 ? 13.513 19.510 38.089 1.00 12.97 123 LEU B CA 1
ATOM 4798 C C . LEU B 1 109 ? 13.935 18.914 36.763 1.00 11.51 123 LEU B C 1
ATOM 4799 O O . LEU B 1 109 ? 13.787 17.711 36.548 1.00 11.55 123 LEU B O 1
ATOM 4815 N N . ALA B 1 110 ? 14.511 19.744 35.885 1.00 11.40 124 ALA B N 1
ATOM 4816 C CA . ALA B 1 110 ? 14.935 19.299 34.565 1.00 12.62 124 ALA B CA 1
ATOM 4817 C C . ALA B 1 110 ? 16.067 18.282 34.645 1.00 12.58 124 ALA B C 1
ATOM 4818 O O . ALA B 1 110 ? 16.081 17.295 33.896 1.00 12.54 124 ALA B O 1
ATOM 4825 N N . ALA B 1 111 ? 17.009 18.491 35.565 1.00 10.56 125 ALA B N 1
ATOM 4826 C CA . ALA B 1 111 ? 18.149 17.586 35.673 1.00 12.30 125 ALA B CA 1
ATOM 4827 C C . ALA B 1 111 ? 17.704 16.207 36.143 1.00 12.70 125 ALA B C 1
ATOM 4828 O O . ALA B 1 111 ? 18.085 15.190 35.555 1.00 12.02 125 ALA B O 1
ATOM 4835 N N . ASN B 1 112 ? 16.865 16.159 37.182 1.00 10.36 126 ASN B N 1
ATOM 4836 C CA . ASN B 1 112 ? 16.324 14.898 37.654 1.00 12.15 126 ASN B CA 1
ATOM 4837 C C . ASN B 1 112 ? 15.420 14.253 36.608 1.00 16.81 126 ASN B C 1
ATOM 4838 O O . ASN B 1 112 ? 15.463 13.030 36.413 1.00 14.92 126 ASN B O 1
ATOM 4849 N N . LEU B 1 113 ? 14.561 15.053 35.963 1.00 14.06 127 LEU B N 1
ATOM 4850 C CA . LEU B 1 113 ? 13.673 14.522 34.935 1.00 12.47 127 LEU B CA 1
ATOM 4851 C C . LEU B 1 113 ? 14.464 13.876 33.798 1.00 12.85 127 LEU B C 1
ATOM 4852 O O . LEU B 1 113 ? 14.139 12.762 33.359 1.00 16.07 127 LEU B O 1
ATOM 4868 N N . GLY B 1 114 ? 15.535 14.530 33.355 1.00 13.43 128 GLY B N 1
ATOM 4869 C CA . GLY B 1 114 ? 16.379 13.950 32.334 1.00 16.62 128 GLY B CA 1
ATOM 4870 C C . GLY B 1 114 ? 16.952 12.618 32.764 1.00 17.82 128 GLY B C 1
ATOM 4871 O O . GLY B 1 114 ? 16.963 11.661 31.989 1.00 15.23 128 GLY B O 1
ATOM 4875 N N . LEU B 1 115 ? 17.469 12.545 34.000 1.00 14.72 129 LEU B N 1
ATOM 4876 C CA . LEU B 1 115 ? 18.004 11.277 34.481 1.00 15.66 129 LEU B CA 1
ATOM 4877 C C . LEU B 1 115 ? 16.923 10.225 34.584 1.00 14.87 129 LEU B C 1
ATOM 4878 O O . LEU B 1 115 ? 17.166 9.047 34.309 1.00 16.56 129 LEU B O 1
ATOM 4894 N N . ALA B 1 116 ? 15.723 10.621 34.993 1.00 12.20 130 ALA B N 1
ATOM 4895 C CA . ALA B 1 116 ? 14.674 9.633 35.178 1.00 11.66 130 ALA B CA 1
ATOM 4896 C C . ALA B 1 116 ? 14.188 9.013 33.865 1.00 15.71 130 ALA B C 1
ATOM 4897 O O . ALA B 1 116 ? 13.617 7.917 33.902 1.00 18.17 130 ALA B O 1
ATOM 4904 N N . VAL B 1 117 ? 14.395 9.668 32.726 1.00 15.51 131 VAL B N 1
ATOM 4905 C CA . VAL B 1 117 ? 13.835 9.201 31.458 1.00 16.83 131 VAL B CA 1
ATOM 4906 C C . VAL B 1 117 ? 14.888 8.873 30.421 1.00 21.20 131 VAL B C 1
ATOM 4907 O O . VAL B 1 117 ? 14.551 8.250 29.397 1.00 20.94 131 VAL B O 1
ATOM 4920 N N . ARG B 1 118 ? 16.146 9.274 30.616 1.00 21.14 132 ARG B N 1
ATOM 4921 C CA . ARG B 1 118 ? 17.021 9.261 29.447 1.00 29.48 132 ARG B CA 1
ATOM 4922 C C . ARG B 1 118 ? 17.427 7.848 29.034 1.00 31.15 132 ARG B C 1
ATOM 4923 O O . ARG B 1 118 ? 17.918 7.658 27.911 1.00 31.07 132 ARG B O 1
ATOM 4944 N N . ASP B 1 119 ? 17.197 6.852 29.887 1.00 27.87 133 ASP B N 1
ATOM 4945 C CA . ASP B 1 119 ? 17.390 5.456 29.538 1.00 28.53 133 ASP B CA 1
ATOM 4946 C C . ASP B 1 119 ? 16.102 4.790 29.044 1.00 35.48 133 ASP B C 1
ATOM 4947 O O . ASP B 1 119 ? 16.095 3.578 28.804 1.00 34.33 133 ASP B O 1
ATOM 4956 N N . ASP B 1 120 ? 15.030 5.562 28.870 1.00 27.16 134 ASP B N 1
ATOM 4957 C CA . ASP B 1 120 ? 13.699 5.080 28.497 1.00 23.39 134 ASP B CA 1
ATOM 4958 C C . ASP B 1 120 ? 13.148 5.951 27.375 1.00 24.37 134 ASP B C 1
ATOM 4959 O O . ASP B 1 120 ? 12.649 7.042 27.640 1.00 19.05 134 ASP B O 1
ATOM 4985 N N . THR B 1 122 ? 10.526 5.903 25.399 1.00 18.16 136 THR B N 1
ATOM 4986 C CA . THR B 1 122 ? 9.114 6.256 25.520 1.00 20.64 136 THR B CA 1
ATOM 4987 C C . THR B 1 122 ? 8.914 7.367 26.546 1.00 22.42 136 THR B C 1
ATOM 4988 O O . THR B 1 122 ? 8.237 8.367 26.278 1.00 17.46 136 THR B O 1
ATOM 4999 N N . ALA B 1 123 ? 9.511 7.214 27.730 1.00 20.39 137 ALA B N 1
ATOM 5000 C CA . ALA B 1 123 ? 9.394 8.248 28.763 1.00 18.82 137 ALA B CA 1
ATOM 5001 C C . ALA B 1 123 ? 10.084 9.538 28.341 1.00 15.39 137 ALA B C 1
ATOM 5002 O O . ALA B 1 123 ? 9.572 10.637 28.589 1.00 16.54 137 ALA B O 1
ATOM 5009 N N . ALA B 1 124 ? 11.247 9.427 27.699 1.00 15.65 138 ALA B N 1
ATOM 5010 C CA . ALA B 1 124 ? 11.946 10.615 27.222 1.00 17.99 138 ALA B CA 1
ATOM 5011 C C . ALA B 1 124 ? 11.081 11.421 26.257 1.00 20.62 138 ALA B C 1
ATOM 5012 O O . ALA B 1 124 ? 10.980 12.654 26.362 1.00 14.79 138 ALA B O 1
ATOM 5019 N N . LEU B 1 125 ? 10.448 10.734 25.303 1.00 18.51 139 LEU B N 1
ATOM 5020 C CA . LEU B 1 125 ? 9.613 11.418 24.319 1.00 21.65 139 LEU B CA 1
ATOM 5021 C C . LEU B 1 125 ? 8.367 11.986 24.973 1.00 16.47 139 LEU B C 1
ATOM 5022 O O . LEU B 1 125 ? 7.905 13.062 24.605 1.00 19.46 139 LEU B O 1
ATOM 5038 N N . ALA B 1 126 ? 7.809 11.273 25.947 1.00 17.79 140 ALA B N 1
ATOM 5039 C CA . ALA B 1 126 ? 6.586 11.737 26.589 1.00 20.98 140 ALA B CA 1
ATOM 5040 C C . ALA B 1 126 ? 6.843 12.956 27.481 1.00 18.03 140 ALA B C 1
ATOM 5041 O O . ALA B 1 126 ? 5.918 13.733 27.741 1.00 19.26 140 ALA B O 1
ATOM 5048 N N . ASN B 1 127 ? 8.085 13.166 27.905 1.00 20.38 141 ASN B N 1
ATOM 5049 C CA . ASN B 1 127 ? 8.441 14.272 28.794 1.00 19.68 141 ASN B CA 1
ATOM 5050 C C . ASN B 1 127 ? 9.205 15.392 28.102 1.00 18.55 141 ASN B C 1
ATOM 5051 O O . ASN B 1 127 ? 9.787 16.247 28.774 1.00 16.45 141 ASN B O 1
ATOM 5062 N N . LEU B 1 128 ? 9.196 15.419 26.771 1.00 18.95 142 LEU B N 1
ATOM 5063 C CA . LEU B 1 128 ? 10.003 16.379 26.048 1.00 20.15 142 LEU B CA 1
ATOM 5064 C C . LEU B 1 128 ? 9.519 17.797 26.285 1.00 17.25 142 LEU B C 1
ATOM 5065 O O . LEU B 1 128 ? 10.332 18.723 26.414 1.00 15.29 142 LEU B O 1
ATOM 5081 N N . HIS B 1 129 ? 8.202 17.997 26.331 1.00 16.73 143 HIS B N 1
ATOM 5082 C CA . HIS B 1 129 ? 7.703 19.350 26.541 1.00 20.39 143 HIS B CA 1
ATOM 5083 C C . HIS B 1 129 ? 8.020 19.848 27.949 1.00 18.23 143 HIS B C 1
ATOM 5084 O O . HIS B 1 129 ? 8.334 21.030 28.140 1.00 14.81 143 HIS B O 1
ATOM 5098 N N . ARG B 1 130 ? 7.906 18.983 28.960 1.00 15.86 144 ARG B N 1
ATOM 5099 C CA . ARG B 1 130 ? 8.215 19.429 30.318 1.00 16.12 144 ARG B CA 1
ATOM 5100 C C . ARG B 1 130 ? 9.712 19.700 30.470 1.00 13.99 144 ARG B C 1
ATOM 5101 O O . ARG B 1 130 ? 10.117 20.711 31.058 1.00 14.51 144 ARG B O 1
ATOM 5122 N N . LEU B 1 131 ? 10.555 18.786 29.966 1.00 14.96 145 LEU B N 1
ATOM 5123 C CA . LEU B 1 131 ? 11.994 19.026 29.937 1.00 11.71 145 LEU B CA 1
ATOM 5124 C C . LEU B 1 131 ? 12.318 20.354 29.260 1.00 17.51 145 LEU B C 1
ATOM 5125 O O . LEU B 1 131 ? 13.130 21.141 29.763 1.00 15.04 145 LEU B O 1
ATOM 5141 N N . GLU B 1 132 ? 11.715 20.610 28.095 1.00 13.34 146 GLU B N 1
ATOM 5142 C CA . GLU B 1 132 ? 11.987 21.860 27.388 1.00 17.26 146 GLU B CA 1
ATOM 5143 C C . GLU B 1 132 ? 11.572 23.063 28.221 1.00 17.30 146 GLU B C 1
ATOM 5144 O O . GLU B 1 132 ? 12.324 24.030 28.348 1.00 14.52 146 GLU B O 1
ATOM 5156 N N . HIS B 1 133 ? 10.357 23.037 28.770 1.00 12.76 147 HIS B N 1
ATOM 5157 C CA . HIS B 1 133 ? 9.878 24.178 29.545 1.00 14.77 147 HIS B CA 1
ATOM 5158 C C . HIS B 1 133 ? 10.766 24.427 30.765 1.00 15.26 147 HIS B C 1
ATOM 5159 O O . HIS B 1 133 ? 11.156 25.569 31.048 1.00 13.29 147 HIS B O 1
ATOM 5173 N N . GLU B 1 134 ? 11.140 23.368 31.473 1.00 12.30 148 GLU B N 1
ATOM 5174 C CA . GLU B 1 134 ? 11.897 23.557 32.700 1.00 13.84 148 GLU B CA 1
ATOM 5175 C C . GLU B 1 134 ? 13.347 23.943 32.413 1.00 11.88 148 GLU B C 1
ATOM 5176 O O . GLU B 1 134 ? 13.932 24.748 33.148 1.00 12.52 148 GLU B O 1
ATOM 5188 N N . SER B 1 135 ? 13.955 23.429 31.357 1.00 9.26 149 SER B N 1
ATOM 5189 C CA . SER B 1 135 ? 15.362 23.750 30.992 1.00 9.66 149 SER B CA 1
ATOM 5190 C C . SER B 1 135 ? 15.399 25.239 30.568 1.00 11.64 149 SER B C 1
ATOM 5191 O O . SER B 1 135 ? 16.305 25.963 30.954 1.00 10.79 149 SER B O 1
ATOM 5199 N N . GLU B 1 136 ? 14.391 25.675 29.820 1.00 12.35 150 GLU B N 1
ATOM 5200 C CA . GLU B 1 136 ? 14.305 27.083 29.331 1.00 12.55 150 GLU B CA 1
ATOM 5201 C C . GLU B 1 136 ? 14.156 27.999 30.562 1.00 13.22 150 GLU B C 1
ATOM 5202 O O . GLU B 1 136 ? 14.788 29.041 30.601 1.00 13.18 150 GLU B O 1
ATOM 5214 N N . ALA B 1 137 ? 13.328 27.603 31.530 1.00 14.66 151 ALA B N 1
ATOM 5215 C CA . ALA B 1 137 ? 13.082 28.390 32.775 1.00 11.64 151 ALA B CA 1
ATOM 5216 C C . ALA B 1 137 ? 14.427 28.541 33.506 1.00 12.82 151 ALA B C 1
ATOM 5217 O O . ALA B 1 137 ? 14.770 29.641 33.938 1.00 12.85 151 ALA B O 1
ATOM 5224 N N . ALA B 1 138 ? 15.164 27.443 33.637 1.00 12.67 152 ALA B N 1
ATOM 5225 C CA . ALA B 1 138 ? 16.483 27.445 34.317 1.00 12.43 152 ALA B CA 1
ATOM 5226 C C . ALA B 1 138 ? 17.417 28.429 33.576 1.00 12.42 152 ALA B C 1
ATOM 5227 O O . ALA B 1 138 ? 18.099 29.208 34.224 1.00 9.24 152 ALA B O 1
ATOM 5234 N N . VAL B 1 139 ? 17.475 28.350 32.243 1.00 12.97 153 VAL B N 1
ATOM 5235 C CA . VAL B 1 139 ? 18.424 29.186 31.430 1.00 12.24 153 VAL B CA 1
ATOM 5236 C C . VAL B 1 139 ? 18.000 30.661 31.562 1.00 10.91 153 VAL B C 1
ATOM 5237 O O . VAL B 1 139 ? 18.848 31.514 31.609 1.00 11.41 153 VAL B O 1
ATOM 5250 N N . LYS B 1 140 ? 16.701 30.934 31.596 1.00 13.01 154 LYS B N 1
ATOM 5251 C CA . LYS B 1 140 ? 16.172 32.321 31.705 1.00 11.80 154 LYS B CA 1
ATOM 5252 C C . LYS B 1 140 ? 16.544 32.912 33.078 1.00 12.49 154 LYS B C 1
ATOM 5253 O O . LYS B 1 140 ? 17.020 34.036 33.117 1.00 12.56 154 LYS B O 1
ATOM 5272 N N . LEU B 1 141 ? 16.346 32.151 34.159 1.00 11.60 155 LEU B N 1
ATOM 5273 C CA . LEU B 1 141 ? 16.453 32.675 35.554 1.00 10.74 155 LEU B CA 1
ATOM 5274 C C . LEU B 1 141 ? 17.901 32.618 36.072 1.00 15.74 155 LEU B C 1
ATOM 5275 O O . LEU B 1 141 ? 18.364 33.621 36.645 1.00 11.60 155 LEU B O 1
ATOM 5291 N N . SER B 1 142 ? 18.587 31.488 35.901 1.00 11.34 156 SER B N 1
ATOM 5292 C CA . SER B 1 142 ? 19.937 31.273 36.479 1.00 12.09 156 SER B CA 1
ATOM 5293 C C . SER B 1 142 ? 20.833 30.496 35.508 1.00 11.00 156 SER B C 1
ATOM 5294 O O . SER B 1 142 ? 21.156 29.409 35.828 1.00 11.09 156 SER B O 1
ATOM 5302 N N . PRO B 1 143 ? 21.193 31.032 34.326 1.00 12.38 157 PRO B N 1
ATOM 5303 C CA . PRO B 1 143 ? 21.959 30.246 33.342 1.00 13.61 157 PRO B CA 1
ATOM 5304 C C . PRO B 1 143 ? 23.324 29.801 33.916 1.00 15.68 157 PRO B C 1
ATOM 5305 O O . PRO B 1 143 ? 23.809 28.797 33.484 1.00 12.22 157 PRO B O 1
ATOM 5316 N N . ASP B 1 144 ? 23.920 30.557 34.855 1.00 9.46 158 ASP B N 1
ATOM 5317 C CA . ASP B 1 144 ? 25.255 30.250 35.359 1.00 12.61 158 ASP B CA 1
ATOM 5318 C C . ASP B 1 144 ? 25.254 29.224 36.475 1.00 12.13 158 ASP B C 1
ATOM 5319 O O . ASP B 1 144 ? 26.332 28.743 36.833 1.00 12.37 158 ASP B O 1
ATOM 5328 N N . PHE B 1 145 ? 24.086 28.867 37.006 1.00 13.67 159 PHE B N 1
ATOM 5329 C CA . PHE B 1 145 ? 24.026 27.986 38.172 1.00 12.36 159 PHE B CA 1
ATOM 5330 C C . PHE B 1 145 ? 24.725 26.659 37.887 1.00 13.52 159 PHE B C 1
ATOM 5331 O O . PHE B 1 145 ? 24.609 26.100 36.792 1.00 11.21 159 PHE B O 1
ATOM 5348 N N . ASP B 1 146 ? 25.464 26.153 38.886 1.00 12.57 160 ASP B N 1
ATOM 5349 C CA . ASP B 1 146 ? 26.178 24.876 38.760 1.00 15.30 160 ASP B CA 1
ATOM 5350 C C . ASP B 1 146 ? 27.182 24.918 37.606 1.00 12.74 160 ASP B C 1
ATOM 5351 O O . ASP B 1 146 ? 27.294 23.968 36.817 1.00 10.06 160 ASP B O 1
ATOM 5360 N N . ASP B 1 147 ? 27.908 26.038 37.504 1.00 10.12 161 ASP B N 1
ATOM 5361 C CA . ASP B 1 147 ? 28.925 26.237 36.476 1.00 14.86 161 ASP B CA 1
ATOM 5362 C C . ASP B 1 147 ? 28.312 26.036 35.081 1.00 16.32 161 ASP B C 1
ATOM 5363 O O . ASP B 1 147 ? 28.875 25.356 34.211 1.00 14.45 161 ASP B O 1
ATOM 5372 N N . GLY B 1 148 ? 27.122 26.609 34.882 1.00 16.18 162 GLY B N 1
ATOM 5373 C CA . GLY B 1 148 ? 26.449 26.551 33.594 1.00 14.91 162 GLY B CA 1
ATOM 5374 C C . GLY B 1 148 ? 25.580 25.343 33.341 1.00 14.93 162 GLY B C 1
ATOM 5375 O O . GLY B 1 148 ? 25.270 25.047 32.174 1.00 13.62 162 GLY B O 1
ATOM 5379 N N . GLY B 1 149 ? 25.125 24.671 34.386 1.00 12.62 163 GLY B N 1
ATOM 5380 C CA . GLY B 1 149 ? 24.236 23.538 34.243 1.00 12.91 163 GLY B CA 1
ATOM 5381 C C . GLY B 1 149 ? 23.000 23.739 33.387 1.00 12.33 163 GLY B C 1
ATOM 5382 O O . GLY B 1 149 ? 22.679 22.895 32.547 1.00 12.65 163 GLY B O 1
ATOM 5386 N N . PRO B 1 150 ? 22.266 24.840 33.569 1.00 12.20 164 PRO B N 1
ATOM 5387 C CA . PRO B 1 150 ? 21.098 25.050 32.702 1.00 11.90 164 PRO B CA 1
ATOM 5388 C C . PRO B 1 150 ? 21.457 25.135 31.232 1.00 11.51 164 PRO B C 1
ATOM 5389 O O . PRO B 1 150 ? 20.711 24.601 30.405 1.00 11.24 164 PRO B O 1
ATOM 5400 N N . LEU B 1 151 ? 22.622 25.692 30.892 1.00 10.52 165 LEU B N 1
ATOM 5401 C CA . LEU B 1 151 ? 23.071 25.663 29.501 1.00 12.26 165 LEU B CA 1
ATOM 5402 C C . LEU B 1 151 ? 23.343 24.237 29.044 1.00 10.37 165 LEU B C 1
ATOM 5403 O O . LEU B 1 151 ? 23.007 23.862 27.914 1.00 10.90 165 LEU B O 1
ATOM 5419 N N . ARG B 1 152 ? 23.967 23.425 29.898 1.00 14.32 166 ARG B N 1
ATOM 5420 C CA . ARG B 1 152 ? 24.182 22.013 29.561 1.00 11.40 166 ARG B CA 1
ATOM 5421 C C . ARG B 1 152 ? 22.867 21.314 29.251 1.00 10.98 166 ARG B C 1
ATOM 5422 O O . ARG B 1 152 ? 22.757 20.564 28.271 1.00 11.96 166 ARG B O 1
ATOM 5443 N N . LEU B 1 153 ? 21.892 21.457 30.139 1.00 9.99 167 LEU B N 1
ATOM 5444 C CA . LEU B 1 153 ? 20.624 20.759 29.966 1.00 14.22 167 LEU B CA 1
ATOM 5445 C C . LEU B 1 153 ? 19.919 21.188 28.680 1.00 13.62 167 LEU B C 1
ATOM 5446 O O . LEU B 1 153 ? 19.440 20.354 27.914 1.00 10.43 167 LEU B O 1
ATOM 5462 N N . LEU B 1 154 ? 19.777 22.492 28.471 1.00 10.21 168 LEU B N 1
ATOM 5463 C CA . LEU B 1 154 ? 19.058 22.975 27.295 1.00 13.25 168 LEU B CA 1
ATOM 5464 C C . LEU B 1 154 ? 19.826 22.637 26.018 1.00 10.09 168 LEU B C 1
ATOM 5465 O O . LEU B 1 154 ? 19.239 22.262 24.995 1.00 11.93 168 LEU B O 1
ATOM 5481 N N . GLY B 1 155 ? 21.141 22.776 26.057 1.00 13.18 169 GLY B N 1
ATOM 5482 C CA . GLY B 1 155 ? 21.924 22.474 24.872 1.00 12.07 169 GLY B CA 1
ATOM 5483 C C . GLY B 1 155 ? 21.853 21.015 24.480 1.00 13.68 169 GLY B C 1
ATOM 5484 O O . GLY B 1 155 ? 21.756 20.684 23.286 1.00 13.89 169 GLY B O 1
ATOM 5505 N N . LEU B 1 157 ? 19.354 19.027 25.217 1.00 10.09 171 LEU B N 1
ATOM 5506 C CA . LEU B 1 157 ? 17.999 18.856 24.702 1.00 10.53 171 LEU B CA 1
ATOM 5507 C C . LEU B 1 157 ? 17.896 19.273 23.231 1.00 13.30 171 LEU B C 1
ATOM 5508 O O . LEU B 1 157 ? 17.300 18.544 22.418 1.00 12.39 171 LEU B O 1
ATOM 5524 N N . TYR B 1 158 ? 18.534 20.396 22.850 1.00 13.63 172 TYR B N 1
ATOM 5525 C CA . TYR B 1 158 ? 18.588 20.799 21.431 1.00 13.73 172 TYR B CA 1
ATOM 5526 C C . TYR B 1 158 ? 19.359 19.790 20.590 1.00 15.51 172 TYR B C 1
ATOM 5527 O O . TYR B 1 158 ? 19.089 19.615 19.382 1.00 12.32 172 TYR B O 1
ATOM 5545 N N . LEU B 1 159 ? 20.298 19.090 21.212 1.00 15.64 173 LEU B N 1
ATOM 5546 C CA . LEU B 1 159 ? 21.070 18.087 20.489 1.00 12.94 173 LEU B CA 1
ATOM 5547 C C . LEU B 1 159 ? 20.284 16.807 20.284 1.00 15.73 173 LEU B C 1
ATOM 5548 O O . LEU B 1 159 ? 20.446 16.158 19.246 1.00 15.95 173 LEU B O 1
ATOM 5564 N N . LYS B 1 160 ? 19.440 16.433 21.255 1.00 13.97 174 LYS B N 1
ATOM 5565 C CA . LYS B 1 160 ? 18.826 15.106 21.315 1.00 16.12 174 LYS B CA 1
ATOM 5566 C C . LYS B 1 160 ? 17.345 15.067 20.956 1.00 18.35 174 LYS B C 1
ATOM 5567 O O . LYS B 1 160 ? 16.849 13.998 20.588 1.00 14.54 174 LYS B O 1
ATOM 5586 N N . ALA B 1 161 ? 16.616 16.179 21.060 1.00 12.82 175 ALA B N 1
ATOM 5587 C CA . ALA B 1 161 ? 15.199 16.135 20.758 1.00 17.08 175 ALA B CA 1
ATOM 5588 C C . ALA B 1 161 ? 15.018 15.873 19.261 1.00 17.43 175 ALA B C 1
ATOM 5589 O O . ALA B 1 161 ? 15.958 16.064 18.478 1.00 14.16 175 ALA B O 1
ATOM 5596 N N . PRO B 1 162 ? 13.843 15.373 18.850 1.00 19.45 176 PRO B N 1
ATOM 5597 C CA . PRO B 1 162 ? 13.594 15.153 17.414 1.00 18.57 176 PRO B CA 1
ATOM 5598 C C . PRO B 1 162 ? 13.928 16.406 16.619 1.00 14.93 176 PRO B C 1
ATOM 5599 O O . PRO B 1 162 ? 13.628 17.518 17.041 1.00 15.64 176 PRO B O 1
ATOM 5610 N N . ALA B 1 163 ? 14.609 16.221 15.492 1.00 13.12 177 ALA B N 1
ATOM 5611 C CA . ALA B 1 163 ? 15.152 17.354 14.759 1.00 14.37 177 ALA B CA 1
ATOM 5612 C C . ALA B 1 163 ? 14.040 18.183 14.121 1.00 14.16 177 ALA B C 1
ATOM 5613 O O . ALA B 1 163 ? 13.061 17.641 13.590 1.00 15.91 177 ALA B O 1
ATOM 5620 N N . TRP B 1 164 ? 14.242 19.493 14.134 1.00 13.11 178 TRP B N 1
ATOM 5621 C CA . TRP B 1 164 ? 13.329 20.431 13.511 1.00 15.54 178 TRP B CA 1
ATOM 5622 C C . TRP B 1 164 ? 13.142 20.007 12.062 1.00 12.42 178 TRP B C 1
ATOM 5623 O O . TRP B 1 164 ? 14.124 19.665 11.402 1.00 12.64 178 TRP B O 1
ATOM 5644 N N . PRO B 1 165 ? 11.907 19.977 11.541 1.00 11.81 179 PRO B N 1
ATOM 5645 C CA . PRO B 1 165 ? 10.669 20.482 12.138 1.00 13.97 179 PRO B CA 1
ATOM 5646 C C . PRO B 1 165 ? 9.833 19.527 12.970 1.00 14.24 179 PRO B C 1
ATOM 5647 O O . PRO B 1 165 ? 8.778 19.924 13.471 1.00 13.50 179 PRO B O 1
ATOM 5658 N N . ALA B 1 166 ? 10.249 18.268 13.096 1.00 13.07 180 ALA B N 1
ATOM 5659 C CA . ALA B 1 166 ? 9.502 17.296 13.883 1.00 17.36 180 ALA B CA 1
ATOM 5660 C C . ALA B 1 166 ? 9.509 17.634 15.367 1.00 17.47 180 ALA B C 1
ATOM 5661 O O . ALA B 1 166 ? 8.542 17.330 16.064 1.00 19.33 180 ALA B O 1
ATOM 5668 N N . GLY B 1 167 ? 10.582 18.244 15.866 1.00 17.29 181 GLY B N 1
ATOM 5669 C CA . GLY B 1 167 ? 10.615 18.732 17.227 1.00 15.50 181 GLY B CA 1
ATOM 5670 C C . GLY B 1 167 ? 11.551 19.909 17.379 1.00 14.74 181 GLY B C 1
ATOM 5671 O O . GLY B 1 167 ? 11.918 20.564 16.392 1.00 16.63 181 GLY B O 1
ATOM 5692 N N . GLY B 1 169 ? 14.653 19.900 18.098 1.00 14.30 183 GLY B N 1
ATOM 5693 C CA . GLY B 1 169 ? 16.042 19.624 17.781 1.00 13.52 183 GLY B CA 1
ATOM 5694 C C . GLY B 1 169 ? 16.683 20.595 16.805 1.00 17.75 183 GLY B C 1
ATOM 5695 O O . GLY B 1 169 ? 16.171 20.811 15.697 1.00 15.23 183 GLY B O 1
ATOM 5699 N N . ASP B 1 170 ? 17.836 21.148 17.184 1.00 13.03 184 ASP B N 1
ATOM 5700 C CA . ASP B 1 170 ? 18.532 22.130 16.351 1.00 14.48 184 ASP B CA 1
ATOM 5701 C C . ASP B 1 170 ? 19.998 22.094 16.774 1.00 17.24 184 ASP B C 1
ATOM 5702 O O . ASP B 1 170 ? 20.351 22.632 17.826 1.00 15.02 184 ASP B O 1
ATOM 5711 N N . GLY B 1 171 ? 20.829 21.480 15.956 1.00 18.11 185 GLY B N 1
ATOM 5712 C CA . GLY B 1 171 ? 22.221 21.327 16.330 1.00 15.43 185 GLY B CA 1
ATOM 5713 C C . GLY B 1 171 ? 22.962 22.643 16.489 1.00 18.23 185 GLY B C 1
ATOM 5714 O O . GLY B 1 171 ? 23.914 22.731 17.275 1.00 18.51 185 GLY B O 1
ATOM 5718 N N . ASP B 1 172 ? 22.555 23.677 15.747 1.00 18.67 186 ASP B N 1
ATOM 5719 C CA . ASP B 1 172 ? 23.229 24.959 15.874 1.00 20.10 186 ASP B CA 1
ATOM 5720 C C . ASP B 1 172 ? 22.939 25.603 17.224 1.00 19.69 186 ASP B C 1
ATOM 5721 O O . ASP B 1 172 ? 23.806 26.268 17.804 1.00 18.76 186 ASP B O 1
ATOM 5730 N N . LYS B 1 173 ? 21.708 25.490 17.712 1.00 18.77 187 LYS B N 1
ATOM 5731 C CA . LYS B 1 173 ? 21.423 26.018 19.039 1.00 16.56 187 LYS B CA 1
ATOM 5732 C C . LYS B 1 173 ? 22.139 25.195 20.098 1.00 14.29 187 LYS B C 1
ATOM 5733 O O . LYS B 1 173 ? 22.590 25.734 21.108 1.00 14.33 187 LYS B O 1
ATOM 5752 N N . ALA B 1 174 ? 22.241 23.877 19.896 1.00 13.81 188 ALA B N 1
ATOM 5753 C CA . ALA B 1 174 ? 22.993 23.052 20.830 1.00 11.95 188 ALA B CA 1
ATOM 5754 C C . ALA B 1 174 ? 24.424 23.557 20.934 1.00 15.34 188 ALA B C 1
ATOM 5755 O O . ALA B 1 174 ? 24.963 23.754 22.039 1.00 14.13 188 ALA B O 1
ATOM 5762 N N . LEU B 1 175 ? 25.049 23.790 19.770 1.00 14.81 189 LEU B N 1
ATOM 5763 C CA . LEU B 1 175 ? 26.411 24.300 19.727 1.00 15.22 189 LEU B CA 1
ATOM 5764 C C . LEU B 1 175 ? 26.517 25.679 20.361 1.00 15.13 189 LEU B C 1
ATOM 5765 O O . LEU B 1 175 ? 27.490 25.965 21.080 1.00 14.94 189 LEU B O 1
ATOM 5781 N N . ASP B 1 176 ? 25.527 26.539 20.132 1.00 16.61 190 ASP B N 1
ATOM 5782 C CA . ASP B 1 176 ? 25.592 27.866 20.749 1.00 18.47 190 ASP B CA 1
ATOM 5783 C C . ASP B 1 176 ? 25.552 27.771 22.273 1.00 16.81 190 ASP B C 1
ATOM 5784 O O . ASP B 1 176 ? 26.345 28.409 22.964 1.00 16.09 190 ASP B O 1
ATOM 5793 N N . LEU B 1 177 ? 24.633 26.971 22.815 1.00 15.57 191 LEU B N 1
ATOM 5794 C CA . LEU B 1 177 ? 24.462 26.905 24.270 1.00 13.63 191 LEU B CA 1
ATOM 5795 C C . LEU B 1 177 ? 25.643 26.221 24.941 1.00 13.91 191 LEU B C 1
ATOM 5796 O O . LEU B 1 177 ? 26.114 26.666 26.006 1.00 12.47 191 LEU B O 1
ATOM 5812 N N . LEU B 1 178 ? 26.110 25.117 24.359 1.00 15.11 192 LEU B N 1
ATOM 5813 C CA . LEU B 1 178 ? 27.192 24.347 24.944 1.00 12.03 192 LEU B CA 1
ATOM 5814 C C . LEU B 1 178 ? 28.525 25.050 24.725 1.00 13.12 192 LEU B C 1
ATOM 5815 O O . LEU B 1 178 ? 29.395 25.017 25.596 1.00 14.12 192 LEU B O 1
ATOM 5831 N N . GLY B 1 179 ? 28.675 25.765 23.615 1.00 14.22 193 GLY B N 1
ATOM 5832 C CA . GLY B 1 179 ? 29.825 26.638 23.465 1.00 15.85 193 GLY B CA 1
ATOM 5833 C C . GLY B 1 179 ? 29.853 27.779 24.473 1.00 16.33 193 GLY B C 1
ATOM 5834 O O . GLY B 1 179 ? 30.915 28.145 24.982 1.00 16.10 193 GLY B O 1
ATOM 5838 N N . GLN B 1 180 ? 28.692 28.365 24.767 1.00 14.92 194 GLN B N 1
ATOM 5839 C CA . GLN B 1 180 ? 28.649 29.407 25.788 1.00 15.01 194 GLN B CA 1
ATOM 5840 C C . GLN B 1 180 ? 28.941 28.844 27.188 1.00 13.84 194 GLN B C 1
ATOM 5841 O O . GLN B 1 180 ? 29.591 29.507 28.015 1.00 15.81 194 GLN B O 1
ATOM 5855 N N . ALA B 1 181 ? 28.461 27.633 27.490 1.00 12.18 195 ALA B N 1
ATOM 5856 C CA . ALA B 1 181 ? 28.814 27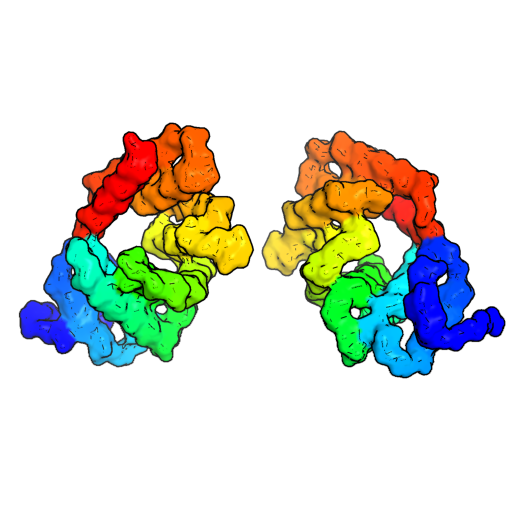.014 28.769 1.00 12.08 195 ALA B CA 1
ATOM 5857 C C . ALA B 1 181 ? 30.326 26.886 28.924 1.00 14.64 195 ALA B C 1
ATOM 5858 O O . ALA B 1 181 ? 30.881 27.187 29.984 1.00 14.54 195 ALA B O 1
ATOM 5865 N N . VAL B 1 182 ? 31.004 26.426 27.875 1.00 11.87 196 VAL B N 1
ATOM 5866 C CA . VAL B 1 182 ? 32.448 26.254 27.910 1.00 12.81 196 VAL B CA 1
ATOM 5867 C C . VAL B 1 182 ? 33.179 27.584 28.032 1.00 14.99 196 VAL B C 1
ATOM 5868 O O . VAL B 1 182 ? 34.169 27.693 28.764 1.00 15.71 196 VAL B O 1
ATOM 5881 N N . GLU B 1 183 ? 32.749 28.591 27.281 1.00 17.01 197 GLU B N 1
ATOM 5882 C CA . GLU B 1 183 ? 33.405 29.888 27.307 1.00 16.17 197 GLU B CA 1
ATOM 5883 C C . GLU B 1 183 ? 33.260 30.554 28.666 1.00 15.26 197 GLU B C 1
ATOM 5884 O O . GLU B 1 183 ? 34.236 31.057 29.215 1.00 15.55 197 GLU B O 1
ATOM 5896 N N . ARG B 1 184 ? 32.038 30.573 29.213 1.00 13.54 198 ARG B N 1
ATOM 5897 C CA . ARG B 1 184 ? 31.690 31.309 30.417 1.00 16.58 198 ARG B CA 1
ATOM 5898 C C . ARG B 1 184 ? 31.963 30.522 31.694 1.00 16.70 198 ARG B C 1
ATOM 5899 O O . ARG B 1 184 ? 32.117 31.123 32.765 1.00 14.52 198 ARG B O 1
ATOM 5920 N N . HIS B 1 185 ? 32.074 29.202 31.596 1.00 16.67 199 HIS B N 1
ATOM 5921 C CA . HIS B 1 185 ? 32.269 28.327 32.755 1.00 15.14 199 HIS B CA 1
ATOM 5922 C C . HIS B 1 185 ? 33.213 27.200 32.390 1.00 14.51 199 HIS B C 1
ATOM 5923 O O . HIS B 1 185 ? 32.845 26.015 32.358 1.00 14.50 199 HIS B O 1
ATOM 5937 N N . PRO B 1 186 ? 34.477 27.543 32.150 1.00 13.20 200 PRO B N 1
ATOM 5938 C CA . PRO B 1 186 ? 35.442 26.552 31.646 1.00 16.81 200 PRO B CA 1
ATOM 5939 C C . PRO B 1 186 ? 35.897 25.522 32.661 1.00 15.14 200 PRO B C 1
ATOM 5940 O O . PRO B 1 186 ? 36.492 24.523 32.245 1.00 14.20 200 PRO B O 1
ATOM 5951 N N . GLY B 1 187 ? 35.594 25.694 33.948 1.00 13.64 201 GLY B N 1
ATOM 5952 C CA . GLY B 1 187 ? 36.052 24.780 34.974 1.00 16.95 201 GLY B CA 1
ATOM 5953 C C . GLY B 1 187 ? 35.276 23.477 35.128 1.00 18.48 201 GLY B C 1
ATOM 5954 O O . GLY B 1 187 ? 35.710 22.611 35.898 1.00 18.45 201 GLY B O 1
ATOM 5958 N N . HIS B 1 188 ? 34.144 23.315 34.443 1.00 13.44 202 HIS B N 1
ATOM 5959 C CA . HIS B 1 188 ? 33.327 22.121 34.642 1.00 16.20 202 HIS B CA 1
ATOM 5960 C C . HIS B 1 188 ? 33.621 21.075 33.577 1.00 14.17 202 HIS B C 1
ATOM 5961 O O . HIS B 1 188 ? 33.567 21.385 32.370 1.00 12.41 202 HIS B O 1
ATOM 5975 N N . PRO B 1 189 ? 33.946 19.837 33.953 1.00 16.08 203 PRO B N 1
ATOM 5976 C CA . PRO B 1 189 ? 34.257 18.832 32.907 1.00 14.66 203 PRO B CA 1
ATOM 5977 C C . PRO B 1 189 ? 33.118 18.570 31.935 1.00 12.70 203 PRO B C 1
ATOM 5978 O O . PRO B 1 189 ? 33.363 18.282 30.757 1.00 11.10 203 PRO B O 1
ATOM 5989 N N . LEU B 1 190 ? 31.872 18.600 32.397 1.00 10.97 204 LEU B N 1
ATOM 5990 C CA . LEU B 1 190 ? 30.780 18.264 31.488 1.00 10.86 204 LEU B CA 1
ATOM 5991 C C . LEU B 1 190 ? 30.485 19.350 30.461 1.00 11.20 204 LEU B C 1
ATOM 5992 O O . LEU B 1 190 ? 29.923 19.046 29.397 1.00 10.23 204 LEU B O 1
ATOM 6008 N N . ASN B 1 191 ? 30.847 20.605 30.738 1.00 10.90 205 ASN B N 1
ATOM 6009 C CA . ASN B 1 191 ? 30.708 21.612 29.698 1.00 12.59 205 ASN B CA 1
ATOM 6010 C C . ASN B 1 191 ? 31.567 21.232 28.516 1.00 11.91 205 ASN B C 1
ATOM 6011 O O . ASN B 1 191 ? 31.118 21.300 27.372 1.00 12.13 205 ASN B O 1
ATOM 6022 N N . HIS B 1 192 ? 32.791 20.773 28.784 1.00 15.61 206 HIS B N 1
ATOM 6023 C CA . HIS B 1 192 ? 33.680 20.349 27.708 1.00 13.19 206 HIS B CA 1
ATOM 6024 C C . HIS B 1 192 ? 33.188 19.081 27.044 1.00 11.82 206 HIS B C 1
ATOM 6025 O O . HIS B 1 192 ? 33.229 18.974 25.814 1.00 14.23 206 HIS B O 1
ATOM 6040 N N . LEU B 1 193 ? 32.726 18.112 27.843 1.00 12.18 207 LEU B N 1
ATOM 6041 C CA . LEU B 1 193 ? 32.267 16.834 27.305 1.00 12.32 207 LEU B CA 1
ATOM 6042 C C . LEU B 1 193 ? 31.058 17.026 26.412 1.00 12.51 207 LEU B C 1
ATOM 6043 O O . LEU B 1 193 ? 31.016 16.519 25.285 1.00 12.27 207 LEU B O 1
ATOM 6059 N N . PHE B 1 194 ? 30.073 17.786 26.876 1.00 15.36 208 PHE B N 1
ATOM 6060 C CA . PHE B 1 194 ? 28.858 17.912 26.093 1.00 13.61 208 PHE B CA 1
ATOM 6061 C C . PHE B 1 194 ? 29.107 18.734 24.833 1.00 14.89 208 PHE B C 1
ATOM 6062 O O . PHE B 1 194 ? 28.542 18.432 23.774 1.00 12.08 208 PHE B O 1
ATOM 6079 N N . TYR B 1 195 ? 29.951 19.757 24.923 1.00 10.67 209 TYR B N 1
ATOM 6080 C CA . TYR B 1 195 ? 30.276 20.619 23.755 1.00 12.33 209 TYR B CA 1
ATOM 6081 C C . TYR B 1 195 ? 30.969 19.715 22.715 1.00 15.24 209 TYR B C 1
ATOM 6082 O O . TYR B 1 195 ? 30.639 19.801 21.541 1.00 16.05 209 TYR B O 1
ATOM 6099 N N . ALA B 1 196 ? 31.892 18.854 23.156 1.00 12.67 210 ALA B N 1
ATOM 6100 C CA . ALA B 1 196 ? 32.566 17.923 22.264 1.00 14.21 210 ALA B CA 1
ATOM 6101 C C . ALA B 1 196 ? 31.576 16.994 21.578 1.00 14.33 210 ALA B C 1
ATOM 6102 O O . ALA B 1 196 ? 31.677 16.757 20.372 1.00 14.55 210 ALA B O 1
ATOM 6109 N N . GLU B 1 197 ? 30.592 16.472 22.323 1.00 13.27 211 GLU B N 1
ATOM 6110 C CA . GLU B 1 197 ? 29.604 15.626 21.684 1.00 16.26 211 GLU B CA 1
ATOM 6111 C C . GLU B 1 197 ? 28.844 16.389 20.605 1.00 17.25 211 GLU B C 1
ATOM 6112 O O . GLU B 1 197 ? 28.605 15.854 19.513 1.00 14.84 211 GLU B O 1
ATOM 6124 N N . ALA B 1 198 ? 28.441 17.631 20.897 1.00 13.06 212 ALA B N 1
ATOM 6125 C CA . ALA B 1 198 ? 27.674 18.412 19.933 1.00 12.39 212 ALA B CA 1
ATOM 6126 C C . ALA B 1 198 ? 28.487 18.681 18.687 1.00 17.09 212 ALA B C 1
ATOM 6127 O O . ALA B 1 198 ? 27.961 18.620 17.567 1.00 15.02 212 ALA B O 1
ATOM 6134 N N . LEU B 1 199 ? 29.766 18.999 18.871 1.00 16.35 213 LEU B N 1
ATOM 6135 C CA . LEU B 1 199 ? 30.690 19.288 17.746 1.00 18.04 213 LEU B CA 1
ATOM 6136 C C . LEU B 1 199 ? 30.734 18.034 16.853 1.00 18.03 213 LEU B C 1
ATOM 6137 O O . LEU B 1 199 ? 30.756 18.165 15.663 1.00 18.09 213 LEU B O 1
ATOM 6153 N N . TRP B 1 200 ? 30.897 16.860 17.446 1.00 15.24 214 TRP B N 1
ATOM 6154 C CA . TRP B 1 200 ? 30.964 15.623 16.677 1.00 16.64 214 TRP B CA 1
ATOM 6155 C C . TRP B 1 200 ? 29.643 15.360 15.960 1.00 20.51 214 TRP B C 1
ATOM 6156 O O . TRP B 1 200 ? 29.612 15.077 14.755 1.00 19.85 214 TRP B O 1
ATOM 6177 N N . GLU B 1 201 ? 28.533 15.449 16.691 1.00 20.44 215 GLU B N 1
ATOM 6178 C CA . GLU B 1 201 ? 27.262 14.986 16.155 1.00 16.43 215 GLU B CA 1
ATOM 6179 C C . GLU B 1 201 ? 26.675 15.981 15.182 1.00 18.59 215 GLU B C 1
ATOM 6180 O O . GLU B 1 201 ? 26.041 15.580 14.205 1.00 18.22 215 GLU B O 1
ATOM 6192 N N . VAL B 1 202 ? 26.939 17.267 15.368 1.00 19.74 216 VAL B N 1
ATOM 6193 C CA . VAL B 1 202 ? 26.365 18.271 14.482 1.00 19.35 216 VAL B CA 1
ATOM 6194 C C . VAL B 1 202 ? 27.266 18.553 13.293 1.00 28.28 216 VAL B C 1
ATOM 6195 O O . VAL B 1 202 ? 26.777 18.675 12.166 1.00 27.58 216 VAL B O 1
ATOM 6208 N N . ASN B 1 203 ? 28.584 18.641 13.513 1.00 24.37 217 ASN B N 1
ATOM 6209 C CA . ASN B 1 203 ? 29.495 19.087 12.469 1.00 30.76 217 ASN B CA 1
ATOM 6210 C C . ASN B 1 203 ? 30.336 17.952 11.908 1.00 33.28 217 ASN B C 1
ATOM 6211 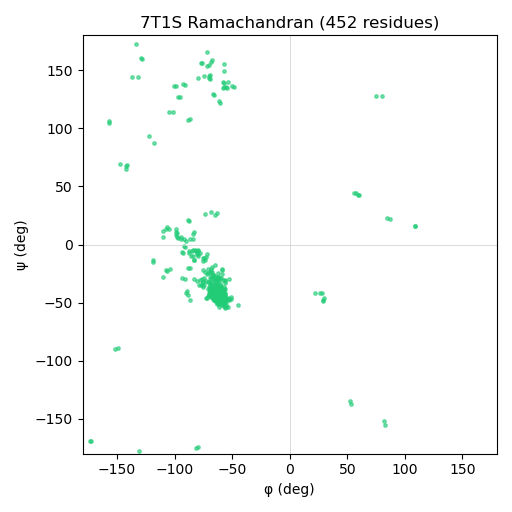O O . ASN B 1 203 ? 30.880 18.090 10.805 1.00 33.67 217 ASN B O 1
ATOM 6222 N N . GLY B 1 204 ? 30.503 16.869 12.664 1.00 29.26 218 GLY B N 1
ATOM 6223 C CA . GLY B 1 204 ? 31.154 15.682 12.157 1.00 22.78 218 GLY B CA 1
ATOM 6224 C C . GLY B 1 204 ? 32.673 15.719 12.200 1.00 27.05 218 GLY B C 1
ATOM 6225 O O . GLY B 1 204 ? 33.301 16.424 13.000 1.00 22.67 218 GLY B O 1
ATOM 6229 N N . GLU B 1 205 ? 33.266 14.924 11.304 1.00 25.04 219 GLU B N 1
ATOM 6230 C CA . GLU B 1 205 ? 34.702 14.669 11.329 1.00 24.13 219 GLU B CA 1
ATOM 6231 C C . GLU B 1 205 ? 35.525 15.944 11.193 1.00 22.74 219 GLU B C 1
ATOM 6232 O O . GLU B 1 205 ? 36.712 15.955 11.544 1.00 20.41 219 GLU B O 1
ATOM 6244 N N . SER B 1 206 ? 34.956 16.980 10.582 1.00 17.62 220 SER B N 1
ATOM 6245 C CA . SER B 1 206 ? 35.700 18.209 10.369 1.00 19.95 220 SER B CA 1
ATOM 6246 C C . SER B 1 206 ? 36.056 18.892 11.684 1.00 19.69 220 SER B C 1
ATOM 6247 O O . SER B 1 206 ? 36.900 19.786 11.684 1.00 19.75 220 SER B O 1
ATOM 6255 N N . GLU B 1 207 ? 35.388 18.536 12.798 1.00 20.07 221 GLU B N 1
ATOM 6256 C CA . GLU B 1 207 ? 35.677 19.054 14.179 1.00 19.63 221 GLU B CA 1
ATOM 6257 C C . GLU B 1 207 ? 36.542 18.050 14.981 1.00 21.43 221 GLU B C 1
ATOM 6258 O O . GLU B 1 207 ? 36.723 18.292 16.167 1.00 21.00 221 GLU B O 1
ATOM 6270 N N . SER B 1 208 ? 37.064 16.980 14.379 1.00 16.76 222 SER B N 1
ATOM 6271 C CA . SER B 1 208 ? 37.836 15.931 15.110 1.00 21.43 222 SER B CA 1
ATOM 6272 C C . SER B 1 208 ? 38.840 16.591 16.082 1.00 20.62 222 SER B C 1
ATOM 6273 O O . SER B 1 208 ? 38.839 16.260 17.260 1.00 20.91 222 SER B O 1
ATOM 6281 N N . ARG B 1 209 ? 39.663 17.519 15.613 1.00 21.96 223 ARG B N 1
ATOM 6282 C CA . ARG B 1 209 ? 40.724 18.165 16.444 1.00 23.71 223 ARG B CA 1
ATOM 6283 C C . ARG B 1 209 ? 40.062 18.839 17.665 1.00 25.71 223 ARG B C 1
ATOM 6284 O O . ARG B 1 209 ? 40.511 18.616 18.789 1.00 20.39 223 ARG B O 1
ATOM 6305 N N . ARG B 1 210 ? 39.039 19.665 17.439 1.00 21.95 224 ARG B N 1
ATOM 6306 C CA . ARG B 1 210 ? 38.391 20.442 18.534 1.00 19.22 224 ARG B CA 1
ATOM 6307 C C . ARG B 1 210 ? 37.733 19.447 19.512 1.00 20.03 224 ARG B C 1
ATOM 6308 O O . ARG B 1 210 ? 37.828 19.643 20.703 1.00 16.73 224 ARG B O 1
ATOM 6318 N N . VAL B 1 211 ? 37.062 18.419 19.005 1.00 18.74 225 VAL B N 1
ATOM 6319 C CA . VAL B 1 211 ? 36.413 17.366 19.845 1.00 17.37 225 VAL B CA 1
ATOM 6320 C C . VAL B 1 211 ? 37.521 16.775 20.744 1.00 21.51 225 VAL B C 1
ATOM 6321 O O . VAL B 1 211 ? 37.327 16.680 21.952 1.00 18.49 225 VAL B O 1
ATOM 6334 N N . GLU B 1 212 ? 38.683 16.444 20.174 1.00 18.11 226 GLU B N 1
ATOM 6335 C CA . GLU B 1 212 ? 39.795 15.796 20.920 1.00 22.24 226 GLU B CA 1
ATOM 6336 C C . GLU B 1 212 ? 40.326 16.778 21.983 1.00 20.90 226 GLU B C 1
ATOM 6337 O O . GLU B 1 212 ? 40.675 16.323 23.032 1.00 20.43 226 GLU B O 1
ATOM 6349 N N . GLU B 1 213 ? 40.478 18.065 21.658 1.00 24.04 227 GLU B N 1
ATOM 6350 C CA . GLU B 1 213 ? 41.026 19.088 22.593 1.00 19.00 227 GLU B CA 1
ATOM 6351 C C . GLU B 1 213 ? 39.993 19.312 23.706 1.00 16.00 227 GLU B C 1
ATOM 6352 O O . GLU B 1 213 ? 40.390 19.569 24.790 1.00 21.14 227 GLU B O 1
ATOM 6364 N N . GLU B 1 214 ? 38.705 19.278 23.398 1.00 13.14 228 GLU B N 1
ATOM 6365 C CA . GLU B 1 214 ? 37.613 19.551 24.374 1.00 16.42 228 GLU B CA 1
ATOM 6366 C C . GLU B 1 214 ? 37.524 18.335 25.302 1.00 15.23 228 GLU B C 1
ATOM 6367 O O . GLU B 1 214 ? 37.298 18.504 26.412 1.00 17.17 228 GLU B O 1
ATOM 6396 N N . ALA B 1 216 ? 39.942 16.290 26.015 1.00 17.20 230 ALA B N 1
ATOM 6397 C CA . ALA B 1 216 ? 41.215 16.301 26.775 1.00 19.50 230 ALA B CA 1
ATOM 6398 C C . ALA B 1 216 ? 41.058 17.314 27.925 1.00 22.16 230 ALA B C 1
ATOM 6399 O O . ALA B 1 216 ? 41.438 16.997 28.996 1.00 18.17 230 ALA B O 1
ATOM 6406 N N . ALA B 1 217 ? 40.530 18.505 27.670 1.00 17.34 231 ALA B N 1
ATOM 6407 C CA . ALA B 1 217 ? 40.350 19.503 28.718 1.00 20.45 231 ALA B CA 1
ATOM 6408 C C . ALA B 1 217 ? 39.336 19.026 29.757 1.00 18.55 231 ALA B C 1
ATOM 6409 O O . ALA B 1 217 ? 39.512 19.257 30.958 1.00 19.76 231 ALA B O 1
ATOM 6416 N N . GLY B 1 218 ? 38.236 18.412 29.307 1.00 16.03 232 GLY B N 1
ATOM 6417 C CA . GLY B 1 218 ? 37.256 17.878 30.235 1.00 15.43 232 GLY B CA 1
ATOM 6418 C C . GLY B 1 218 ? 37.835 16.803 31.137 1.00 18.27 232 GLY B C 1
ATOM 6419 O O . GLY B 1 218 ? 37.607 16.802 32.354 1.00 14.88 232 GLY B O 1
ATOM 6423 N N . TRP B 1 219 ? 38.619 15.902 30.552 1.00 17.66 233 TRP B N 1
ATOM 6424 C CA . TRP B 1 219 ? 39.270 14.797 31.298 1.00 20.16 233 TRP B CA 1
ATOM 6425 C C . TRP B 1 219 ? 40.234 15.373 32.344 1.00 20.43 233 TRP B C 1
ATOM 6426 O O . TRP B 1 219 ? 40.315 14.814 33.404 1.00 18.31 233 TRP B O 1
ATOM 6439 N N . ARG B 1 220 ? 41.012 16.398 31.996 1.00 19.86 234 ARG B N 1
ATOM 6440 C CA . ARG B 1 220 ? 41.957 16.970 32.949 1.00 23.39 234 ARG B CA 1
ATOM 6441 C C . ARG B 1 220 ? 41.229 17.504 34.173 1.00 21.17 234 ARG B C 1
ATOM 6442 O O . ARG B 1 220 ? 41.648 17.278 35.318 1.00 21.84 234 ARG B O 1
ATOM 6463 N N . LEU B 1 221 ? 40.142 18.233 33.948 1.00 18.37 235 LEU B N 1
ATOM 6464 C CA . LEU B 1 221 ? 39.342 18.760 35.045 1.00 19.01 235 LEU B CA 1
ATOM 6465 C C . LEU B 1 221 ? 38.652 17.644 35.822 1.00 22.32 235 LEU B C 1
ATOM 6466 O O . LEU B 1 221 ? 38.484 17.743 37.039 1.00 22.80 235 LEU B O 1
ATOM 6482 N N . LEU B 1 222 ? 38.203 16.594 35.137 1.00 20.72 236 LEU B N 1
ATOM 6483 C CA . LEU B 1 222 ? 37.594 15.474 35.848 1.00 22.88 236 LEU B CA 1
ATOM 6484 C C . LEU B 1 222 ? 38.589 14.885 36.836 1.00 23.07 236 LEU B C 1
ATOM 6485 O O . LEU B 1 222 ? 38.219 14.487 37.947 1.00 16.75 236 LEU B O 1
ATOM 6501 N N . GLU B 1 223 ? 39.861 14.817 36.434 1.00 21.15 237 GLU B N 1
ATOM 6502 C CA . GLU B 1 223 ? 40.879 14.184 37.263 1.00 26.87 237 GLU B CA 1
ATOM 6503 C C . GLU B 1 223 ? 41.439 15.125 38.324 1.00 28.27 237 GLU B C 1
ATOM 6504 O O . GLU B 1 223 ? 41.859 14.665 39.396 1.00 32.04 237 GLU B O 1
ATOM 6516 N N . SER B 1 224 ? 41.465 16.429 38.061 1.00 26.64 238 SER B N 1
ATOM 6517 C CA . SER B 1 224 ? 42.083 17.361 38.993 1.00 29.38 238 SER B CA 1
ATOM 6518 C C . SER B 1 224 ? 41.083 17.913 40.004 1.00 35.41 238 SER B C 1
ATOM 6519 O O . SER B 1 224 ? 41.468 18.278 41.124 1.00 31.70 238 SER B O 1
ATOM 6527 N N . GLY B 1 225 ? 39.813 18.012 39.616 1.00 28.18 239 GLY B N 1
ATOM 6528 C CA . GLY B 1 225 ? 38.807 18.655 40.430 1.00 26.19 239 GLY B CA 1
ATOM 6529 C C . GLY B 1 225 ? 38.274 17.743 41.510 1.00 25.24 239 GLY B C 1
ATOM 6530 O O . GLY B 1 225 ? 38.738 16.625 41.719 1.00 25.23 239 GLY B O 1
ATOM 6534 N N . SER B 1 226 ? 37.271 18.245 42.222 1.00 25.45 240 SER B N 1
ATOM 6535 C CA . SER B 1 226 ? 36.667 17.527 43.348 1.00 25.93 240 SER B CA 1
ATOM 6536 C C . SER B 1 226 ? 35.178 17.365 43.065 1.00 21.06 240 SER B C 1
ATOM 6537 O O . SER B 1 226 ? 34.381 18.263 43.334 1.00 22.62 240 SER B O 1
ATOM 6545 N N . TRP B 1 227 ? 34.814 16.233 42.463 1.00 20.29 241 TRP B N 1
ATOM 6546 C CA . TRP B 1 227 ? 33.455 15.966 42.008 1.00 15.34 241 TRP B CA 1
ATOM 6547 C C . TRP B 1 227 ? 32.769 14.895 42.843 1.00 16.79 241 TRP B C 1
ATOM 6548 O O . TRP B 1 227 ? 31.693 14.427 42.469 1.00 17.13 241 TRP B O 1
ATOM 6569 N N . GLY B 1 228 ? 33.358 14.516 43.974 1.00 14.52 242 GLY B N 1
ATOM 6570 C CA . GLY B 1 228 ? 32.703 13.581 44.881 1.00 17.00 242 GLY B CA 1
ATOM 6571 C C . GLY B 1 228 ? 32.260 12.308 44.188 1.00 14.90 242 GLY B C 1
ATOM 6572 O O . GLY B 1 228 ? 32.978 11.719 43.368 1.00 13.04 242 GLY B O 1
ATOM 6576 N N . TYR B 1 229 ? 31.056 11.875 44.513 1.00 15.34 243 TYR B N 1
ATOM 6577 C CA . TYR B 1 229 ? 30.516 10.647 43.968 1.00 12.30 243 TYR B CA 1
ATOM 6578 C C . TYR B 1 229 ? 29.878 10.838 42.611 1.00 12.49 243 TYR B C 1
ATOM 6579 O O . TYR B 1 229 ? 29.245 9.917 42.126 1.00 14.74 243 TYR B O 1
ATOM 6597 N N . ASN B 1 230 ? 30.023 12.003 41.992 1.00 11.84 244 ASN B N 1
ATOM 6598 C CA . ASN B 1 230 ? 29.616 12.156 40.594 1.00 14.60 244 ASN B CA 1
ATOM 6599 C C . ASN B 1 230 ? 30.685 11.673 39.624 1.00 13.33 244 ASN B C 1
ATOM 6600 O O . ASN B 1 230 ? 30.416 11.558 38.414 1.00 14.98 244 ASN B O 1
ATOM 6611 N N . LYS B 1 231 ? 31.905 11.449 40.107 1.00 14.77 245 LYS B N 1
ATOM 6612 C CA . LYS B 1 231 ? 33.013 11.209 39.186 1.00 17.08 245 LYS B CA 1
ATOM 6613 C C . LYS B 1 231 ? 32.809 9.947 38.356 1.00 19.70 245 LYS B C 1
ATOM 6614 O O . LYS B 1 231 ? 33.122 9.941 37.157 1.00 18.16 245 LYS B O 1
ATOM 6633 N N . GLN B 1 232 ? 32.308 8.866 38.961 1.00 17.58 246 GLN B N 1
ATOM 6634 C CA . GLN B 1 232 ? 32.215 7.610 38.221 1.00 19.89 246 GLN B CA 1
ATOM 6635 C C . GLN B 1 232 ? 31.212 7.708 37.088 1.00 17.78 246 GLN B C 1
ATOM 6636 O O . GLN B 1 232 ? 31.486 7.239 35.985 1.00 16.96 246 GLN B O 1
ATOM 6650 N N . ILE B 1 233 ? 30.040 8.309 37.318 1.00 13.76 247 ILE B N 1
ATOM 6651 C CA . ILE B 1 233 ? 29.091 8.419 36.211 1.00 16.13 247 ILE B CA 1
ATOM 6652 C C . ILE B 1 233 ? 29.625 9.339 35.110 1.00 15.58 247 ILE B C 1
ATOM 6653 O O . ILE B 1 233 ? 29.452 9.056 33.910 1.00 13.26 247 ILE B O 1
ATOM 6669 N N . TRP B 1 234 ? 30.287 10.439 35.480 1.00 14.84 248 TRP B N 1
ATOM 6670 C CA . TRP B 1 234 ? 30.850 11.318 34.452 1.00 17.19 248 TRP B CA 1
ATOM 6671 C C . TRP B 1 234 ? 31.926 10.601 33.638 1.00 13.36 248 TRP B C 1
ATOM 6672 O O . TRP B 1 234 ? 31.984 10.748 32.418 1.00 14.26 248 TRP B O 1
ATOM 6693 N N . LYS B 1 235 ? 32.747 9.777 34.297 1.00 18.74 249 LYS B N 1
ATOM 6694 C CA . LYS B 1 235 ? 33.749 8.990 33.595 1.00 17.41 249 LYS B CA 1
ATOM 6695 C C . LYS B 1 235 ? 33.111 8.062 32.572 1.00 15.16 249 LYS B C 1
ATOM 6696 O O . LYS B 1 235 ? 33.662 7.863 31.501 1.00 17.37 249 LYS B O 1
ATOM 6715 N N . ARG B 1 236 ? 31.973 7.444 32.907 1.00 16.79 250 ARG B N 1
ATOM 6716 C CA . ARG B 1 236 ? 31.282 6.597 31.944 1.00 16.13 250 ARG B CA 1
ATOM 6717 C C . ARG B 1 236 ? 30.839 7.387 30.727 1.00 20.55 250 ARG B C 1
ATOM 6718 O O . ARG B 1 236 ? 30.902 6.889 29.600 1.00 16.46 250 ARG B O 1
ATOM 6739 N N . GLU B 1 237 ? 30.401 8.626 30.934 1.00 16.98 251 GLU B N 1
ATOM 6740 C CA . GLU B 1 237 ? 29.921 9.483 29.818 1.00 14.17 251 GLU B CA 1
ATOM 6741 C C . GLU B 1 237 ? 31.127 9.812 28.912 1.00 16.85 251 GLU B C 1
ATOM 6742 O O . GLU B 1 237 ? 30.964 9.838 27.685 1.00 21.07 251 GLU B O 1
ATOM 6754 N N . PHE B 1 238 ? 32.289 10.101 29.495 1.00 14.42 252 PHE B N 1
ATOM 6755 C CA . PHE B 1 238 ? 33.532 10.382 28.722 1.00 15.03 252 PHE B CA 1
ATOM 6756 C C . PHE B 1 238 ? 33.810 9.147 27.836 1.00 22.25 252 PHE B C 1
ATOM 6757 O O . PHE B 1 238 ? 34.087 9.300 26.644 1.00 19.30 252 PHE B O 1
ATOM 6774 N N . ALA B 1 239 ? 33.721 7.945 28.404 1.00 18.58 253 ALA B N 1
ATOM 6775 C CA . ALA B 1 239 ? 34.012 6.683 27.674 1.00 18.32 253 ALA B CA 1
ATOM 6776 C C . ALA B 1 239 ? 33.016 6.538 26.518 1.00 22.14 253 ALA B C 1
ATOM 6777 O O . ALA B 1 239 ? 33.408 6.099 25.440 1.00 20.16 253 ALA B O 1
ATOM 6784 N N . ASP B 1 240 ? 31.750 6.831 26.778 1.00 19.49 254 ASP B N 1
ATOM 6785 C CA . ASP B 1 240 ? 30.681 6.718 25.759 1.00 18.83 254 ASP B CA 1
ATOM 6786 C C . ASP B 1 240 ? 31.100 7.576 24.550 1.00 24.75 254 ASP B C 1
ATOM 6787 O O . ASP B 1 240 ? 31.044 7.092 23.434 1.00 22.97 254 ASP B O 1
ATOM 6796 N N . LEU B 1 241 ? 31.538 8.818 24.765 1.00 18.95 255 LEU B N 1
ATOM 6797 C CA . LEU B 1 241 ? 31.881 9.728 23.630 1.00 20.67 255 LEU B CA 1
ATOM 6798 C C . LEU B 1 241 ? 33.142 9.179 22.924 1.00 28.57 255 LEU B C 1
ATOM 6799 O O . LEU B 1 241 ? 33.188 9.208 21.717 1.00 28.52 255 LEU B O 1
ATOM 6815 N N . ARG B 1 242 ? 34.130 8.679 23.660 1.00 23.00 256 ARG B N 1
ATOM 6816 C CA . ARG B 1 242 ? 35.344 8.066 23.046 1.00 29.25 256 ARG B CA 1
ATOM 6817 C C . ARG B 1 242 ? 34.870 6.956 22.086 1.00 45.71 256 ARG B C 1
ATOM 6818 O O . ARG B 1 242 ? 35.302 6.937 20.925 1.00 35.61 256 ARG B O 1
ATOM 6839 N N . GLN B 1 243 ? 33.988 6.071 22.556 1.00 47.98 257 GLN B N 1
ATOM 6840 C CA . GLN B 1 243 ? 33.471 4.919 21.763 1.00 51.29 257 GLN B CA 1
ATOM 6841 C C . GLN B 1 243 ? 32.760 5.473 20.518 1.00 48.08 257 GLN B C 1
ATOM 6842 O O . GLN B 1 243 ? 33.002 4.953 19.416 1.00 47.51 257 GLN B O 1
ATOM 6856 N N . GLU B 1 244 ? 31.919 6.492 20.680 1.00 31.55 258 GLU B N 1
ATOM 6857 C CA . GLU B 1 244 ? 31.144 7.097 19.562 1.00 27.32 258 GLU B CA 1
ATOM 6858 C C . GLU B 1 244 ? 32.132 7.642 18.512 1.00 32.23 258 GLU B C 1
ATOM 6859 O O . GLU B 1 244 ? 31.941 7.372 17.321 1.00 30.80 258 GLU B O 1
ATOM 6871 N N . ILE B 1 245 ? 33.162 8.368 18.933 1.00 29.20 259 ILE B N 1
ATOM 6872 C CA . ILE B 1 245 ? 34.161 9.026 18.026 1.00 34.97 259 ILE B CA 1
ATOM 6873 C C . ILE B 1 245 ? 35.005 7.925 17.343 1.00 31.83 259 ILE B C 1
ATOM 6874 O O . ILE B 1 245 ? 35.563 8.203 16.289 1.00 30.42 259 ILE B O 1
ATOM 6890 N N . GLY B 1 246 ? 35.112 6.727 17.926 1.00 33.15 260 GLY B N 1
ATOM 6891 C CA . GLY B 1 246 ? 35.993 5.647 17.408 1.00 43.23 260 GLY B CA 1
ATOM 6892 C C . GLY B 1 246 ? 37.424 5.872 17.891 1.00 41.31 260 GLY B C 1
ATOM 6893 O O . GLY B 1 246 ? 38.385 5.611 17.122 1.00 48.36 260 GLY B O 1
#

Sequence (456 aa):
GPSAGCPRLTAAALSAGQDALGPSSETQELECALDFLRGSDDPALRRSSLGSRICLHLAERNSDPAERARFAREGVERAEAALAQGGEDDGAVHYYLAANLGLAVRDDTAALANLHRLEHESEAAVKLSPDFDDGGPLRLLGLYLKAPAWPAGGDGDKALDLLGQAVERHPGHPLNHLFYAEALWEVNGESESRRVEEEAAGWRLLESGSWGYNKQIWKREFADLRQEIGGCPRLTAAALSAGQDALGPSSETQELECALDFLRGSDDPALRRSSLGSRICLHLAERNSDPAERARFAREGVERAEAALAQGGEDDGAVHYYLAANLGLAVRDDTAALANLHRLEHESEAAVKLSPDFDDGGPLRLLGLYLKAPAWPAGGDGDKALDLLGQAVERHPGHPLNHLFYAEALWEVNGESESRRVEEEAAGWRLLESGSWGYNKQIWKREFADLRQEIG

Secondary structure (DSSP, 8-state):
---TTSPP--HHHHHHTGGG-STTS-HHHHHHHHHHHHT---HHHHH-SHHHHHHHHHHHT--SHHHHHHHHHHHHHHHHHHHHTT-TT-HHHHHHHHHHHHHHHTT--HHHHTHHHHHHHHHHHHHH-TTHHHHHHHHHH--TTTSPPTTT--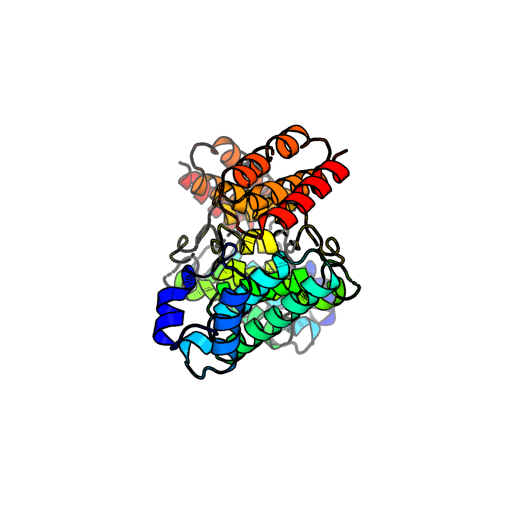-HHHHHHHHHHHHHH-TT-HHHHHHHHHHIIIIIGGGGHHHHHH--HHHHHHHHS--GGGHHHHHHHHHHHHHHT-/-PPP--HHHHHHHGGG-STTS-HHHHHHHHHHHHH---HHHHH-SHHHHHHHHHHHT--SHHHHHHHHHHHHHHHHHHHHTT-TT-HHHHHHHHHHHHHHHTT--HHHHTHHHHHHHHHHHHHH-TTHHHHHHHHHH--TTTSPPTT----HHHHHHHHHHHHHH-TT-HHHHHHHHHHIIIIIGGGGHHHHHH--HHHHHHHHS--GGGHHHHHHHHHHHHHHH-

B-factor: mean 20.85, std 10.38, range [7.63, 108.8]

Nearest PDB structures (foldseek):
  7t1s-assembly2_B  TM=1.003E+00  e=1.681E-27  Methylococcus capsulatus str. Texas = ATCC 19069
  8g52-assembly2_B  TM=6.999E-01  e=2.035E-05  Enhygromyxa salina
  7v1l-assembly1_B-2  TM=4.916E-01  e=1.346E-01  Homo sapiens
  8c4a-assembly1_A  TM=3.144E-01  e=5.027E+00  Toxoplasma gondii
  7t1s-assembly2_B  TM=1.004E+00  e=6.572E-29  Methylococcus capsulatus str. Texas = ATCC 19069

InterPro domains:
  IPR038537 TRAP transporter T-component superfamily [G3DSA:1.25.40.920] (69-222)
  IPR054675 Sterol transporter outer membrane protein BstC [NF045602] (13-261)

Organism: Methylococcus capsulatus (strain ATCC 33009 / NCIMB 11132 / Bath) (NCBI:txid243233)

Radius of gyration: 30.29 Å; Cα contacts (8 Å, |Δi|>4): 678; chains: 2; bounding box: 63×68×79 Å

Foldseek 3Di:
DQDPPDPDDDPVRCVVCVVVDALQDDLSNLVNSLVVLVPDPDLDSQLDLSNLRSLQSQLLLDPDLVRSLVSLVSSLVSLVSNVVSPNQLPLSSLLSNLSSQCSNPVVHVSCLVCLVVNQVSLVSSCVRPCCPPLRSSLLSNLSLPPPDPPPVPHDLVSVLVSLVVSCVRRVLALVSLQSNLLSCCVVPNPVCVVSSVVSVSSVVSLVPDPNHSNSVSVVVSSVVVVVVND/DAPDDDPVRCVVCVVVDALQDDLVNLVSSLVVLVPDPDLVSQLDLSNLRSLQSQLLLDPPLVSSLVSLVVSLVSLVRNVVSPNLLPLSSLLSNLSSQCSNDVVHVSCLVCLVVNQVSLVSNCVRPCCPPLRSSLLSNLSLPPPPPPPVPHDLVSVLVSLVCSCVRRVLALVSLLSNLLSCCSPVNPVCVVVSVVSCSSVVSLVPDDRHSNSVSVVVSSVVVVVVND